Protein AF-A0A6A4T5N6-F1 (afdb_monomer)

Foldseek 3Di:
DVVVVVVVVVVVVVVVVVVVVVVVVVVVVVVVVVVVVVVVVVVVVVVVVVVVVVVVVVVVVVVVVVVVVVVVVVVVVVVVVVVVVVVVVVVVVVVVVVVVVVVVVVVVVVVVVVVVVVLVVVVVVLVVVLVVVVVVLVVVVVVVVVVVVVVVVVVVVPDDDPVVVVVVVVVVVVVVVVSVVVVVVVVVVSVVVVVVSVVVVVVVVVVVVVVVVVVVVVVVVVVVVVVVVVVVVVVVVVVVVVVVVVCVPPPPNPDDDPVVVVVVVVVVVVVVVVVVVVVVVVVVVVVVVVVVVVLVVLVVVLVVLVVVLPDDDPVVVVVVVVVVVVVVVVVVVVVVVVVVVVVVVVVVVPDDDDDDDDDDDDDPDPVVVVVVVVVVVVVVVVVVVVVVVVVVVVVVVVVVVVVVVVVVVVVVVVVVSVVSVVVSVVSVVVSVVVVVVVVVPDPPPDPPPPPPPPDDDDDDDDDDDDDDDDDDDDDDDDDDDDDDDPDPPPPPVVVVVVVVPDDDDDDDDDDDDDDDDDDDDDD

Mean predicted aligned error: 23.22 Å

Secondary structure (DSSP, 8-state):
-HHHHHHHHHHHHHHHHHHHHHHHHHHHHHHHHHHHHHHHHHHHHHHHHHHHHHHHHHHHHHHHHHHHHHHHHHHHHHHHHHHHHHHHHHHHHHHHHHHHHHHHHHHHHHHHHHHHHHHHHHHHHHHHHHHHHHHHHHHHHHHHHHHHHHHHHHHTTS---HHHHHHHHHHHHHHHHHHHHHHHHHHHHHHHHHHHHHHHHHHHHHHHHHHHHHHHHHHHHHHHHHHHHHHHHHHHHHHHHHHHHHHHH-TT--S--HHHHHHHHHHHHHHHHHHHHHHHHHHHHHHHHHHHHHHHHHHHHHHHHHHHHTSPPHHHHHHHHHHHHHHHHHHHHHHHHHHHHHHHHHHHTT-----PPPP----S-HHHHHHHHHHHHHHHHHHHHHHHHHHHHHHHHHHHHHHHHHHHHHHHHHHHHHHHHHHHHHHHHHHHHHHHHHHHS--------------PPP----------------------------SSTTSSHHHHTTTTTS---------------------

InterPro domains:
  IPR028593 Protein Spindly, chordates [MF_03041] (2-523)
  IPR051149 Spindly/BICDR Dynein Motor Adapter [PTHR32123] (4-467)

Sequence (523 aa):
MAAAEELELLRSQLKERDGQLHQAAQAGLDLLRQQMELQNRLDEQRVEMTNALEALEQDKYSLRKEVELKTRMLESLKSDYECVKNQQRQQLQGQQMNLERSHSMALSELNNKMLRLQSSLEESQLNEKQLKHKLEVQTETLNNKMEELQALNEHNQSSMTSEMMEVQLKIMELETIKVELEQTLQEYQYREQQLQLTNSSLQRHLERITEEKEEGEKEAVSWFNALEKSREVNRDLQIQLDQALQQAQDPNSKGNSLFAELEDKRAAMERQLISMKVQYQSLQKQHSFSKQQLQRMKVQIATLMQLQGSRADPAQLERLQSMLSEKNGEIQNLMTKLQRLEKVEMILKSKPANVAPAENGDGQDETYYTDLLKMKLNNTVKDAERLGDELSLQRMKSLSESQRALELERKLFTSERLLKQTQSDKIKLQLRVEELQHKCEPREAKKNLIQKMKKEKLPVDIGTSTQESRLDKGEHSPVNDSGEMEMENKQQNQREERIKKQKTVEMIHVSSNSSMENQCAQQ

Structure (mmCIF, N/CA/C/O backbone):
data_AF-A0A6A4T5N6-F1
#
_entry.id   AF-A0A6A4T5N6-F1
#
loop_
_atom_site.group_PDB
_atom_site.id
_atom_site.type_symbol
_atom_site.label_atom_id
_atom_site.label_alt_id
_atom_site.label_comp_id
_atom_site.label_asym_id
_atom_site.label_entity_id
_atom_site.label_seq_id
_atom_site.pdbx_PDB_ins_code
_atom_site.Cartn_x
_atom_site.Cartn_y
_atom_site.Cartn_z
_atom_site.occupancy
_atom_site.B_iso_or_equiv
_atom_site.auth_seq_id
_atom_site.auth_comp_id
_atom_site.auth_asym_id
_atom_site.auth_atom_id
_atom_site.pdbx_PDB_model_num
ATOM 1 N N . MET A 1 1 ? 47.737 -30.889 -99.337 1.00 54.12 1 MET A N 1
ATOM 2 C CA . MET A 1 1 ? 46.349 -31.342 -99.117 1.00 54.12 1 MET A CA 1
ATOM 3 C C . MET A 1 1 ? 46.151 -31.742 -97.655 1.00 54.12 1 MET A C 1
ATOM 5 O O . MET A 1 1 ? 45.467 -31.001 -96.974 1.00 54.12 1 MET A O 1
ATOM 9 N N . ALA A 1 2 ? 46.877 -32.734 -97.118 1.00 58.12 2 ALA A N 1
ATOM 10 C CA . ALA A 1 2 ? 46.750 -33.178 -95.713 1.00 58.12 2 ALA A CA 1
ATOM 11 C C . ALA A 1 2 ? 46.877 -32.077 -94.624 1.00 58.12 2 ALA A C 1
ATOM 13 O O . ALA A 1 2 ? 46.044 -31.997 -93.731 1.00 58.12 2 ALA A O 1
ATOM 14 N N . ALA A 1 3 ? 47.855 -31.166 -94.722 1.00 62.62 3 ALA A N 1
ATOM 15 C CA . ALA A 1 3 ? 48.052 -30.109 -93.712 1.00 62.62 3 ALA A CA 1
ATOM 16 C C . ALA A 1 3 ? 46.962 -29.010 -93.706 1.00 62.62 3 ALA A C 1
ATOM 18 O O . ALA A 1 3 ? 46.787 -28.310 -92.711 1.00 62.62 3 ALA A O 1
ATOM 19 N N . ALA A 1 4 ? 46.240 -28.828 -94.819 1.00 69.06 4 ALA A N 1
ATOM 20 C CA . ALA A 1 4 ? 45.138 -27.866 -94.903 1.00 69.06 4 ALA A CA 1
ATOM 21 C C . ALA A 1 4 ? 43.850 -28.448 -94.297 1.00 69.06 4 ALA A C 1
ATOM 23 O O . ALA A 1 4 ? 43.137 -27.742 -93.589 1.00 69.06 4 ALA A O 1
ATOM 24 N N . GLU A 1 5 ? 43.615 -29.746 -94.510 1.00 74.19 5 GLU A N 1
ATOM 25 C CA . GLU A 1 5 ? 42.508 -30.501 -93.911 1.00 74.19 5 GLU A CA 1
ATOM 26 C C . GLU A 1 5 ? 42.663 -30.613 -92.381 1.00 74.19 5 GLU A C 1
ATOM 28 O O . GLU A 1 5 ? 41.697 -30.403 -91.649 1.00 74.19 5 GLU A O 1
ATOM 33 N N . GLU A 1 6 ? 43.883 -30.828 -91.868 1.00 76.62 6 GLU A N 1
ATOM 34 C CA . GLU A 1 6 ? 44.163 -30.803 -90.419 1.00 76.62 6 GLU A CA 1
ATOM 35 C C . GLU A 1 6 ? 43.931 -29.420 -89.784 1.00 76.62 6 GLU A C 1
ATOM 37 O O . GLU A 1 6 ? 43.386 -29.323 -88.682 1.00 76.62 6 GLU A O 1
ATOM 42 N N . LEU A 1 7 ? 44.293 -28.331 -90.473 1.00 79.62 7 LEU A N 1
ATOM 43 C CA . LEU A 1 7 ? 44.025 -26.965 -90.003 1.00 79.62 7 LEU A CA 1
ATOM 44 C C . LEU A 1 7 ? 42.528 -26.645 -89.956 1.00 79.62 7 LEU A C 1
ATOM 46 O O . LEU A 1 7 ? 42.078 -25.920 -89.066 1.00 79.62 7 LEU A O 1
ATOM 50 N N . GLU A 1 8 ? 41.753 -27.158 -90.907 1.00 82.31 8 GLU A N 1
ATOM 51 C CA . GLU A 1 8 ? 40.305 -26.972 -90.942 1.00 82.31 8 GLU A CA 1
ATOM 52 C C . GLU A 1 8 ? 39.605 -27.776 -89.836 1.00 82.31 8 GLU A C 1
ATOM 54 O O . GLU A 1 8 ? 38.750 -27.223 -89.139 1.00 82.31 8 GLU A O 1
ATOM 59 N N . LEU A 1 9 ? 40.061 -29.006 -89.570 1.00 85.31 9 LEU A N 1
ATOM 60 C CA . LEU A 1 9 ? 39.611 -29.832 -88.444 1.00 85.31 9 LEU A CA 1
ATOM 61 C C . LEU A 1 9 ? 39.919 -29.181 -87.082 1.00 85.31 9 LEU A C 1
ATOM 63 O O . LEU A 1 9 ? 39.065 -29.136 -86.196 1.00 85.31 9 LEU A O 1
ATOM 67 N N . LEU A 1 10 ? 41.125 -28.630 -86.905 1.00 84.38 10 LEU A N 1
ATOM 68 C CA . LEU A 1 10 ? 41.498 -27.915 -85.679 1.00 84.38 10 LEU A CA 1
ATOM 69 C C . LEU A 1 10 ? 40.655 -26.649 -85.485 1.00 84.38 10 LEU A C 1
ATOM 71 O O . LEU A 1 10 ? 40.243 -26.344 -84.367 1.00 84.38 10 LEU A O 1
ATOM 75 N N . ARG A 1 11 ? 40.332 -25.927 -86.566 1.00 84.88 11 ARG A N 1
ATOM 76 C CA . ARG A 1 11 ? 39.430 -24.765 -86.514 1.00 84.88 11 ARG A CA 1
ATOM 77 C C . ARG A 1 11 ? 37.994 -25.157 -86.172 1.00 84.88 11 ARG A C 1
ATOM 79 O O . ARG A 1 11 ? 37.350 -24.426 -85.421 1.00 84.88 11 ARG A O 1
ATOM 86 N N . SER A 1 12 ? 37.480 -26.273 -86.694 1.00 85.69 12 SER A N 1
ATOM 87 C CA . SER A 1 12 ? 36.144 -26.757 -86.327 1.00 85.69 12 SER A CA 1
ATOM 88 C C . SER A 1 12 ? 36.092 -27.222 -84.872 1.00 85.69 12 SER A C 1
ATOM 90 O O . SER A 1 12 ? 35.159 -26.861 -84.161 1.00 85.69 12 SER A O 1
ATOM 92 N N . GLN A 1 13 ? 37.124 -27.928 -84.396 1.00 89.81 13 GLN A N 1
ATOM 93 C CA . GLN A 1 13 ? 37.231 -28.346 -82.995 1.00 89.81 13 GLN A CA 1
ATOM 94 C C . GLN A 1 13 ? 37.344 -27.153 -82.040 1.00 89.81 13 GLN A C 1
ATOM 96 O O . GLN A 1 13 ? 36.730 -27.164 -80.976 1.00 89.81 13 GLN A O 1
ATOM 101 N N . LEU A 1 14 ? 38.083 -26.103 -82.413 1.00 88.44 14 LEU A N 1
ATOM 102 C CA . LEU A 1 14 ? 38.204 -24.890 -81.604 1.00 88.44 14 LEU A CA 1
ATOM 103 C C . LEU A 1 14 ? 36.872 -24.131 -81.527 1.00 88.44 14 LEU A C 1
ATOM 105 O O . LEU A 1 14 ? 36.461 -23.747 -80.440 1.00 88.44 14 LEU A O 1
ATOM 109 N N . LYS A 1 15 ? 36.129 -24.027 -82.639 1.00 90.25 15 LYS A N 1
ATOM 110 C CA . LYS A 1 15 ? 34.765 -23.466 -82.636 1.00 90.25 15 LYS A CA 1
ATOM 111 C C . LYS A 1 15 ? 33.790 -24.276 -81.780 1.00 90.25 15 LYS A C 1
ATOM 113 O O . LYS A 1 15 ? 32.954 -23.693 -81.098 1.00 90.25 15 LYS A O 1
ATOM 118 N N . GLU A 1 16 ? 33.875 -25.603 -81.817 1.00 92.19 16 GLU A N 1
ATOM 119 C CA . GLU A 1 16 ? 33.036 -26.476 -80.991 1.00 92.19 16 GLU A CA 1
ATOM 120 C C . GLU A 1 16 ? 33.372 -26.327 -79.499 1.00 92.19 16 GLU A C 1
ATOM 122 O O . GLU A 1 16 ? 32.471 -26.186 -78.671 1.00 92.19 16 GLU A O 1
ATOM 127 N N . ARG A 1 17 ? 34.667 -26.287 -79.156 1.00 90.19 17 ARG A N 1
ATOM 128 C CA . ARG A 1 17 ? 35.157 -26.012 -77.796 1.00 90.19 17 ARG A CA 1
ATOM 129 C C . ARG A 1 17 ? 34.721 -24.634 -77.309 1.00 90.19 17 ARG A C 1
ATOM 131 O O . ARG A 1 17 ? 34.213 -24.538 -76.198 1.00 90.19 17 ARG A O 1
ATOM 138 N N . ASP A 1 18 ? 34.847 -23.598 -78.132 1.00 89.44 18 ASP A N 1
ATOM 139 C CA . ASP A 1 18 ? 34.382 -22.251 -77.803 1.00 89.44 18 ASP A CA 1
ATOM 140 C C . ASP A 1 18 ? 32.866 -22.235 -77.596 1.00 89.44 18 ASP A C 1
ATOM 142 O O . ASP A 1 18 ? 32.392 -21.658 -76.622 1.00 89.44 18 ASP A O 1
ATOM 146 N N . GLY A 1 19 ? 32.091 -22.916 -78.444 1.00 91.94 19 GLY A N 1
ATOM 147 C CA . GLY A 1 19 ? 30.646 -23.070 -78.261 1.00 91.94 19 GLY A CA 1
ATOM 148 C C . GLY A 1 19 ? 30.286 -23.752 -76.937 1.00 91.94 19 GLY A C 1
ATOM 149 O O . GLY A 1 19 ? 29.421 -23.265 -76.210 1.00 91.94 19 GLY A O 1
ATOM 150 N N . GLN A 1 20 ? 30.994 -24.828 -76.580 1.00 93.19 20 GLN A N 1
ATOM 151 C CA . GLN A 1 20 ? 30.843 -25.518 -75.292 1.00 93.19 20 GLN A CA 1
ATOM 152 C C . GLN A 1 20 ? 31.230 -24.614 -74.111 1.00 93.19 20 GLN A C 1
ATOM 154 O O . GLN A 1 20 ? 30.525 -24.594 -73.104 1.00 93.19 20 GLN A O 1
ATOM 159 N N . LEU A 1 21 ? 32.300 -23.820 -74.235 1.00 93.31 21 LEU A N 1
ATOM 160 C CA . LEU A 1 21 ? 32.713 -22.847 -73.219 1.00 93.31 21 LEU A CA 1
ATOM 161 C C . LEU A 1 21 ? 31.672 -21.739 -73.032 1.00 93.31 21 LEU A C 1
ATOM 163 O O . LEU A 1 21 ? 31.352 -21.400 -71.895 1.00 93.31 21 LEU A O 1
ATOM 167 N N . HIS A 1 22 ? 31.097 -21.212 -74.116 1.00 93.19 22 HIS A N 1
ATOM 168 C CA . HIS A 1 22 ? 30.027 -20.214 -74.040 1.00 93.19 22 HIS A CA 1
ATOM 169 C C . HIS A 1 22 ? 28.765 -20.794 -73.392 1.00 93.19 22 HIS A C 1
ATOM 171 O O . HIS A 1 22 ? 28.165 -20.143 -72.540 1.00 93.19 22 HIS A O 1
ATOM 177 N N . GLN A 1 23 ? 28.381 -22.026 -73.739 1.00 94.81 23 GLN A N 1
ATOM 178 C CA . GLN A 1 23 ? 27.243 -22.707 -73.113 1.00 94.81 23 GLN A CA 1
ATOM 179 C C . GLN A 1 23 ? 27.480 -22.969 -71.620 1.00 94.81 23 GLN A C 1
ATOM 181 O O . GLN A 1 23 ? 26.586 -22.722 -70.813 1.00 94.81 23 GLN A O 1
ATOM 186 N N . ALA A 1 24 ? 28.681 -23.404 -71.230 1.00 94.75 24 ALA A N 1
ATOM 187 C CA . ALA A 1 24 ? 29.044 -23.602 -69.828 1.00 94.75 24 ALA A CA 1
ATOM 188 C C . ALA A 1 24 ? 29.074 -22.279 -69.042 1.00 94.75 24 ALA A C 1
ATOM 190 O O . ALA A 1 24 ? 28.582 -22.224 -67.917 1.00 94.75 24 ALA A O 1
ATOM 191 N N . ALA A 1 25 ? 29.595 -21.202 -69.640 1.00 93.50 25 ALA A N 1
ATOM 192 C CA . ALA A 1 25 ? 29.580 -19.869 -69.043 1.00 93.50 25 ALA A CA 1
ATOM 193 C C . ALA A 1 25 ? 28.148 -19.341 -68.866 1.00 93.50 25 ALA A C 1
ATOM 195 O O . ALA A 1 25 ? 27.825 -18.798 -67.811 1.00 93.50 25 ALA A O 1
ATOM 196 N N . GLN A 1 26 ? 27.273 -19.550 -69.856 1.00 94.06 26 GLN A N 1
ATOM 197 C CA . GLN A 1 26 ? 25.864 -19.167 -69.780 1.00 94.06 26 GLN A CA 1
ATOM 198 C C . GLN A 1 26 ? 25.117 -19.967 -68.703 1.00 94.06 26 GLN A C 1
ATOM 200 O O . GLN A 1 26 ? 24.438 -19.373 -67.872 1.00 94.06 26 GLN A O 1
ATOM 205 N N . ALA A 1 27 ? 25.312 -21.288 -68.645 1.00 95.38 27 ALA A N 1
ATOM 206 C CA . ALA A 1 27 ? 24.750 -22.128 -67.588 1.00 95.38 27 ALA A CA 1
ATOM 207 C C . ALA A 1 27 ? 25.264 -21.725 -66.193 1.00 95.38 27 ALA A C 1
ATOM 209 O O . ALA A 1 27 ? 24.498 -21.708 -65.232 1.00 95.38 27 ALA A O 1
ATOM 210 N N . GLY A 1 28 ? 26.543 -21.346 -66.084 1.00 96.81 28 GLY A N 1
ATOM 211 C CA . GLY A 1 28 ? 27.127 -20.809 -64.855 1.00 96.81 28 GLY A CA 1
ATOM 212 C C . GLY A 1 28 ? 26.511 -19.471 -64.435 1.00 96.81 28 GLY A C 1
ATOM 213 O O . GLY A 1 28 ? 26.210 -19.279 -63.259 1.00 96.81 28 GLY A O 1
ATOM 214 N N . LEU A 1 29 ? 26.271 -18.562 -65.386 1.00 96.88 29 LEU A N 1
ATOM 215 C CA . LEU A 1 29 ? 25.582 -17.292 -65.134 1.00 96.88 29 LEU A CA 1
ATOM 216 C C . LEU A 1 29 ? 24.128 -17.503 -64.704 1.00 96.88 29 LEU A C 1
ATOM 218 O O . LEU A 1 29 ? 23.671 -16.842 -63.772 1.00 96.88 29 LEU A O 1
ATOM 222 N N . ASP A 1 30 ? 23.409 -18.418 -65.348 1.00 96.75 30 ASP A N 1
ATOM 223 C CA . ASP A 1 30 ? 22.017 -18.712 -65.008 1.00 96.75 30 ASP A CA 1
ATOM 224 C C . ASP A 1 30 ? 21.903 -19.391 -63.634 1.00 96.75 30 ASP A C 1
ATOM 226 O O . ASP A 1 30 ? 21.028 -19.027 -62.846 1.00 96.75 30 ASP A O 1
ATOM 230 N N . LEU A 1 31 ? 22.840 -20.278 -63.276 1.00 97.50 31 LEU A N 1
ATOM 231 C CA . LEU A 1 31 ? 22.933 -20.834 -61.923 1.00 97.50 31 LEU A CA 1
ATOM 232 C C . LEU A 1 31 ? 23.219 -19.743 -60.880 1.00 97.50 31 LEU A C 1
ATOM 234 O O . LEU A 1 31 ? 22.606 -19.732 -59.815 1.00 97.50 31 LEU A O 1
ATOM 238 N N . LEU A 1 32 ? 24.113 -18.799 -61.187 1.00 97.38 32 LEU A N 1
ATOM 239 C CA . LEU A 1 32 ? 24.432 -17.686 -60.290 1.00 97.38 32 LEU A CA 1
ATOM 240 C C . LEU A 1 32 ? 23.233 -16.746 -60.100 1.00 97.38 32 LEU A C 1
ATOM 242 O O . LEU A 1 32 ? 22.990 -16.281 -58.987 1.00 97.38 32 LEU A O 1
ATOM 246 N N . ARG A 1 33 ? 22.441 -16.511 -61.153 1.00 96.81 33 ARG A N 1
ATOM 247 C CA . ARG A 1 33 ? 21.168 -15.777 -61.057 1.00 96.81 33 ARG A CA 1
ATOM 248 C C . ARG A 1 33 ? 20.168 -16.500 -60.161 1.00 96.81 33 ARG A C 1
ATOM 250 O O . ARG A 1 33 ? 19.631 -15.879 -59.251 1.00 96.81 33 ARG A O 1
ATOM 257 N N . GLN A 1 34 ? 19.975 -17.806 -60.352 1.00 97.31 34 GLN A N 1
ATOM 258 C CA . GLN A 1 34 ? 19.099 -18.609 -59.490 1.00 97.31 34 GLN A CA 1
ATOM 259 C C . GLN A 1 34 ? 19.567 -18.595 -58.030 1.00 97.31 34 GLN A C 1
ATOM 261 O O . GLN A 1 34 ? 18.754 -18.459 -57.118 1.00 97.31 34 GLN A O 1
ATOM 266 N N . GLN A 1 35 ? 20.879 -18.684 -57.797 1.00 96.62 35 GLN A N 1
ATOM 267 C CA . GLN A 1 35 ? 21.453 -18.587 -56.459 1.00 96.62 35 GLN A CA 1
ATOM 268 C C . GLN A 1 35 ? 21.179 -17.215 -55.829 1.00 96.62 35 GLN A C 1
ATOM 270 O O . GLN A 1 35 ? 20.821 -17.150 -54.655 1.00 96.62 35 GLN A O 1
ATOM 275 N N . MET A 1 36 ? 21.297 -16.130 -56.598 1.00 96.88 36 MET A N 1
ATOM 276 C CA . MET A 1 36 ? 20.983 -14.778 -56.133 1.00 96.88 36 MET A CA 1
ATOM 277 C C . MET A 1 36 ? 19.489 -14.609 -55.814 1.00 96.88 36 MET A C 1
ATOM 279 O O . MET A 1 36 ? 19.152 -14.038 -54.783 1.00 96.88 36 MET A O 1
ATOM 283 N N . GLU A 1 37 ? 18.585 -15.143 -56.638 1.00 97.38 37 GLU A N 1
ATOM 284 C CA . GLU A 1 37 ? 17.139 -15.107 -56.376 1.00 97.38 37 GLU A CA 1
ATOM 285 C C . GLU A 1 37 ? 16.752 -15.890 -55.117 1.00 97.38 37 GLU A C 1
ATOM 287 O O . GLU A 1 37 ? 15.961 -15.409 -54.305 1.00 97.38 37 GLU A O 1
ATOM 292 N N . LEU A 1 38 ? 17.319 -17.086 -54.928 1.00 97.56 38 LEU A N 1
ATOM 293 C CA . LEU A 1 38 ? 17.110 -17.874 -53.713 1.00 97.56 38 LEU A CA 1
ATOM 294 C C . LEU A 1 38 ? 17.651 -17.148 -52.481 1.00 97.56 38 LEU A C 1
ATOM 296 O O . LEU A 1 38 ? 16.989 -17.144 -51.444 1.00 97.56 38 LEU A O 1
ATOM 300 N N . GLN A 1 39 ? 18.816 -16.509 -52.600 1.00 97.31 39 GLN A N 1
ATOM 301 C CA . GLN A 1 39 ? 19.395 -15.718 -51.521 1.00 97.31 39 GLN A CA 1
ATOM 302 C C . GLN A 1 39 ? 18.490 -14.536 -51.149 1.00 97.31 39 GLN A C 1
ATOM 304 O O . GLN A 1 39 ? 18.190 -14.360 -49.972 1.00 97.31 39 GLN A O 1
ATOM 309 N N . ASN A 1 40 ? 17.976 -13.799 -52.137 1.00 97.06 40 ASN A N 1
ATOM 310 C CA . ASN A 1 40 ? 17.049 -12.692 -51.901 1.00 97.06 40 ASN A CA 1
ATOM 311 C C . ASN A 1 40 ? 15.765 -13.162 -51.204 1.00 97.06 40 ASN A C 1
ATOM 313 O O . ASN A 1 40 ? 15.357 -12.554 -50.222 1.00 97.06 40 ASN A O 1
ATOM 317 N N . ARG A 1 41 ? 15.168 -14.282 -51.640 1.00 97.94 41 ARG A N 1
ATOM 318 C CA . ARG A 1 41 ? 13.975 -14.851 -50.983 1.00 97.94 41 ARG A CA 1
ATOM 319 C C . ARG A 1 41 ? 14.248 -15.279 -49.543 1.00 97.94 41 ARG A C 1
ATOM 321 O O . ARG A 1 41 ? 13.399 -15.095 -48.677 1.00 97.94 41 ARG A O 1
ATOM 328 N N . LEU A 1 42 ? 15.418 -15.863 -49.275 1.00 97.38 42 LEU A N 1
ATOM 329 C CA . LEU A 1 42 ? 15.820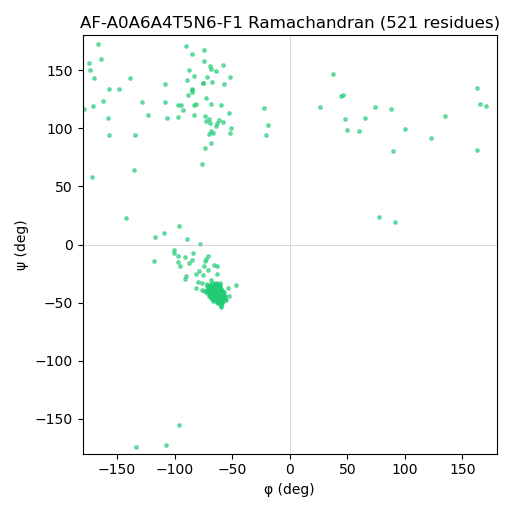 -16.218 -47.912 1.00 97.38 42 LEU A CA 1
ATOM 330 C C . LEU A 1 42 ? 15.995 -14.974 -47.041 1.00 97.38 42 LEU A C 1
ATOM 332 O O . LEU A 1 42 ? 15.603 -14.990 -45.877 1.00 97.38 42 LEU A O 1
ATOM 336 N N . ASP A 1 43 ? 16.571 -13.908 -47.588 1.00 97.31 43 ASP A N 1
ATOM 337 C CA . ASP A 1 43 ? 16.760 -12.658 -46.859 1.00 97.31 43 ASP A CA 1
ATOM 338 C C . ASP A 1 43 ? 15.423 -11.930 -46.621 1.00 97.31 43 ASP A C 1
ATOM 340 O O . ASP A 1 43 ? 15.191 -11.457 -45.510 1.00 97.31 43 ASP A O 1
ATOM 344 N N . GLU A 1 44 ? 14.491 -11.949 -47.577 1.00 97.75 44 GLU A N 1
ATOM 345 C CA . GLU A 1 44 ? 13.107 -11.483 -47.389 1.00 97.75 44 GLU A CA 1
ATOM 346 C C . GLU A 1 44 ? 12.400 -12.258 -46.268 1.00 97.75 44 GLU A C 1
ATOM 348 O O . GLU A 1 44 ? 11.899 -11.653 -45.320 1.00 97.75 44 GLU A O 1
ATOM 353 N N . GLN A 1 45 ? 12.445 -13.595 -46.302 1.00 97.69 45 GLN A N 1
ATOM 354 C CA . GLN A 1 45 ? 11.864 -14.430 -45.246 1.00 97.69 45 GLN A CA 1
ATOM 355 C C . GLN A 1 45 ? 12.502 -14.168 -43.879 1.00 97.69 45 GLN A C 1
ATOM 357 O O . GLN A 1 45 ? 11.811 -14.164 -42.861 1.00 97.69 45 GLN A O 1
ATOM 362 N N . ARG A 1 46 ? 13.816 -13.925 -43.821 1.00 97.44 46 ARG A N 1
ATOM 363 C CA . ARG A 1 46 ? 14.496 -13.552 -42.571 1.00 97.44 46 ARG A CA 1
ATOM 364 C C . ARG A 1 46 ? 13.983 -12.225 -42.029 1.00 97.44 46 ARG A C 1
ATOM 366 O O . ARG A 1 46 ? 13.754 -12.129 -40.824 1.00 97.44 46 ARG A O 1
ATOM 373 N N . VAL A 1 47 ? 13.794 -11.226 -42.889 1.00 98.19 47 VAL A N 1
ATOM 374 C CA . VAL A 1 47 ? 13.251 -9.920 -42.490 1.00 98.19 47 VAL A CA 1
ATOM 375 C C . VAL A 1 47 ? 11.814 -10.067 -41.991 1.00 98.19 47 VAL A C 1
ATOM 377 O O . VAL A 1 47 ? 11.502 -9.575 -40.911 1.00 98.19 47 VAL A O 1
ATOM 380 N N . GLU A 1 48 ? 10.959 -10.797 -42.707 1.00 98.00 48 GLU A N 1
ATOM 381 C CA . GLU A 1 48 ? 9.575 -11.055 -42.287 1.00 98.00 48 GLU A CA 1
ATOM 382 C C . GLU A 1 48 ? 9.507 -11.763 -40.929 1.00 98.00 48 GLU A C 1
ATOM 384 O O . GLU A 1 48 ? 8.787 -11.321 -40.032 1.00 98.00 48 GLU A O 1
ATOM 389 N N . MET A 1 49 ? 10.303 -12.820 -40.743 1.00 97.50 49 MET A N 1
ATOM 390 C CA . MET A 1 49 ? 10.374 -13.547 -39.474 1.00 97.50 49 MET A CA 1
ATOM 391 C C . MET A 1 49 ? 10.901 -12.669 -38.336 1.00 97.50 49 MET A C 1
ATOM 393 O O . MET A 1 49 ? 10.402 -12.762 -37.217 1.00 97.50 49 MET A O 1
ATOM 397 N N . THR A 1 50 ? 11.875 -11.796 -38.608 1.00 97.94 50 THR A N 1
ATOM 398 C CA . THR A 1 50 ? 12.411 -10.856 -37.609 1.00 97.94 50 THR A CA 1
ATOM 399 C C . THR A 1 50 ? 11.351 -9.837 -37.200 1.00 97.94 50 THR A C 1
ATOM 401 O O . THR A 1 50 ? 11.097 -9.674 -36.010 1.00 97.94 50 THR A O 1
ATOM 404 N N . ASN A 1 51 ? 10.650 -9.238 -38.165 1.00 98.12 51 ASN A N 1
ATOM 405 C CA . ASN A 1 51 ? 9.560 -8.297 -37.894 1.00 98.12 51 ASN A CA 1
ATOM 406 C C . ASN A 1 51 ? 8.427 -8.954 -37.087 1.00 98.12 51 ASN A C 1
ATOM 408 O O . ASN A 1 51 ? 7.876 -8.346 -36.170 1.00 98.12 51 ASN A O 1
ATOM 412 N N . ALA A 1 52 ? 8.083 -10.208 -37.401 1.00 98.31 52 ALA A N 1
ATOM 413 C CA . ALA A 1 52 ? 7.075 -10.961 -36.660 1.00 98.31 52 ALA A CA 1
ATOM 414 C C . ALA A 1 52 ? 7.510 -11.245 -35.212 1.00 98.31 52 ALA A C 1
ATOM 416 O O . ALA A 1 52 ? 6.699 -11.125 -34.292 1.00 98.31 52 ALA A O 1
ATOM 417 N N . LEU A 1 53 ? 8.783 -11.591 -34.990 1.00 97.44 53 LEU A N 1
ATOM 418 C CA . LEU A 1 53 ? 9.336 -11.773 -33.645 1.00 97.44 53 LEU A CA 1
ATOM 419 C C . LEU A 1 53 ? 9.314 -10.466 -32.847 1.00 97.44 53 LEU A C 1
ATOM 421 O O . LEU A 1 53 ? 8.861 -10.471 -31.705 1.00 97.44 53 LEU A O 1
ATOM 425 N N . GLU A 1 54 ? 9.731 -9.353 -33.451 1.00 97.75 54 GLU A N 1
ATOM 426 C CA . GLU A 1 54 ? 9.699 -8.035 -32.811 1.00 97.75 54 GLU A CA 1
ATOM 427 C C . GLU A 1 54 ? 8.273 -7.626 -32.418 1.00 97.75 54 GLU A C 1
ATOM 429 O O . GLU A 1 54 ? 8.052 -7.172 -31.294 1.00 97.75 54 GLU A O 1
ATOM 434 N N . ALA A 1 55 ? 7.286 -7.841 -33.295 1.00 98.38 55 ALA A N 1
ATOM 435 C CA . ALA A 1 55 ? 5.880 -7.570 -32.993 1.00 98.38 55 ALA A CA 1
ATOM 436 C C . ALA A 1 55 ? 5.378 -8.411 -31.806 1.00 98.38 55 ALA A C 1
ATOM 438 O O . ALA A 1 55 ? 4.796 -7.878 -30.860 1.00 98.38 55 ALA A O 1
ATOM 439 N N . LEU A 1 56 ? 5.675 -9.714 -31.797 1.00 98.12 56 LEU A N 1
ATOM 440 C CA . LEU A 1 56 ? 5.302 -10.598 -30.690 1.00 98.12 56 LEU A CA 1
ATOM 441 C C . LEU A 1 56 ? 5.998 -10.222 -29.375 1.00 98.12 56 LEU A C 1
ATOM 443 O O . LEU A 1 56 ? 5.403 -10.347 -28.302 1.00 98.12 56 LEU A O 1
ATOM 447 N N . GLU A 1 57 ? 7.246 -9.760 -29.423 1.00 98.19 57 GLU A N 1
ATOM 448 C CA . GLU A 1 57 ? 7.957 -9.269 -28.241 1.00 98.19 57 GLU A CA 1
ATOM 449 C C . GLU A 1 57 ? 7.333 -7.984 -27.686 1.00 98.19 57 GLU A C 1
ATOM 451 O O . GLU A 1 57 ? 7.162 -7.866 -26.466 1.00 98.19 57 GLU A O 1
ATOM 456 N N . GLN A 1 58 ? 6.936 -7.057 -28.561 1.00 98.25 58 GLN A N 1
ATOM 457 C CA . GLN A 1 58 ? 6.230 -5.833 -28.181 1.00 98.25 58 GLN A CA 1
ATOM 458 C C . GLN A 1 58 ? 4.865 -6.138 -27.552 1.00 98.25 58 GLN A C 1
ATOM 460 O O . GLN A 1 58 ? 4.552 -5.608 -26.479 1.00 98.25 58 GLN A O 1
ATOM 465 N N . ASP A 1 59 ? 4.086 -7.039 -28.151 1.00 98.19 59 ASP A N 1
ATOM 466 C CA . ASP A 1 59 ? 2.786 -7.464 -27.625 1.00 98.19 59 ASP A CA 1
ATOM 467 C C . ASP A 1 59 ? 2.936 -8.160 -26.273 1.00 98.19 59 ASP A C 1
ATOM 469 O O . ASP A 1 59 ? 2.252 -7.825 -25.303 1.00 98.19 59 ASP A O 1
ATOM 473 N N . LYS A 1 60 ? 3.899 -9.078 -26.154 1.00 98.25 60 LYS A N 1
ATOM 474 C CA . LYS A 1 60 ? 4.219 -9.760 -24.895 1.00 98.25 60 LYS A CA 1
ATOM 475 C C . LYS A 1 60 ? 4.582 -8.769 -23.793 1.00 98.25 60 LYS A C 1
ATOM 477 O O . LYS A 1 60 ? 4.153 -8.944 -22.652 1.00 98.25 60 LYS A O 1
ATOM 482 N N . TYR A 1 61 ? 5.386 -7.754 -24.097 1.00 98.50 61 TYR A N 1
ATOM 483 C CA . TYR A 1 61 ? 5.756 -6.728 -23.126 1.00 98.50 61 TYR A CA 1
ATOM 484 C C . TYR A 1 61 ? 4.556 -5.868 -22.713 1.00 98.50 61 TYR A C 1
ATOM 486 O O . TYR A 1 61 ? 4.358 -5.610 -21.523 1.00 98.50 61 TYR A O 1
ATOM 494 N N . SER A 1 62 ? 3.728 -5.476 -23.680 1.00 98.31 62 SER A N 1
ATOM 495 C CA . SER A 1 62 ? 2.524 -4.675 -23.449 1.00 98.31 62 SER A CA 1
ATOM 496 C C . SER A 1 62 ? 1.506 -5.425 -22.587 1.00 98.31 62 SER A C 1
ATOM 498 O O . SER A 1 62 ? 1.055 -4.899 -21.569 1.00 98.31 62 SER A O 1
ATOM 500 N N . LEU A 1 63 ? 1.238 -6.694 -22.909 1.00 98.38 63 LEU A N 1
ATOM 501 C CA . LEU A 1 63 ? 0.348 -7.560 -22.134 1.00 98.38 63 LEU A CA 1
ATOM 502 C C . LEU A 1 63 ? 0.873 -7.809 -20.718 1.00 98.38 63 LEU A C 1
ATOM 504 O O . LEU A 1 63 ? 0.100 -7.781 -19.764 1.00 98.38 63 LEU A O 1
ATOM 508 N N . ARG A 1 64 ? 2.186 -8.009 -20.544 1.00 98.38 64 ARG A N 1
ATOM 509 C CA . ARG A 1 64 ? 2.789 -8.148 -19.206 1.00 98.38 64 ARG A CA 1
ATOM 510 C C . ARG A 1 64 ? 2.550 -6.912 -18.349 1.00 98.38 64 ARG A C 1
ATOM 512 O O . ARG A 1 64 ? 2.104 -7.047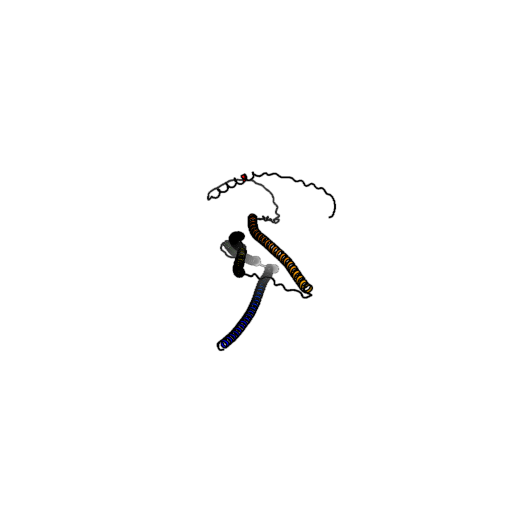 -17.214 1.00 98.38 64 ARG A O 1
ATOM 519 N N . LYS A 1 65 ? 2.776 -5.719 -18.904 1.00 98.38 65 LYS A N 1
ATOM 520 C CA . LYS A 1 65 ? 2.487 -4.459 -18.209 1.00 98.38 65 LYS A CA 1
ATOM 521 C C . LYS A 1 65 ? 1.013 -4.321 -17.849 1.00 98.38 65 LYS A C 1
ATOM 523 O O . LYS A 1 65 ? 0.698 -3.896 -16.741 1.00 98.38 65 LYS A O 1
ATOM 528 N N . GLU A 1 66 ? 0.112 -4.681 -18.758 1.00 98.50 66 GLU A N 1
ATOM 529 C CA . GLU A 1 66 ? -1.326 -4.630 -18.493 1.00 98.50 66 GLU A CA 1
ATOM 530 C C . GLU A 1 66 ? -1.730 -5.588 -17.364 1.00 98.50 66 GLU A C 1
ATOM 532 O O . GLU A 1 66 ? -2.480 -5.204 -16.466 1.00 98.50 66 GLU A O 1
ATOM 537 N N . VAL A 1 67 ? -1.195 -6.813 -17.361 1.00 98.25 67 VAL A N 1
ATOM 538 C CA . VAL A 1 67 ? -1.419 -7.790 -16.288 1.00 98.25 67 VAL A CA 1
ATOM 539 C C . VAL A 1 67 ? -0.875 -7.274 -14.959 1.00 98.25 67 VAL A C 1
ATOM 541 O O . VAL A 1 67 ? -1.583 -7.332 -13.960 1.00 98.25 67 VAL A O 1
ATOM 544 N N . GLU A 1 68 ? 0.341 -6.728 -14.923 1.00 98.44 68 GLU A N 1
ATOM 545 C CA . GLU A 1 68 ? 0.913 -6.139 -13.706 1.00 98.44 68 GLU A CA 1
ATOM 546 C C . GLU A 1 68 ? 0.045 -5.001 -13.151 1.00 98.44 68 GLU A C 1
ATOM 548 O O . GLU A 1 68 ? -0.203 -4.944 -11.946 1.00 98.44 68 GLU A O 1
ATOM 553 N N . LEU A 1 69 ? -0.457 -4.114 -14.017 1.00 98.38 69 LEU A N 1
ATOM 554 C CA . LEU A 1 69 ? -1.355 -3.031 -13.614 1.00 98.38 69 LEU A CA 1
ATOM 555 C C . LEU A 1 69 ? -2.678 -3.569 -13.063 1.00 98.38 69 LEU A C 1
ATOM 557 O O . LEU A 1 69 ? -3.101 -3.146 -11.988 1.00 98.38 69 LEU A O 1
ATOM 561 N N . LYS A 1 70 ? -3.306 -4.531 -13.751 1.00 98.31 70 LYS A N 1
ATOM 562 C CA . LYS A 1 70 ? -4.545 -5.168 -13.278 1.00 98.31 70 LYS A CA 1
ATOM 563 C C . LYS A 1 70 ? -4.340 -5.881 -11.945 1.00 98.31 70 LYS A C 1
ATOM 565 O O . LYS A 1 70 ? -5.192 -5.761 -11.072 1.00 98.31 70 LYS A O 1
ATOM 570 N N . THR A 1 71 ? -3.212 -6.561 -11.753 1.00 98.31 71 THR A N 1
ATOM 571 C CA . THR A 1 71 ? -2.866 -7.204 -10.478 1.00 98.31 71 THR A CA 1
ATOM 572 C C . THR A 1 71 ? -2.768 -6.176 -9.353 1.00 98.31 71 THR A C 1
ATOM 574 O O . THR A 1 71 ? -3.427 -6.347 -8.332 1.00 98.31 71 THR A O 1
ATOM 577 N N . ARG A 1 72 ? -2.061 -5.056 -9.562 1.00 98.44 72 ARG A N 1
ATOM 578 C CA . ARG A 1 72 ? -1.980 -3.972 -8.563 1.00 98.44 72 ARG A CA 1
ATOM 579 C C . ARG A 1 72 ? -3.348 -3.364 -8.244 1.00 98.44 72 ARG A C 1
ATOM 581 O O . ARG A 1 72 ? -3.643 -3.098 -7.084 1.00 98.44 72 ARG A O 1
ATOM 588 N N . MET A 1 73 ? -4.198 -3.166 -9.252 1.00 98.38 73 MET A N 1
ATOM 589 C CA . MET A 1 73 ? -5.566 -2.672 -9.045 1.00 98.38 73 MET A CA 1
ATOM 590 C C . MET A 1 73 ? -6.436 -3.672 -8.271 1.00 98.38 73 MET A C 1
ATOM 592 O O . MET A 1 73 ? -7.254 -3.279 -7.443 1.00 98.38 73 MET A O 1
ATOM 596 N N . LEU A 1 74 ? -6.275 -4.972 -8.523 1.00 98.25 74 LEU A N 1
ATOM 597 C CA . LEU A 1 74 ? -6.978 -6.010 -7.770 1.00 98.25 74 LEU A CA 1
ATOM 598 C C . LEU A 1 74 ? -6.504 -6.069 -6.316 1.00 98.25 74 LEU A C 1
ATOM 600 O O . LEU A 1 74 ? -7.326 -6.251 -5.422 1.00 98.25 74 LEU A O 1
ATOM 604 N N . GLU A 1 75 ? -5.206 -5.899 -6.070 1.00 98.44 75 GLU A N 1
ATOM 605 C CA . GLU A 1 75 ? -4.635 -5.820 -4.724 1.00 98.44 75 GLU A CA 1
ATOM 606 C C . GLU A 1 75 ? -5.159 -4.602 -3.956 1.00 98.44 75 GLU A C 1
ATOM 608 O O . GLU A 1 75 ? -5.576 -4.752 -2.806 1.00 98.44 75 GLU A O 1
ATOM 613 N N . SER A 1 76 ? -5.229 -3.425 -4.593 1.00 97.81 76 SER A N 1
ATOM 614 C CA . SER A 1 76 ? -5.795 -2.228 -3.960 1.00 97.81 76 SER A CA 1
ATOM 615 C C . SER A 1 76 ? -7.277 -2.410 -3.632 1.00 97.81 76 SER A C 1
ATOM 617 O O . SER A 1 76 ? -7.683 -2.180 -2.498 1.00 97.81 76 SER A O 1
ATOM 619 N N . LEU A 1 77 ? -8.074 -2.930 -4.573 1.00 98.19 77 LEU A N 1
ATOM 620 C CA . LEU A 1 77 ? -9.493 -3.217 -4.336 1.00 98.19 77 LEU A CA 1
ATOM 621 C C . LEU A 1 77 ? -9.702 -4.264 -3.234 1.00 98.19 77 LEU A C 1
ATOM 623 O O . LEU A 1 77 ? -10.635 -4.148 -2.441 1.00 98.19 77 LEU A O 1
ATOM 627 N N . LYS A 1 78 ? -8.834 -5.281 -3.150 1.00 98.19 78 LYS A N 1
ATOM 628 C CA . LYS A 1 78 ? -8.847 -6.251 -2.045 1.00 98.19 78 LYS A CA 1
ATOM 629 C C . LYS A 1 78 ? -8.577 -5.581 -0.702 1.00 98.19 78 LYS A C 1
ATOM 631 O O . LYS A 1 78 ? -9.265 -5.894 0.266 1.00 98.19 78 LYS A O 1
ATOM 636 N N . SER A 1 79 ? -7.593 -4.686 -0.646 1.00 97.81 79 SER A N 1
ATOM 637 C CA . SER A 1 79 ? -7.281 -3.923 0.564 1.00 97.81 79 SER A CA 1
ATOM 638 C C . SER A 1 79 ? -8.467 -3.059 0.995 1.00 97.81 79 SER A C 1
ATOM 640 O O . SER A 1 79 ? -8.857 -3.099 2.161 1.00 97.81 79 SER A O 1
ATOM 642 N N . ASP A 1 80 ? -9.092 -2.343 0.058 1.00 97.69 80 ASP A N 1
ATOM 643 C CA . ASP A 1 80 ? -10.270 -1.512 0.331 1.00 97.69 80 ASP A CA 1
ATOM 644 C C . ASP A 1 80 ? -11.446 -2.359 0.837 1.00 97.69 80 ASP A C 1
ATOM 646 O O . ASP A 1 80 ? -12.096 -2.013 1.826 1.00 97.69 80 ASP A O 1
ATOM 650 N N . TYR A 1 81 ? -11.683 -3.517 0.212 1.00 97.69 81 TYR A N 1
ATOM 651 C CA . TYR A 1 81 ? -12.711 -4.462 0.640 1.00 97.69 81 TYR A CA 1
ATOM 652 C C . TYR A 1 81 ? -12.472 -4.974 2.066 1.00 97.69 81 TYR A C 1
ATOM 654 O O . TYR A 1 81 ? -13.389 -4.948 2.891 1.00 97.69 81 TYR A O 1
ATOM 662 N N . GLU A 1 82 ? -11.254 -5.420 2.385 1.00 98.50 82 GLU A N 1
ATOM 663 C CA . GLU A 1 82 ? -10.934 -5.896 3.734 1.00 98.50 82 GLU A CA 1
ATOM 664 C C . GLU A 1 82 ? -11.003 -4.761 4.767 1.00 98.50 82 GLU A C 1
ATOM 666 O O . GLU A 1 82 ? -11.474 -4.988 5.883 1.00 98.50 82 GLU A O 1
ATOM 671 N N . CYS A 1 83 ? -10.632 -3.530 4.400 1.00 98.00 83 CYS A N 1
ATOM 672 C CA . CYS A 1 83 ? -10.792 -2.351 5.251 1.00 98.00 83 CYS A CA 1
ATOM 673 C C . CYS A 1 83 ? -12.268 -2.122 5.618 1.00 98.00 83 CYS A C 1
ATOM 675 O O . CYS A 1 83 ? -12.617 -2.111 6.802 1.00 98.00 83 CYS A O 1
ATOM 677 N N . VAL A 1 84 ? -13.153 -2.042 4.619 1.00 98.12 84 VAL A N 1
ATOM 678 C CA . VAL A 1 84 ? -14.597 -1.832 4.832 1.00 98.12 84 VAL A CA 1
ATOM 679 C C . VAL A 1 84 ? -15.215 -2.982 5.627 1.00 98.12 84 VAL A C 1
ATOM 681 O O . VAL A 1 84 ? -15.971 -2.758 6.572 1.00 98.12 84 VAL A O 1
ATOM 684 N N . LYS A 1 85 ? -14.865 -4.227 5.298 1.00 98.38 85 LYS A N 1
ATOM 685 C CA . LYS A 1 85 ? -15.339 -5.424 6.004 1.00 98.38 85 LYS A CA 1
ATOM 686 C C . LYS A 1 85 ? -14.916 -5.429 7.474 1.00 98.38 85 LYS A C 1
ATOM 688 O O . LYS A 1 85 ? -15.715 -5.786 8.341 1.00 98.38 85 LYS A O 1
ATOM 693 N N . ASN A 1 86 ? -13.678 -5.039 7.772 1.00 97.56 86 ASN A N 1
ATOM 694 C CA . ASN A 1 86 ? -13.191 -4.945 9.147 1.00 97.56 86 ASN A CA 1
ATOM 695 C C . ASN A 1 86 ? -13.868 -3.798 9.904 1.00 97.56 86 ASN A C 1
ATOM 697 O O . ASN A 1 86 ? -14.274 -3.996 11.048 1.00 97.56 86 ASN A O 1
ATOM 701 N N . GLN A 1 87 ? -14.075 -2.646 9.261 1.00 97.50 87 GLN A N 1
ATOM 702 C CA . GLN A 1 87 ? -14.808 -1.524 9.844 1.00 97.50 87 GLN A CA 1
ATOM 703 C C . GLN A 1 87 ? -16.254 -1.910 10.188 1.00 97.50 87 GLN A C 1
ATOM 705 O O . GLN A 1 87 ? -16.702 -1.672 11.308 1.00 97.50 87 GLN A O 1
ATOM 710 N N . GLN A 1 88 ? -16.971 -2.562 9.268 1.00 96.81 88 GLN A N 1
ATOM 711 C CA . GLN A 1 88 ? -18.332 -3.047 9.517 1.00 96.81 88 GLN A CA 1
ATOM 712 C C . GLN A 1 88 ? -18.373 -4.070 10.656 1.00 96.81 88 GLN A C 1
ATOM 714 O O . GLN A 1 88 ? -19.246 -3.998 11.519 1.00 96.81 88 GLN A O 1
ATOM 719 N N . ARG A 1 89 ? -17.404 -4.994 10.707 1.00 98.12 89 ARG A N 1
ATOM 720 C CA . ARG A 1 89 ? -17.299 -5.968 11.802 1.00 98.12 89 ARG A CA 1
ATOM 721 C C . ARG A 1 89 ? -17.117 -5.276 13.152 1.00 98.12 89 ARG A C 1
ATOM 723 O O . ARG A 1 89 ? -17.812 -5.627 14.100 1.00 98.12 89 ARG A O 1
ATOM 730 N N . GLN A 1 90 ? -16.223 -4.293 13.234 1.00 96.75 90 GLN A N 1
ATOM 731 C CA . GLN A 1 90 ? -15.984 -3.531 14.462 1.00 96.75 90 GLN A CA 1
ATOM 732 C C . GLN A 1 90 ? -17.219 -2.727 14.885 1.00 96.75 90 GLN A C 1
ATOM 734 O O . GLN A 1 90 ? -17.561 -2.714 16.064 1.00 96.75 90 GLN A O 1
ATOM 739 N N . GLN A 1 91 ? -17.926 -2.106 13.935 1.00 97.06 91 GLN A N 1
ATOM 740 C CA . GLN A 1 91 ? -19.171 -1.386 14.218 1.00 97.06 91 GLN A CA 1
ATOM 741 C C . GLN A 1 91 ? -20.256 -2.315 14.770 1.00 97.06 91 GLN A C 1
ATOM 743 O O . GLN A 1 91 ? -20.875 -1.987 15.780 1.00 97.06 91 GLN A O 1
ATOM 748 N N . LEU A 1 92 ? -20.456 -3.483 14.152 1.00 97.38 92 LEU A N 1
ATOM 749 C CA . LEU A 1 92 ? -21.424 -4.477 14.622 1.00 97.38 92 LEU A CA 1
ATOM 750 C C . LEU A 1 92 ? -21.065 -5.004 16.015 1.00 97.38 92 LEU A C 1
ATOM 752 O O . LEU A 1 92 ? -21.928 -5.054 16.887 1.00 97.38 92 LEU A O 1
ATOM 756 N N . GLN A 1 93 ? -19.791 -5.329 16.253 1.00 97.19 93 GLN A N 1
ATOM 757 C CA . GLN A 1 93 ? -19.318 -5.767 17.570 1.00 97.19 93 GLN A CA 1
ATOM 758 C C . GLN A 1 93 ? -19.515 -4.686 18.639 1.00 97.19 93 GLN A C 1
ATOM 760 O O . GLN A 1 93 ? -19.978 -4.988 19.736 1.00 97.19 93 GLN A O 1
ATOM 765 N N . GLY A 1 94 ? -19.219 -3.423 18.318 1.00 96.50 94 GLY A N 1
ATOM 766 C CA . GLY A 1 94 ? -19.440 -2.300 19.228 1.00 96.50 94 GLY A CA 1
ATOM 767 C C . GLY A 1 94 ? -20.920 -2.088 19.555 1.00 96.50 94 GLY A C 1
ATOM 768 O O . GLY A 1 94 ? -21.273 -1.894 20.717 1.00 96.50 94 GLY A O 1
ATOM 769 N N . GLN A 1 95 ? -21.805 -2.173 18.556 1.00 95.88 95 GLN A N 1
ATOM 770 C CA . GLN A 1 95 ? -23.253 -2.079 18.772 1.00 95.88 95 GLN A CA 1
ATOM 771 C C . GLN A 1 95 ? -23.778 -3.230 19.634 1.00 95.88 95 GLN A C 1
ATOM 773 O O . GLN A 1 95 ? -24.558 -2.986 20.554 1.00 95.88 95 GLN A O 1
ATOM 778 N N . GLN A 1 96 ? -23.322 -4.457 19.378 1.00 94.44 96 GLN A N 1
ATOM 779 C CA . GLN A 1 96 ? -23.712 -5.627 20.157 1.00 94.44 96 GLN A CA 1
ATOM 780 C C . GLN A 1 96 ? -23.264 -5.505 21.619 1.00 94.44 96 GLN A C 1
ATOM 782 O O . GLN A 1 96 ? -24.089 -5.650 22.517 1.00 94.44 96 GLN A O 1
ATOM 787 N N . MET A 1 97 ? -22.002 -5.146 21.865 1.00 95.25 97 MET A N 1
ATOM 788 C CA . MET A 1 97 ? -21.475 -4.965 23.222 1.00 95.25 97 MET A CA 1
ATOM 789 C C . MET A 1 97 ? -22.214 -3.855 23.983 1.00 95.25 97 MET A C 1
ATOM 791 O O . MET A 1 97 ? -22.534 -4.012 25.160 1.00 95.25 97 MET A O 1
ATOM 795 N N . ASN A 1 98 ? -22.525 -2.738 23.319 1.00 94.06 98 ASN A N 1
ATOM 796 C CA . ASN A 1 98 ? -23.291 -1.652 23.932 1.00 94.06 98 ASN A CA 1
ATOM 797 C C . ASN A 1 98 ? -24.716 -2.087 24.291 1.00 94.06 98 ASN A C 1
ATOM 799 O O . ASN A 1 98 ? -25.212 -1.728 25.361 1.00 94.06 98 ASN A O 1
ATOM 803 N N . LEU A 1 99 ? -25.365 -2.865 23.419 1.00 97.44 99 LEU A N 1
ATOM 804 C CA . LEU A 1 99 ? -26.702 -3.395 23.668 1.00 97.44 99 LEU A CA 1
ATOM 805 C C . LEU A 1 99 ? -26.693 -4.393 24.833 1.00 97.44 99 LEU A C 1
ATOM 807 O O . LEU A 1 99 ? -27.514 -4.278 25.739 1.00 97.44 99 LEU A O 1
ATOM 811 N N . GLU A 1 100 ? -25.727 -5.313 24.858 1.00 94.38 100 GLU A N 1
ATOM 812 C CA . GLU A 1 100 ? -25.534 -6.275 25.950 1.00 94.38 100 GLU A CA 1
ATOM 813 C C . GLU A 1 100 ? -25.276 -5.562 27.283 1.00 94.38 100 GLU A C 1
ATOM 815 O O . GLU A 1 100 ? -25.934 -5.862 28.281 1.00 94.38 100 GLU A O 1
ATOM 820 N N . ARG A 1 101 ? -24.404 -4.544 27.298 1.00 95.50 101 ARG A N 1
ATOM 821 C CA . ARG A 1 101 ? -24.155 -3.715 28.486 1.00 95.50 101 ARG A CA 1
ATOM 822 C C . ARG A 1 101 ? -25.423 -2.990 28.939 1.00 95.50 101 ARG A C 1
ATOM 824 O O . ARG A 1 101 ? -25.732 -2.993 30.127 1.00 95.50 101 ARG A O 1
ATOM 831 N N . SER A 1 102 ? -26.169 -2.382 28.015 1.00 94.25 102 SER A N 1
ATOM 832 C CA . SER A 1 102 ? -27.419 -1.678 28.327 1.00 94.25 102 SER A CA 1
ATOM 833 C C . SER A 1 102 ? -28.475 -2.616 28.912 1.00 94.25 102 SER A C 1
ATOM 835 O O . SER A 1 102 ? -29.079 -2.286 29.932 1.00 94.25 102 SER A O 1
ATOM 837 N N . HIS A 1 103 ? -28.653 -3.801 28.324 1.00 95.88 103 HIS A N 1
ATOM 838 C CA . HIS A 1 103 ? -29.571 -4.816 28.833 1.00 95.88 103 HIS A CA 1
ATOM 839 C C . HIS A 1 103 ? -29.140 -5.337 30.206 1.00 95.88 103 HIS A C 1
ATOM 841 O O . HIS A 1 103 ? -29.977 -5.450 31.097 1.00 95.88 103 HIS A O 1
ATOM 847 N N . SER A 1 104 ? -27.846 -5.599 30.407 1.00 94.88 104 SER A N 1
ATOM 848 C CA . SER A 1 104 ? -27.311 -6.044 31.698 1.00 94.88 104 SER A CA 1
ATOM 849 C C . SER A 1 104 ? -27.552 -5.011 32.802 1.00 94.88 104 SER A C 1
ATOM 851 O O . SER A 1 104 ? -27.994 -5.368 33.893 1.00 94.88 104 SER A O 1
ATOM 853 N N . MET A 1 105 ? -27.320 -3.724 32.519 1.00 93.06 105 MET A N 1
ATOM 854 C CA . MET A 1 105 ? -27.600 -2.643 33.471 1.00 93.06 105 MET A CA 1
ATOM 855 C C . MET A 1 105 ? -29.098 -2.563 33.797 1.00 93.06 105 MET A C 1
ATOM 857 O O . MET A 1 105 ? -29.465 -2.532 34.968 1.00 93.06 105 MET A O 1
ATOM 861 N N . ALA A 1 106 ? -29.972 -2.617 32.786 1.00 95.62 106 ALA A N 1
ATOM 862 C CA . ALA A 1 106 ? -31.420 -2.584 32.993 1.00 95.62 106 ALA A CA 1
ATOM 863 C C . ALA A 1 106 ? -31.933 -3.788 33.807 1.00 95.62 106 ALA A C 1
ATOM 865 O O . ALA A 1 106 ? -32.783 -3.625 34.685 1.00 95.62 106 ALA A O 1
ATOM 866 N N . LEU A 1 107 ? -31.401 -4.990 33.551 1.00 94.25 107 LEU A N 1
ATOM 867 C CA . LEU A 1 107 ? -31.722 -6.196 34.317 1.00 94.25 107 LEU A CA 1
ATOM 868 C C . LEU A 1 107 ? -31.268 -6.071 35.774 1.00 94.25 107 LEU A C 1
ATOM 870 O O . LEU A 1 107 ? -32.054 -6.371 36.670 1.00 94.25 107 LEU A O 1
ATOM 874 N N . SER A 1 108 ? -30.052 -5.577 36.019 1.00 92.62 108 SER A N 1
ATOM 875 C CA . SER A 1 108 ? -29.549 -5.331 37.377 1.00 92.62 108 SER A CA 1
ATOM 876 C C . SER A 1 108 ? -30.404 -4.301 38.123 1.00 92.62 108 SER A C 1
ATOM 878 O O . SER A 1 108 ? -30.815 -4.533 39.261 1.00 92.62 108 SER A O 1
ATOM 880 N N . GLU A 1 109 ? -30.768 -3.189 37.479 1.00 94.69 109 GLU A N 1
ATOM 881 C CA . GLU A 1 109 ? -31.645 -2.177 38.076 1.00 94.69 109 GLU A CA 1
ATOM 882 C C . GLU A 1 109 ? -33.029 -2.730 38.432 1.00 94.69 109 GLU A C 1
ATOM 884 O O . GLU A 1 109 ? -33.554 -2.443 39.515 1.00 94.69 109 GLU A O 1
ATOM 889 N N . LEU A 1 110 ? -33.633 -3.514 37.533 1.00 94.19 110 LEU A N 1
ATOM 890 C CA . LEU A 1 110 ? -34.935 -4.132 37.765 1.00 94.19 110 LEU A CA 1
ATOM 891 C C . LEU A 1 110 ? -34.859 -5.168 38.892 1.00 94.19 110 LEU A C 1
ATOM 893 O O . LEU A 1 110 ? -35.712 -5.159 39.780 1.00 94.19 110 LEU A O 1
ATOM 897 N N . ASN A 1 111 ? -33.810 -5.993 38.906 1.00 93.19 111 ASN A N 1
ATOM 898 C CA . ASN A 1 111 ? -33.571 -6.983 39.952 1.00 93.19 111 ASN A CA 1
ATOM 899 C C . ASN A 1 111 ? -33.402 -6.309 41.325 1.00 93.19 111 ASN A C 1
ATOM 901 O O . ASN A 1 111 ? -34.060 -6.671 42.298 1.00 93.19 111 ASN A O 1
ATOM 905 N N . ASN A 1 112 ? -32.624 -5.226 41.388 1.00 91.12 112 ASN A N 1
ATOM 906 C CA . ASN A 1 112 ? -32.439 -4.432 42.601 1.00 91.12 112 ASN A CA 1
ATOM 907 C C . ASN A 1 112 ? -33.727 -3.748 43.088 1.00 91.12 112 ASN A C 1
ATOM 909 O O . ASN A 1 112 ? -33.916 -3.549 44.291 1.00 91.12 112 ASN A O 1
ATOM 913 N N . LYS A 1 113 ? -34.626 -3.341 42.183 1.00 96.12 113 LYS A N 1
ATOM 914 C CA . LYS A 1 113 ? -35.954 -2.820 42.557 1.00 96.12 113 LYS A CA 1
ATOM 915 C C . LYS A 1 113 ? -36.851 -3.931 43.097 1.00 96.12 113 LYS A C 1
ATOM 917 O O . LYS A 1 113 ? -37.478 -3.733 44.134 1.00 96.12 113 LYS A O 1
ATOM 922 N N . MET A 1 114 ? -36.874 -5.087 42.438 1.00 94.81 114 MET A N 1
ATOM 923 C CA . MET A 1 114 ? -37.642 -6.256 42.867 1.00 94.81 114 MET A CA 1
ATOM 924 C C . MET A 1 114 ? -37.227 -6.709 44.271 1.00 94.81 114 MET A C 1
ATOM 926 O O . MET A 1 114 ? -38.086 -6.824 45.139 1.00 94.81 114 MET A O 1
ATOM 930 N N . LEU A 1 115 ? -35.923 -6.859 44.530 1.00 91.31 115 LEU A N 1
ATOM 931 C CA . LEU A 1 115 ? -35.409 -7.260 45.843 1.00 91.31 115 LEU A CA 1
ATOM 932 C C . LEU A 1 115 ? -35.780 -6.261 46.952 1.00 91.31 115 LEU A C 1
ATOM 934 O O . LEU A 1 115 ? -36.147 -6.675 48.050 1.00 91.31 115 LEU A O 1
ATOM 938 N N . ARG A 1 116 ? -35.743 -4.949 46.669 1.00 92.06 116 ARG A N 1
ATOM 939 C CA . ARG A 1 116 ? -36.162 -3.904 47.626 1.00 92.06 116 ARG A CA 1
ATOM 940 C C . ARG A 1 116 ? -37.659 -3.934 47.924 1.00 92.06 116 ARG A C 1
ATOM 942 O O . ARG A 1 116 ? -38.062 -3.783 49.076 1.00 92.06 116 ARG A O 1
ATOM 949 N N . LEU A 1 117 ? -38.485 -4.109 46.893 1.00 93.19 117 LEU A N 1
ATOM 950 C CA . LEU A 1 117 ? -39.932 -4.237 47.072 1.00 93.19 117 LEU A CA 1
ATOM 951 C C . LEU A 1 117 ? -40.272 -5.509 47.850 1.00 93.19 117 LEU A C 1
ATOM 953 O O . LEU A 1 117 ? -41.125 -5.466 48.731 1.00 93.19 117 LEU A O 1
ATOM 957 N N . GLN A 1 118 ? -39.564 -6.608 47.586 1.00 94.69 118 GLN A N 1
ATOM 958 C CA . GLN A 1 118 ? -39.742 -7.862 48.306 1.00 94.69 118 GLN A CA 1
ATOM 959 C C . GLN A 1 118 ? -39.388 -7.723 49.793 1.00 94.69 118 GLN A C 1
ATOM 961 O O . GLN A 1 118 ? -40.192 -8.112 50.635 1.00 94.69 118 GLN A O 1
ATOM 966 N N . SER A 1 119 ? -38.261 -7.087 50.139 1.00 87.50 119 SER A N 1
ATOM 967 C CA . SER A 1 119 ? -37.912 -6.856 51.549 1.00 87.50 119 SER A CA 1
ATOM 968 C C . SER A 1 119 ? -38.919 -5.952 52.271 1.00 87.50 119 SER A C 1
ATOM 970 O O . SER A 1 119 ? -39.276 -6.223 53.412 1.00 87.50 119 SER A O 1
ATOM 972 N N . SER A 1 120 ? -39.416 -4.901 51.607 1.00 92.19 120 SER A N 1
ATOM 973 C CA . SER A 1 120 ? -40.422 -3.998 52.189 1.00 92.19 120 SER A CA 1
ATOM 974 C C . SER A 1 120 ? -41.784 -4.681 52.376 1.00 92.19 120 SER A C 1
ATOM 976 O O . SER A 1 120 ? -42.483 -4.423 53.362 1.00 92.19 120 SER A O 1
ATOM 978 N N . LEU A 1 121 ? -42.151 -5.581 51.458 1.00 93.94 121 LEU A N 1
ATOM 979 C CA . LEU A 1 121 ? -43.354 -6.400 51.567 1.00 93.94 121 LEU A CA 1
ATOM 980 C C . LEU A 1 121 ? -43.252 -7.380 52.741 1.00 93.94 121 LEU A C 1
ATOM 982 O O . LEU A 1 121 ? -44.182 -7.454 53.540 1.00 93.94 121 LEU A O 1
ATOM 986 N N . GLU A 1 122 ? -42.130 -8.095 52.865 1.00 92.06 122 GLU A N 1
ATOM 987 C CA . GLU A 1 122 ? -41.857 -9.017 53.978 1.00 92.06 122 GLU A CA 1
ATOM 988 C C . GLU A 1 122 ? -41.940 -8.299 55.337 1.00 92.06 122 GLU A C 1
ATOM 990 O O . GLU A 1 122 ? -42.585 -8.793 56.264 1.00 92.06 122 GLU A O 1
ATOM 995 N N . GLU A 1 123 ? -41.359 -7.100 55.442 1.00 89.38 123 GLU A N 1
ATOM 996 C CA . GLU A 1 123 ? -41.405 -6.270 56.652 1.00 89.38 123 GLU A CA 1
ATOM 997 C C . GLU A 1 123 ? -42.836 -5.822 56.994 1.00 89.38 123 GLU A C 1
ATOM 999 O O . GLU A 1 123 ? -43.291 -5.970 58.131 1.00 89.38 123 GLU A O 1
ATOM 1004 N N . SER A 1 124 ? -43.585 -5.336 55.999 1.00 89.56 124 SER A N 1
ATOM 1005 C CA . SER A 1 124 ? -44.979 -4.909 56.181 1.00 89.56 124 SER A CA 1
ATOM 1006 C C . SER A 1 124 ? -45.877 -6.071 56.614 1.00 89.56 124 SER A C 1
ATOM 1008 O O . SER A 1 124 ? -46.700 -5.914 57.516 1.00 89.56 124 SER A O 1
ATOM 1010 N N . GLN A 1 125 ? -45.688 -7.253 56.020 1.00 93.31 125 GLN A N 1
ATOM 1011 C CA . GLN A 1 125 ? -46.430 -8.461 56.381 1.00 93.31 125 GLN A CA 1
ATOM 1012 C C . GLN A 1 125 ? -46.120 -8.931 57.805 1.00 93.31 125 GLN A C 1
ATOM 1014 O O . GLN A 1 125 ? -47.031 -9.383 58.502 1.00 93.31 125 GLN A O 1
ATOM 1019 N N . LEU A 1 126 ? -44.864 -8.840 58.261 1.00 88.44 126 LEU A N 1
ATOM 1020 C CA . LEU A 1 126 ? -44.547 -9.170 59.650 1.00 88.44 126 LEU A CA 1
ATOM 1021 C C . LEU A 1 126 ? -45.205 -8.172 60.609 1.00 88.44 126 LEU A C 1
ATOM 1023 O O . LEU A 1 126 ? -45.842 -8.596 61.572 1.00 88.44 126 LEU A O 1
ATOM 1027 N N . ASN A 1 127 ? -45.112 -6.872 60.325 1.00 89.00 127 ASN A N 1
ATOM 1028 C CA . ASN A 1 127 ? -45.733 -5.835 61.149 1.00 89.00 127 ASN A CA 1
ATOM 1029 C C . ASN A 1 127 ? -47.252 -6.029 61.254 1.00 89.00 127 ASN A C 1
ATOM 1031 O O . ASN A 1 127 ? -47.816 -5.936 62.343 1.00 89.00 127 ASN A O 1
ATOM 1035 N N . GLU A 1 128 ? -47.912 -6.371 60.146 1.00 92.88 128 GLU A N 1
ATOM 1036 C CA . GLU A 1 128 ? -49.338 -6.695 60.136 1.00 92.88 128 GLU A CA 1
ATOM 1037 C C . GLU A 1 128 ? -49.654 -7.906 61.028 1.00 92.88 128 GLU A C 1
ATOM 1039 O O . GLU A 1 128 ? -50.580 -7.844 61.838 1.00 92.88 128 GLU A O 1
ATOM 1044 N N . LYS A 1 129 ? -48.873 -8.994 60.930 1.00 92.62 129 LYS A N 1
ATOM 1045 C CA . LYS A 1 129 ? -49.046 -10.183 61.786 1.00 92.62 129 LYS A CA 1
ATOM 1046 C C . LYS A 1 129 ? -48.878 -9.846 63.269 1.00 92.62 129 LYS A C 1
ATOM 1048 O O . LYS A 1 129 ? -49.698 -10.268 64.080 1.00 92.62 129 LYS A O 1
ATOM 1053 N N . GLN A 1 130 ? -47.859 -9.059 63.617 1.00 87.06 130 GLN A N 1
ATOM 1054 C CA . GLN A 1 130 ? -47.600 -8.642 64.997 1.00 87.06 130 GLN A CA 1
ATOM 1055 C C . GLN A 1 130 ? -48.731 -7.766 65.552 1.00 87.06 130 GLN A C 1
ATOM 1057 O O . GLN A 1 130 ? -49.171 -7.970 66.681 1.00 87.06 130 GLN A O 1
ATOM 1062 N N . LEU A 1 131 ? -49.237 -6.814 64.763 1.00 92.12 131 LEU A N 1
ATOM 1063 C CA . LEU A 1 131 ? -50.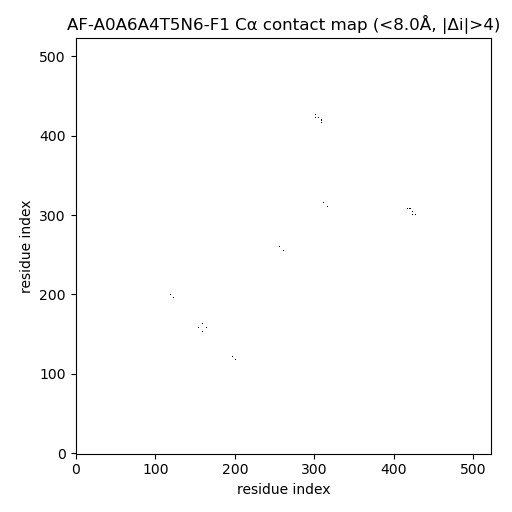347 -5.950 65.173 1.00 92.12 131 LEU A CA 1
ATOM 1064 C C . LEU A 1 131 ? -51.656 -6.727 65.336 1.00 92.12 131 LEU A C 1
ATOM 1066 O O . LEU A 1 131 ? -52.368 -6.500 66.312 1.00 92.12 131 LEU A O 1
ATOM 1070 N N . LYS A 1 132 ? -51.956 -7.667 64.429 1.00 93.38 132 LYS A N 1
ATOM 1071 C CA . LYS A 1 132 ? -53.130 -8.545 64.554 1.00 93.38 132 LYS A CA 1
ATOM 1072 C C . LYS A 1 132 ? -53.079 -9.370 65.833 1.00 93.38 132 LYS A C 1
ATOM 1074 O O . LYS A 1 132 ? -54.057 -9.388 66.571 1.00 93.38 132 LYS A O 1
ATOM 1079 N N . HIS A 1 133 ? -51.936 -9.984 66.125 1.00 90.81 133 HIS A N 1
ATOM 1080 C CA . HIS A 1 133 ? -51.792 -10.797 67.327 1.00 90.81 133 HIS A CA 1
ATOM 1081 C C . HIS A 1 133 ? -51.880 -9.957 68.614 1.00 90.81 133 HIS A C 1
ATOM 1083 O O . HIS A 1 133 ? -52.558 -10.351 69.557 1.00 90.81 133 HIS A O 1
ATOM 1089 N N . LYS A 1 134 ? -51.291 -8.750 68.644 1.00 90.81 134 LYS A N 1
ATOM 1090 C CA . LYS A 1 134 ? -51.461 -7.811 69.770 1.00 90.81 134 LYS A CA 1
ATOM 1091 C C . LYS A 1 134 ? -52.922 -7.412 69.993 1.00 90.81 134 LYS A C 1
ATOM 1093 O O . LYS A 1 134 ? -53.359 -7.355 71.138 1.00 90.81 134 LYS A O 1
ATOM 1098 N N . LEU A 1 135 ? -53.667 -7.136 68.921 1.00 92.12 135 LEU A N 1
ATOM 1099 C CA . LEU A 1 135 ? -55.098 -6.827 69.007 1.00 92.12 135 LEU A CA 1
ATOM 1100 C C . LEU A 1 135 ? -55.900 -8.012 69.548 1.00 92.12 135 LEU A C 1
ATOM 1102 O O . LEU A 1 135 ? -56.790 -7.813 70.370 1.00 92.12 135 LEU A O 1
ATOM 1106 N N . GLU A 1 136 ? -55.577 -9.231 69.123 1.00 93.25 136 GLU A N 1
ATOM 1107 C CA . GLU A 1 136 ? -56.222 -10.458 69.596 1.00 93.25 136 GLU A CA 1
ATOM 1108 C C . GLU A 1 136 ? -56.012 -10.650 71.104 1.00 93.25 136 GLU A C 1
ATOM 1110 O O . GLU A 1 136 ? -56.991 -10.754 71.838 1.00 93.25 136 GLU A O 1
ATOM 1115 N N . VAL A 1 137 ? -54.768 -10.537 71.586 1.00 86.75 137 VAL A N 1
ATOM 1116 C CA . VAL A 1 137 ? -54.446 -10.623 73.023 1.00 86.75 137 VAL A CA 1
ATOM 1117 C C . VAL A 1 137 ? -55.139 -9.524 73.833 1.00 86.75 137 VAL A C 1
ATOM 1119 O O . VAL A 1 137 ? -55.661 -9.786 74.916 1.00 86.75 137 VAL A O 1
ATOM 1122 N N . GLN A 1 138 ? -55.182 -8.283 73.333 1.00 86.44 138 GLN A N 1
ATOM 1123 C CA . GLN A 1 138 ? -55.910 -7.198 74.003 1.00 86.44 138 GLN A CA 1
ATOM 1124 C C . GLN A 1 138 ? -57.418 -7.465 74.062 1.00 86.44 138 GLN A C 1
ATOM 1126 O O . GLN A 1 138 ? -58.047 -7.188 75.082 1.00 86.44 138 GLN A O 1
ATOM 1131 N N . THR A 1 139 ? -57.990 -8.021 72.993 1.00 91.50 139 THR A N 1
ATOM 1132 C CA . THR A 1 139 ? -59.414 -8.376 72.933 1.00 91.50 139 THR A CA 1
ATOM 1133 C C . THR A 1 139 ? -59.733 -9.496 73.923 1.00 91.50 139 THR A C 1
ATOM 1135 O O . THR A 1 139 ? -60.704 -9.394 74.667 1.00 91.50 139 THR A O 1
ATOM 1138 N N . GLU A 1 140 ? -58.885 -10.523 73.992 1.00 88.00 140 GLU A N 1
ATOM 1139 C CA . GLU A 1 140 ? -59.017 -11.629 74.944 1.00 88.00 140 GLU A CA 1
ATOM 1140 C C . GLU A 1 140 ? -58.855 -11.152 76.393 1.00 88.00 140 GLU A C 1
ATOM 1142 O O . GLU A 1 140 ? -59.682 -11.467 77.241 1.00 88.00 140 GLU A O 1
ATOM 1147 N N . THR A 1 141 ? -57.870 -10.292 76.673 1.00 85.31 141 THR A N 1
ATOM 1148 C CA . THR A 1 141 ? -57.663 -9.716 78.014 1.00 85.31 141 THR A CA 1
ATOM 1149 C C . THR A 1 141 ? -58.873 -8.889 78.465 1.00 85.31 141 THR A C 1
ATOM 1151 O O . THR A 1 141 ? -59.290 -8.982 79.619 1.00 85.31 141 THR A O 1
ATOM 1154 N N . LEU A 1 142 ? -59.460 -8.085 77.569 1.00 87.88 142 LEU A N 1
ATOM 1155 C CA . LEU A 1 142 ? -60.677 -7.318 77.857 1.00 87.88 142 LEU A CA 1
ATOM 1156 C C . LEU A 1 142 ? -61.883 -8.224 78.120 1.00 87.88 142 LEU A C 1
ATOM 1158 O O . LEU A 1 142 ? -62.642 -7.947 79.049 1.00 87.88 142 LEU A O 1
ATOM 1162 N N . ASN A 1 143 ? -62.044 -9.299 77.345 1.00 88.94 143 ASN A N 1
ATOM 1163 C CA . ASN A 1 143 ? -63.093 -10.292 77.579 1.00 88.94 143 ASN A CA 1
ATOM 1164 C C . ASN A 1 143 ? -62.905 -10.982 78.937 1.00 88.94 143 ASN A C 1
ATOM 1166 O O . ASN A 1 143 ? -63.840 -10.992 79.730 1.00 88.94 143 ASN A O 1
ATOM 1170 N N . ASN A 1 144 ? -61.689 -11.433 79.261 1.00 84.38 144 ASN A N 1
ATOM 1171 C CA . ASN A 1 144 ? -61.379 -12.055 80.551 1.00 84.38 144 ASN A CA 1
ATOM 1172 C C . ASN A 1 144 ? -61.681 -11.105 81.720 1.00 84.38 144 ASN A C 1
ATOM 1174 O O . ASN A 1 144 ? -62.337 -11.494 82.680 1.00 84.38 144 ASN A O 1
ATOM 1178 N N . LYS A 1 145 ? -61.289 -9.825 81.630 1.00 84.88 145 LYS A N 1
ATOM 1179 C CA . LYS A 1 145 ? -61.616 -8.825 82.664 1.00 84.88 145 LYS A CA 1
ATOM 1180 C C . LYS A 1 145 ? -63.118 -8.550 82.772 1.00 84.88 145 LYS A C 1
ATOM 1182 O O . LYS A 1 145 ? -63.611 -8.288 83.867 1.00 84.88 145 LYS A O 1
ATOM 1187 N N . MET A 1 146 ? -63.854 -8.608 81.663 1.00 86.12 146 MET A N 1
ATOM 1188 C CA . MET A 1 146 ? -65.313 -8.499 81.671 1.00 86.12 146 MET A CA 1
ATOM 1189 C C . MET A 1 146 ? -65.964 -9.700 82.373 1.00 86.12 146 MET A C 1
ATOM 1191 O O . MET A 1 146 ? -66.873 -9.500 83.178 1.00 86.12 146 MET A O 1
ATOM 1195 N N . GLU A 1 147 ? -65.481 -10.916 82.113 1.00 85.25 147 GLU A N 1
ATOM 1196 C CA . GLU A 1 147 ? -65.925 -12.150 82.773 1.00 85.25 147 GLU A CA 1
ATOM 1197 C C . GLU A 1 147 ? -65.574 -12.159 84.271 1.00 85.25 147 GLU A C 1
ATOM 1199 O O . GLU A 1 147 ? -66.437 -12.456 85.096 1.00 85.25 147 GLU A O 1
ATOM 1204 N N . GLU A 1 148 ? -64.361 -11.741 84.655 1.00 81.81 148 GLU A N 1
ATOM 1205 C CA . GLU A 1 148 ? -63.948 -11.581 86.060 1.00 81.81 148 GLU A CA 1
ATOM 1206 C C . GLU A 1 148 ? -64.874 -10.610 86.819 1.00 81.81 148 GLU A C 1
ATOM 1208 O O . GLU A 1 148 ? -65.323 -10.908 87.929 1.00 81.81 148 GLU A O 1
ATOM 1213 N N . LEU A 1 149 ? -65.204 -9.455 86.220 1.00 81.44 149 LEU A N 1
ATOM 1214 C CA . LEU A 1 149 ? -66.127 -8.479 86.814 1.00 81.44 149 LEU A CA 1
ATOM 1215 C C . LEU A 1 149 ? -67.548 -9.043 86.973 1.00 81.44 149 LEU A C 1
ATOM 1217 O O . LEU A 1 149 ? -68.216 -8.733 87.963 1.00 81.44 149 LEU A O 1
ATOM 1221 N N . GLN A 1 150 ? -68.012 -9.868 86.030 1.00 83.62 150 GLN A N 1
ATOM 1222 C CA . GLN A 1 150 ? -69.297 -10.567 86.139 1.00 83.62 150 GLN A CA 1
ATOM 1223 C C . GLN A 1 150 ? -69.273 -11.597 87.277 1.00 83.62 150 GLN A C 1
ATOM 1225 O O . GLN A 1 150 ? -70.146 -11.557 88.145 1.00 83.62 150 GLN A O 1
ATOM 1230 N N . ALA A 1 151 ? -68.241 -12.443 87.342 1.00 79.38 151 ALA A N 1
ATOM 1231 C CA . ALA A 1 151 ? -68.094 -13.470 88.372 1.00 79.38 151 ALA A CA 1
ATOM 1232 C C . ALA A 1 151 ? -67.984 -12.877 89.789 1.00 79.38 151 ALA A C 1
ATOM 1234 O O . ALA A 1 151 ? -68.629 -13.363 90.720 1.00 79.38 151 ALA A O 1
ATOM 1235 N N . LEU A 1 152 ? -67.225 -11.788 89.969 1.00 73.94 152 LEU A N 1
ATOM 1236 C CA . LEU A 1 152 ? -67.108 -11.091 91.256 1.00 73.94 152 LEU A CA 1
ATOM 1237 C C . LEU A 1 152 ? -68.453 -10.499 91.713 1.00 73.94 152 LEU A C 1
ATOM 1239 O O . LEU A 1 152 ? -68.789 -10.537 92.899 1.00 73.94 152 LEU A O 1
ATOM 1243 N N . ASN A 1 153 ? -69.238 -9.965 90.775 1.00 76.31 153 ASN A N 1
ATOM 1244 C CA . ASN A 1 153 ? -70.566 -9.428 91.056 1.00 76.31 153 ASN A CA 1
ATOM 1245 C C . ASN A 1 153 ? -71.562 -10.527 91.474 1.00 76.31 153 ASN A C 1
ATOM 1247 O O . ASN A 1 153 ? -72.371 -10.304 92.373 1.00 76.31 153 ASN A O 1
ATOM 1251 N N . GLU A 1 154 ? -71.478 -11.718 90.876 1.00 73.62 154 GLU A N 1
ATOM 1252 C CA . GLU A 1 154 ? -72.260 -12.895 91.280 1.00 73.62 154 GLU A CA 1
ATOM 1253 C C . GLU A 1 154 ? -71.833 -13.427 92.659 1.00 73.62 154 GLU A C 1
ATOM 1255 O O . GLU A 1 154 ? -72.678 -13.753 93.494 1.00 73.62 154 GLU A O 1
ATOM 1260 N N . HIS A 1 155 ? -70.528 -13.456 92.948 1.00 65.62 155 HIS A N 1
ATOM 1261 C CA . HIS A 1 155 ? -69.993 -13.935 94.226 1.00 65.62 155 HIS A CA 1
ATOM 1262 C C . HIS A 1 155 ? -70.308 -13.014 95.408 1.00 65.62 155 HIS A C 1
ATOM 1264 O O . HIS A 1 155 ? -70.640 -13.512 96.482 1.00 65.62 155 HIS A O 1
ATOM 1270 N N . ASN A 1 156 ? -70.291 -11.691 95.218 1.00 63.50 156 ASN A N 1
ATOM 1271 C CA . ASN A 1 156 ? -70.692 -10.724 96.250 1.00 63.50 156 ASN A CA 1
ATOM 1272 C C . ASN A 1 156 ? -72.174 -10.844 96.655 1.00 63.50 156 ASN A C 1
ATOM 1274 O O . ASN A 1 156 ? -72.557 -10.373 97.726 1.00 63.50 156 ASN A O 1
ATOM 1278 N N . GLN A 1 157 ? -73.013 -11.485 95.833 1.00 58.75 157 GLN A N 1
ATOM 1279 C CA . GLN A 1 157 ? -74.405 -11.802 96.177 1.00 58.75 157 GLN A CA 1
ATOM 1280 C C . GLN A 1 157 ? -74.537 -13.104 96.994 1.00 58.75 157 GLN A C 1
ATOM 1282 O O . GLN A 1 157 ? -75.618 -13.401 97.504 1.00 58.75 157 GLN A O 1
ATOM 1287 N N . SER A 1 158 ? -73.449 -13.863 97.171 1.00 55.88 158 SER A N 1
ATOM 1288 C CA . SER A 1 158 ? -73.379 -15.089 97.973 1.00 55.88 158 SER A CA 1
ATOM 1289 C C . SER A 1 158 ? -72.582 -14.868 99.271 1.00 55.88 158 SER A C 1
ATOM 1291 O O . SER A 1 158 ? -71.566 -14.182 99.287 1.00 55.88 158 SER A O 1
ATOM 1293 N N . SER A 1 159 ? -73.055 -15.409 100.400 1.00 55.84 159 SER A N 1
ATOM 1294 C CA . SER A 1 159 ? -72.450 -15.217 101.732 1.00 55.84 159 SER A CA 1
ATOM 1295 C C . SER A 1 159 ? -71.081 -15.914 101.852 1.00 55.84 159 SER A C 1
ATOM 1297 O O . SER A 1 159 ? -71.012 -17.054 102.313 1.00 55.84 159 SER A O 1
ATOM 1299 N N . MET A 1 160 ? -70.001 -15.233 101.459 1.00 71.06 160 MET A N 1
ATOM 1300 C CA . MET A 1 160 ? -68.639 -15.784 101.446 1.00 71.06 160 MET A CA 1
ATOM 1301 C C . MET A 1 160 ? -67.924 -15.713 102.810 1.00 71.06 160 MET A C 1
ATOM 1303 O O . MET A 1 160 ? -68.097 -14.758 103.567 1.00 71.06 160 MET A O 1
ATOM 1307 N N . THR A 1 161 ? -67.096 -16.719 103.128 1.00 73.69 161 THR A N 1
ATOM 1308 C CA . THR A 1 161 ? -66.265 -16.775 104.348 1.00 73.69 161 THR A CA 1
ATOM 1309 C C . THR A 1 161 ? -64.907 -16.083 104.155 1.00 73.69 161 THR A C 1
ATOM 1311 O O . THR A 1 161 ? -64.356 -16.062 103.057 1.00 73.69 161 THR A O 1
ATOM 1314 N N . SER A 1 162 ? -64.337 -15.525 105.232 1.00 77.81 162 SER A N 1
ATOM 1315 C CA . SER A 1 162 ? -63.110 -14.704 105.182 1.00 77.81 162 SER A CA 1
ATOM 1316 C C . SER A 1 162 ? -61.887 -15.431 104.604 1.00 77.81 162 SER A C 1
ATOM 1318 O O . SER A 1 162 ? -61.145 -14.840 103.828 1.00 77.81 162 SER A O 1
ATOM 1320 N N . GLU A 1 163 ? -61.678 -16.704 104.954 1.00 80.69 163 GLU A N 1
ATOM 1321 C CA . GLU A 1 163 ? -60.548 -17.505 104.450 1.00 80.69 163 GLU A CA 1
ATOM 1322 C C . GLU A 1 163 ? -60.691 -17.811 102.952 1.00 80.69 163 GLU A C 1
ATOM 1324 O O . GLU A 1 163 ? -59.716 -17.765 102.206 1.00 80.69 163 GLU A O 1
ATOM 1329 N N . MET A 1 164 ? -61.921 -18.066 102.489 1.00 80.88 164 MET A N 1
ATOM 1330 C CA . MET A 1 164 ? -62.206 -18.286 101.070 1.00 80.88 164 MET A CA 1
ATOM 1331 C C . MET A 1 164 ? -61.943 -17.012 100.261 1.00 80.88 164 MET A C 1
ATOM 1333 O O . MET A 1 164 ? -61.342 -17.078 99.194 1.00 80.88 164 MET A O 1
ATOM 1337 N N . MET A 1 165 ? -62.301 -15.844 100.804 1.00 80.19 165 MET A N 1
ATOM 1338 C CA . MET A 1 165 ? -62.023 -14.552 100.175 1.00 80.19 165 MET A CA 1
ATOM 1339 C C . MET A 1 165 ? -60.515 -14.253 100.085 1.00 80.19 165 MET A C 1
ATOM 1341 O O . MET A 1 165 ? -60.055 -13.746 99.066 1.00 80.19 165 MET A O 1
ATOM 1345 N N . GLU A 1 166 ? -59.727 -14.611 101.105 1.00 85.31 166 GLU A N 1
ATOM 1346 C CA . GLU A 1 166 ? -58.265 -14.444 101.099 1.00 85.31 166 GLU A CA 1
ATOM 1347 C C . GLU A 1 166 ? -57.578 -15.349 100.063 1.00 85.31 166 GLU A C 1
ATOM 1349 O O . GLU A 1 166 ? -56.718 -14.891 99.307 1.00 85.31 166 GLU A O 1
ATOM 1354 N N . VAL A 1 167 ? -58.000 -16.615 99.956 1.00 86.06 167 VAL A N 1
ATOM 1355 C CA . VAL A 1 167 ? -57.515 -17.534 98.912 1.00 86.06 167 VAL A CA 1
ATOM 1356 C C . VAL A 1 167 ? -57.886 -17.021 97.520 1.00 86.06 167 VAL A C 1
ATOM 1358 O O . VAL A 1 167 ? -57.053 -17.050 96.617 1.00 86.06 167 VAL A O 1
ATOM 1361 N N . GLN A 1 168 ? -59.101 -16.501 97.346 1.00 83.56 168 GLN A N 1
ATOM 1362 C CA . GLN A 1 168 ? -59.577 -15.974 96.066 1.00 83.56 168 GLN A CA 1
ATOM 1363 C C . GLN A 1 168 ? -58.812 -14.708 95.643 1.00 83.56 168 GLN A C 1
ATOM 1365 O O . GLN A 1 168 ? -58.449 -14.580 94.476 1.00 83.56 168 GLN A O 1
ATOM 1370 N N . LEU A 1 169 ? -58.453 -13.831 96.589 1.00 84.12 169 LEU A N 1
ATOM 1371 C CA . LEU A 1 169 ? -57.538 -12.709 96.341 1.00 84.12 169 LEU A CA 1
ATOM 1372 C C . LEU A 1 169 ? -56.137 -13.187 95.937 1.00 84.12 169 LEU A C 1
ATOM 1374 O O . LEU A 1 169 ? -55.554 -12.641 95.003 1.00 84.12 169 LEU A O 1
ATOM 1378 N N . LYS A 1 170 ? -55.606 -14.230 96.590 1.00 88.44 170 LYS A N 1
ATOM 1379 C CA . LYS A 1 170 ? -54.292 -14.802 96.253 1.00 88.44 170 LYS A CA 1
ATOM 1380 C C . LYS A 1 170 ? -54.266 -15.425 94.858 1.00 88.44 170 LYS A C 1
ATOM 1382 O O . LYS A 1 170 ? -53.277 -15.276 94.144 1.00 88.44 170 LYS A O 1
ATOM 1387 N N . ILE A 1 171 ? -55.342 -16.114 94.475 1.00 86.38 171 ILE A N 1
ATOM 1388 C CA . ILE A 1 171 ? -55.518 -16.673 93.129 1.00 86.38 171 ILE A CA 1
ATOM 1389 C C . ILE A 1 171 ? -55.532 -15.538 92.102 1.00 86.38 171 ILE A C 1
ATOM 1391 O O . ILE A 1 171 ? -54.752 -15.585 91.156 1.00 86.38 171 ILE A O 1
ATOM 1395 N N . MET A 1 172 ? -56.306 -14.478 92.352 1.00 82.62 172 MET A N 1
ATOM 1396 C CA . MET A 1 172 ? -56.369 -13.313 91.469 1.00 82.62 172 MET A CA 1
ATOM 1397 C C . MET A 1 172 ? -55.005 -12.607 91.338 1.00 82.62 172 MET A C 1
ATOM 1399 O O . MET A 1 172 ? -54.592 -12.275 90.229 1.00 82.62 172 MET A O 1
ATOM 1403 N N . GLU A 1 173 ? -54.251 -12.422 92.430 1.00 89.19 173 GLU A N 1
ATOM 1404 C CA . GLU A 1 173 ? -52.879 -11.878 92.391 1.00 89.19 173 GLU A CA 1
ATOM 1405 C C . GLU A 1 173 ? -51.950 -12.732 91.512 1.00 89.19 173 GLU A C 1
ATOM 1407 O O . GLU A 1 173 ? -51.229 -12.199 90.669 1.00 89.19 173 GLU A O 1
ATOM 1412 N N . LEU A 1 174 ? -51.976 -14.059 91.679 1.00 89.94 174 LEU A N 1
ATOM 1413 C CA . LEU A 1 174 ? -51.148 -14.981 90.896 1.00 89.94 174 LEU A CA 1
ATOM 1414 C C . LEU A 1 174 ? -51.551 -15.021 89.418 1.00 89.94 174 LEU A C 1
ATOM 1416 O O . LEU A 1 174 ? -50.674 -15.083 88.559 1.00 89.94 174 LEU A O 1
ATOM 1420 N N . GLU A 1 175 ? -52.845 -14.958 89.110 1.00 86.06 175 GLU A N 1
ATOM 1421 C CA . GLU A 1 175 ? -53.350 -14.843 87.738 1.00 86.06 175 GLU A CA 1
ATOM 1422 C C . GLU A 1 175 ? -52.904 -13.531 87.093 1.00 86.06 175 GLU A C 1
ATOM 1424 O O . GLU A 1 175 ? -52.461 -13.531 85.946 1.00 86.06 175 GLU A O 1
ATOM 1429 N N . THR A 1 176 ? -52.920 -12.430 87.848 1.00 86.94 176 THR A N 1
ATOM 1430 C CA . THR A 1 176 ? -52.438 -11.131 87.363 1.00 86.94 176 THR A CA 1
ATOM 1431 C C . THR A 1 176 ? -50.945 -11.195 87.026 1.00 86.94 176 THR A C 1
ATOM 1433 O O . THR A 1 176 ? -50.547 -10.841 85.919 1.00 86.94 176 THR A O 1
ATOM 1436 N N . ILE A 1 177 ? -50.127 -11.750 87.928 1.00 90.94 177 ILE A N 1
ATOM 1437 C CA . ILE A 1 177 ? -48.684 -11.942 87.707 1.00 90.94 177 ILE A CA 1
ATOM 1438 C C . ILE A 1 177 ? -48.420 -12.889 86.525 1.00 90.94 177 ILE A C 1
ATOM 1440 O O . ILE A 1 177 ? -47.502 -12.659 85.739 1.00 90.94 177 ILE A O 1
ATOM 1444 N N . LYS A 1 178 ? -49.212 -13.959 86.372 1.00 88.94 178 LYS A N 1
ATOM 1445 C CA . LYS A 1 178 ? -49.095 -14.891 85.242 1.00 88.94 178 LYS A CA 1
ATOM 1446 C C . LYS A 1 178 ? -49.336 -14.173 83.912 1.00 88.94 178 LYS A C 1
ATOM 1448 O O . LYS A 1 178 ? -48.529 -14.333 83.001 1.00 88.94 178 LYS A O 1
ATOM 1453 N N . VAL A 1 179 ? -50.388 -13.359 83.821 1.00 87.56 179 VAL A N 1
ATOM 1454 C CA . VAL A 1 179 ? -50.699 -12.575 82.614 1.00 87.56 179 VAL A CA 1
ATOM 1455 C C . VAL A 1 179 ? -49.588 -11.563 82.310 1.00 87.56 179 VAL A C 1
ATOM 1457 O O . VAL A 1 179 ? -49.188 -11.424 81.157 1.00 87.56 179 VAL A O 1
ATOM 1460 N N . GLU A 1 180 ? -49.026 -10.896 83.323 1.00 88.44 180 GLU A N 1
ATOM 1461 C CA . GLU A 1 180 ? -47.883 -9.984 83.145 1.00 88.44 180 GLU A CA 1
ATOM 1462 C C . GLU A 1 180 ? -46.631 -10.713 82.620 1.00 88.44 180 GLU A C 1
ATOM 1464 O O . GLU A 1 180 ? -45.945 -10.236 81.709 1.00 88.44 180 GLU A O 1
ATOM 1469 N N . LEU A 1 181 ? -46.334 -11.904 83.147 1.00 92.19 181 LEU A N 1
ATOM 1470 C CA . LEU A 1 181 ? -45.224 -12.731 82.668 1.00 92.19 181 LEU A CA 1
ATOM 1471 C C . LEU A 1 181 ? -45.452 -13.239 81.237 1.00 92.19 181 LEU A C 1
ATOM 1473 O O . LEU A 1 181 ? -44.517 -13.250 80.437 1.00 92.19 181 LEU A O 1
ATOM 1477 N N . GLU A 1 182 ? -46.679 -13.617 80.883 1.00 88.19 182 GLU A N 1
ATOM 1478 C CA . GLU A 1 182 ? -47.032 -14.022 79.518 1.00 88.19 182 GLU A CA 1
ATOM 1479 C C . GLU A 1 182 ? -46.888 -12.851 78.531 1.00 88.19 182 GLU A C 1
ATOM 1481 O O . GLU A 1 182 ? -46.290 -13.020 77.466 1.00 88.19 182 GLU A O 1
ATOM 1486 N N . GLN A 1 183 ? -47.316 -11.642 78.910 1.00 85.62 183 GLN A N 1
ATOM 1487 C CA . GLN A 1 183 ? -47.134 -10.435 78.097 1.00 85.62 183 GLN A CA 1
ATOM 1488 C C . GLN A 1 183 ? -45.653 -10.110 77.874 1.00 85.62 183 GLN A C 1
ATOM 1490 O O . GLN A 1 183 ? -45.235 -9.886 76.736 1.00 85.62 183 GLN A O 1
ATOM 1495 N N . THR A 1 184 ? -44.836 -10.134 78.931 1.00 90.81 184 THR A N 1
ATOM 1496 C CA . THR A 1 184 ? -43.392 -9.863 78.808 1.00 90.81 184 THR A CA 1
ATOM 1497 C C . THR A 1 184 ? -42.678 -10.918 77.960 1.00 90.81 184 THR A C 1
ATOM 1499 O O . THR A 1 184 ? -41.860 -10.564 77.109 1.00 90.81 184 THR A O 1
ATOM 1502 N N . LEU A 1 185 ? -43.016 -12.206 78.107 1.00 92.06 185 LEU A N 1
ATOM 1503 C CA . LEU A 1 185 ? -42.502 -13.279 77.248 1.00 92.06 185 LEU A CA 1
ATOM 1504 C C . LEU A 1 185 ? -42.810 -13.000 75.768 1.00 92.06 185 LEU A C 1
ATOM 1506 O O . LEU A 1 185 ? -41.945 -13.148 74.902 1.00 92.06 185 LEU A O 1
ATOM 1510 N N . GLN A 1 186 ? -44.032 -12.563 75.476 1.00 88.81 186 GLN A N 1
ATOM 1511 C CA . GLN A 1 186 ? -44.482 -12.289 74.117 1.00 88.81 186 GLN A CA 1
ATOM 1512 C C . GLN A 1 186 ? -43.810 -11.042 73.520 1.00 88.81 186 GLN A C 1
ATOM 1514 O O . GLN A 1 186 ? -43.433 -11.040 72.347 1.00 88.81 186 GLN A O 1
ATOM 1519 N N . GLU A 1 187 ? -43.562 -10.006 74.326 1.00 88.12 187 GLU A N 1
ATOM 1520 C CA . GLU A 1 187 ? -42.741 -8.854 73.933 1.00 88.12 187 GLU A CA 1
ATOM 1521 C C . GLU A 1 187 ? -41.311 -9.260 73.559 1.00 88.12 187 GLU A C 1
ATOM 1523 O O . GLU A 1 187 ? -40.786 -8.795 72.540 1.00 88.12 187 GLU A O 1
ATOM 1528 N N . TYR A 1 188 ? -40.696 -10.162 74.332 1.00 90.88 188 TYR A N 1
ATOM 1529 C CA . TYR A 1 188 ? -39.382 -10.708 73.997 1.00 90.88 188 TYR A CA 1
ATOM 1530 C C . TYR A 1 188 ? -39.404 -11.491 72.680 1.00 90.88 188 TYR A C 1
ATOM 1532 O O . TYR A 1 188 ? -38.516 -11.284 71.853 1.00 90.88 188 TYR A O 1
ATOM 1540 N N . GLN A 1 189 ? -40.433 -12.305 72.428 1.00 91.12 189 GLN A N 1
ATOM 1541 C CA . GLN A 1 189 ? -40.576 -13.047 71.169 1.00 91.12 189 GLN A CA 1
ATOM 1542 C C . GLN A 1 189 ? -40.737 -12.124 69.952 1.00 91.12 189 GLN A C 1
ATOM 1544 O O . GLN A 1 189 ? -40.106 -12.346 68.918 1.00 91.12 189 GLN A O 1
ATOM 1549 N N . TYR A 1 190 ? -41.527 -11.049 70.052 1.00 88.00 190 TYR A N 1
ATOM 1550 C CA . TYR A 1 190 ? -41.629 -10.070 68.962 1.00 88.00 190 TYR A CA 1
ATOM 1551 C C . TYR A 1 190 ? -40.301 -9.372 68.691 1.00 88.00 190 TYR A C 1
ATOM 1553 O O . TYR A 1 190 ? -39.936 -9.143 67.534 1.00 88.00 190 TYR A O 1
ATOM 1561 N N . ARG A 1 191 ? -39.572 -9.038 69.758 1.00 92.38 191 ARG A N 1
ATOM 1562 C CA . ARG A 1 191 ? -38.264 -8.399 69.652 1.00 92.38 191 ARG A CA 1
ATOM 1563 C C . ARG A 1 191 ? -37.235 -9.336 69.026 1.00 92.38 191 ARG A C 1
ATOM 1565 O O . ARG A 1 191 ? -36.455 -8.891 68.190 1.00 92.38 191 ARG A O 1
ATOM 1572 N N . GLU A 1 192 ? -37.269 -10.619 69.370 1.00 91.88 192 GLU A N 1
ATOM 1573 C CA . GLU A 1 192 ? -36.441 -11.652 68.745 1.00 91.88 192 GLU A CA 1
ATOM 1574 C C . GLU A 1 192 ? -36.748 -11.789 67.247 1.00 91.88 192 GLU A C 1
ATOM 1576 O O . GLU A 1 192 ? -35.830 -11.730 66.434 1.00 91.88 192 GLU A O 1
ATOM 1581 N N . GLN A 1 193 ? -38.025 -11.859 66.855 1.00 89.44 193 GLN A N 1
ATOM 1582 C CA . GLN A 1 193 ? -38.423 -11.924 65.441 1.00 89.44 193 GLN A CA 1
ATOM 1583 C C . GLN A 1 193 ? -37.985 -10.684 64.646 1.00 89.44 193 GLN A C 1
ATOM 1585 O O . GLN A 1 193 ? -37.516 -10.807 63.513 1.00 89.44 193 GLN A O 1
ATOM 1590 N N . GLN A 1 194 ? -38.097 -9.486 65.235 1.00 84.12 194 GLN A N 1
ATOM 1591 C CA . GLN A 1 194 ? -37.589 -8.256 64.617 1.00 84.12 194 GLN A CA 1
ATOM 1592 C C . GLN A 1 194 ? -36.071 -8.306 64.435 1.00 84.12 194 GLN A C 1
ATOM 1594 O O . GLN A 1 194 ? -35.577 -7.986 63.355 1.00 84.12 194 GLN A O 1
ATOM 1599 N N . LEU A 1 195 ? -35.331 -8.745 65.457 1.00 92.06 195 LEU A N 1
ATOM 1600 C CA . LEU A 1 195 ? -33.882 -8.923 65.364 1.00 92.06 195 LEU A CA 1
ATOM 1601 C C . LEU A 1 195 ? -33.498 -9.979 64.321 1.00 92.06 195 LEU A C 1
ATOM 1603 O O . LEU A 1 195 ? -32.503 -9.820 63.623 1.00 92.06 195 LEU A O 1
ATOM 1607 N N . GLN A 1 196 ? -34.286 -11.040 64.169 1.00 94.44 196 GLN A N 1
ATOM 1608 C CA . GLN A 1 196 ? -34.030 -12.075 63.174 1.00 94.44 196 GLN A CA 1
ATOM 1609 C C . GLN A 1 196 ? -34.235 -11.550 61.746 1.00 94.44 196 GLN A C 1
ATOM 1611 O O . GLN A 1 196 ? -33.409 -11.821 60.870 1.00 94.44 196 GLN A O 1
ATOM 1616 N N . LEU A 1 197 ? -35.271 -10.734 61.510 1.00 85.94 197 LEU A N 1
ATOM 1617 C CA . LEU A 1 197 ? -35.450 -10.056 60.225 1.00 85.94 197 LEU A CA 1
ATOM 1618 C C . LEU A 1 197 ? -34.314 -9.077 59.929 1.00 85.94 197 LEU A C 1
ATOM 1620 O O . LEU A 1 197 ? -33.781 -9.108 58.818 1.00 85.94 197 LEU A O 1
ATOM 1624 N N . THR A 1 198 ? -33.917 -8.239 60.890 1.00 88.69 198 THR A N 1
ATOM 1625 C CA . THR A 1 198 ? -32.811 -7.293 60.674 1.00 88.69 198 THR A CA 1
ATOM 1626 C C . THR A 1 198 ? -31.491 -8.017 60.443 1.00 88.69 198 THR A C 1
ATOM 1628 O O . THR A 1 198 ? -30.720 -7.615 59.579 1.00 88.69 198 THR A O 1
ATOM 1631 N N . ASN A 1 199 ? -31.246 -9.134 61.129 1.00 92.25 199 ASN A N 1
ATOM 1632 C CA . ASN A 1 199 ? -30.065 -9.953 60.880 1.00 92.25 199 ASN A CA 1
ATOM 1633 C C . ASN A 1 199 ? -30.102 -10.561 59.466 1.00 92.25 199 ASN A C 1
ATOM 1635 O O . ASN A 1 199 ? -29.125 -10.468 58.732 1.00 92.25 199 ASN A O 1
ATOM 1639 N N . SER A 1 200 ? -31.258 -11.069 59.018 1.00 91.50 200 SER A N 1
ATOM 1640 C CA . SER A 1 200 ? -31.419 -11.583 57.649 1.00 91.50 200 SER A CA 1
ATOM 1641 C C . SER A 1 200 ? -31.245 -10.506 56.566 1.00 91.50 200 SER A C 1
ATOM 1643 O O . SER A 1 200 ? -30.750 -10.790 55.473 1.00 91.50 200 SER A O 1
ATOM 1645 N N . SER A 1 201 ? -31.652 -9.260 56.834 1.00 88.12 201 SER A N 1
ATOM 1646 C CA . SER A 1 201 ? -31.499 -8.153 55.886 1.00 88.12 201 SER A CA 1
ATOM 1647 C C . SER A 1 201 ? -30.057 -7.649 55.843 1.00 88.12 201 SER A C 1
ATOM 1649 O O . SER A 1 201 ? -29.537 -7.396 54.756 1.00 88.12 201 SER A O 1
ATOM 1651 N N . LEU A 1 202 ? -29.383 -7.583 56.996 1.00 92.56 202 LEU A N 1
ATOM 1652 C CA . LEU A 1 202 ? -27.952 -7.296 57.091 1.00 92.56 202 LEU A CA 1
ATOM 1653 C C . LEU A 1 202 ? -27.118 -8.378 56.405 1.00 92.56 202 LEU A C 1
ATOM 1655 O O . LEU A 1 202 ? -26.189 -8.044 55.677 1.00 92.56 202 LEU A O 1
ATOM 1659 N N . GLN A 1 203 ? -27.480 -9.651 56.560 1.00 93.44 203 GLN A N 1
ATOM 1660 C CA . GLN A 1 203 ? -26.801 -10.767 55.906 1.00 93.44 203 GLN A CA 1
ATOM 1661 C C . GLN A 1 203 ? -26.913 -10.678 54.377 1.00 93.44 203 GLN A C 1
ATOM 1663 O O . GLN A 1 203 ? -25.894 -10.691 53.694 1.00 93.44 203 GLN A O 1
ATOM 1668 N N . ARG A 1 204 ? -28.116 -10.422 53.841 1.00 89.69 204 ARG A N 1
ATOM 1669 C CA . ARG A 1 204 ? -28.309 -10.127 52.406 1.00 89.69 204 ARG A CA 1
ATOM 1670 C C . ARG A 1 204 ? -27.546 -8.884 51.942 1.00 89.69 204 ARG A C 1
ATOM 1672 O O . ARG A 1 204 ? -27.139 -8.780 50.787 1.00 89.69 204 ARG A O 1
ATOM 1679 N N . HIS A 1 205 ? -27.394 -7.882 52.807 1.00 88.50 205 HIS A N 1
ATOM 1680 C CA . HIS A 1 205 ? -26.618 -6.694 52.468 1.00 88.50 205 HIS A CA 1
ATOM 1681 C C . HIS A 1 205 ? -25.116 -6.987 52.413 1.00 88.50 205 HIS A C 1
ATOM 1683 O O . HIS A 1 205 ? -24.450 -6.486 51.507 1.00 88.50 205 HIS A O 1
ATOM 1689 N N . LEU A 1 206 ? -24.604 -7.806 53.333 1.00 91.38 206 LEU A N 1
ATOM 1690 C CA . LEU A 1 206 ? -23.227 -8.288 53.308 1.00 91.38 206 LEU A CA 1
ATOM 1691 C C . LEU A 1 206 ? -22.956 -9.105 52.046 1.00 91.38 206 LEU A C 1
ATOM 1693 O O . LEU A 1 206 ? -21.974 -8.817 51.377 1.00 91.38 206 LEU A O 1
ATOM 1697 N N . GLU A 1 207 ? -23.848 -10.031 51.683 1.00 91.94 207 GLU A N 1
ATOM 1698 C CA . GLU A 1 207 ? -23.739 -10.832 50.453 1.00 91.94 207 GLU A CA 1
ATOM 1699 C C . GLU A 1 207 ? -23.623 -9.944 49.203 1.00 91.94 207 GLU A C 1
ATOM 1701 O O . GLU A 1 207 ? -22.688 -10.095 48.418 1.00 91.94 207 GLU A O 1
ATOM 1706 N N . ARG A 1 208 ? -24.481 -8.924 49.071 1.00 91.12 208 ARG A N 1
ATOM 1707 C CA . ARG A 1 208 ? -24.389 -7.963 47.956 1.00 91.12 208 ARG A CA 1
ATOM 1708 C C . ARG A 1 208 ? -23.072 -7.191 47.937 1.00 91.12 208 ARG A C 1
ATOM 1710 O O . ARG A 1 208 ? -22.459 -7.062 46.887 1.00 91.12 208 ARG A O 1
ATOM 1717 N N . ILE A 1 209 ? -22.611 -6.701 49.090 1.00 92.62 209 ILE A N 1
ATOM 1718 C CA . ILE A 1 209 ? -21.328 -5.984 49.173 1.00 92.62 209 ILE A CA 1
ATOM 1719 C C . ILE A 1 209 ? -20.164 -6.923 48.821 1.00 92.62 209 ILE A C 1
ATOM 1721 O O . ILE A 1 209 ? -19.194 -6.494 48.198 1.00 92.62 209 ILE A O 1
ATOM 1725 N N . THR A 1 210 ? -20.238 -8.201 49.203 1.00 93.31 210 THR A N 1
ATOM 1726 C CA . THR A 1 210 ? -19.220 -9.185 48.822 1.00 93.31 210 THR A CA 1
ATOM 1727 C C . THR A 1 210 ? -19.234 -9.477 47.325 1.00 93.31 210 THR A C 1
ATOM 1729 O O . THR A 1 210 ? -18.161 -9.514 46.731 1.00 93.31 210 THR A O 1
ATOM 1732 N N . GLU A 1 211 ? -20.407 -9.589 46.697 1.00 91.69 211 GLU A N 1
ATOM 1733 C CA . GLU A 1 211 ? -20.534 -9.755 45.243 1.00 91.69 211 GLU A CA 1
ATOM 1734 C C . GLU A 1 211 ? -19.987 -8.533 44.488 1.00 91.69 211 GLU A C 1
ATOM 1736 O O . GLU A 1 211 ? -19.159 -8.689 43.593 1.00 91.69 211 GLU A O 1
ATOM 1741 N N . GLU A 1 212 ? -20.352 -7.313 44.899 1.00 90.00 212 GLU A N 1
ATOM 1742 C CA . GLU A 1 212 ? -19.823 -6.063 44.327 1.00 90.00 212 GLU A CA 1
ATOM 1743 C C . GLU A 1 212 ? -18.292 -5.975 44.465 1.00 90.00 212 GLU A C 1
ATOM 1745 O O . GLU A 1 212 ? -17.590 -5.556 43.540 1.00 90.00 212 GLU A O 1
ATOM 1750 N N . LYS A 1 213 ? -17.742 -6.410 45.609 1.00 93.88 213 LYS A N 1
ATOM 1751 C CA . LYS A 1 213 ? -16.290 -6.493 45.822 1.00 93.88 213 LYS A CA 1
ATOM 1752 C C . LYS A 1 213 ? -15.640 -7.488 44.855 1.00 93.88 213 LYS A C 1
ATOM 1754 O O . LYS A 1 213 ? -14.611 -7.167 44.265 1.00 93.88 213 LYS A O 1
ATOM 1759 N N . GLU A 1 214 ? -16.213 -8.680 44.696 1.00 94.12 214 GLU A N 1
ATOM 1760 C CA . GLU A 1 214 ? -15.707 -9.697 43.767 1.00 94.12 214 GLU A CA 1
ATOM 1761 C C . GLU A 1 214 ? -15.783 -9.238 42.305 1.00 94.12 214 GLU A C 1
ATOM 1763 O O . GLU A 1 214 ? -14.880 -9.524 41.518 1.00 94.12 214 GLU A O 1
ATOM 1768 N N . GLU A 1 215 ? -16.835 -8.515 41.916 1.00 91.00 215 GLU A N 1
ATOM 1769 C CA . GLU A 1 215 ? -16.942 -7.896 40.592 1.00 91.00 215 GLU A CA 1
ATOM 1770 C C . GLU A 1 215 ? -15.845 -6.849 40.374 1.00 91.00 215 GLU A C 1
ATOM 1772 O O . GLU A 1 215 ? -15.147 -6.905 39.359 1.00 91.00 215 GLU A O 1
ATOM 1777 N N . GLY A 1 216 ? -15.605 -5.971 41.352 1.00 92.25 216 GLY A N 1
ATOM 1778 C CA . GLY A 1 216 ? -14.498 -5.014 41.305 1.00 92.25 216 GLY A CA 1
ATOM 1779 C C . GLY A 1 216 ? -13.122 -5.686 41.198 1.00 92.25 216 GLY A C 1
ATOM 1780 O O . GLY A 1 216 ? -12.260 -5.230 40.445 1.00 92.25 216 GLY A O 1
ATOM 1781 N N . GLU A 1 217 ? -12.912 -6.809 41.891 1.00 92.38 217 GLU A N 1
ATOM 1782 C CA . GLU A 1 217 ? -11.692 -7.617 41.765 1.00 92.38 217 GLU A CA 1
ATOM 1783 C C . GLU A 1 217 ? -11.556 -8.237 40.363 1.00 92.38 217 GLU A C 1
ATOM 1785 O O . GLU A 1 217 ? -10.472 -8.188 39.774 1.00 92.38 217 GLU A O 1
ATOM 1790 N N . LYS A 1 218 ? -12.644 -8.759 39.778 1.00 94.12 218 LYS A N 1
ATOM 1791 C CA . LYS A 1 218 ? -12.656 -9.278 38.395 1.00 94.12 218 LYS A CA 1
ATOM 1792 C C . LYS A 1 218 ? -12.332 -8.182 37.382 1.00 94.12 218 LYS A C 1
ATOM 1794 O O . LYS A 1 218 ? -11.520 -8.406 36.480 1.00 94.12 218 LYS A O 1
ATOM 1799 N N . GLU A 1 219 ? -12.922 -6.997 37.533 1.00 93.94 219 GLU A N 1
ATOM 1800 C CA . GLU A 1 219 ? -12.613 -5.843 36.690 1.00 93.94 219 GLU A CA 1
ATOM 1801 C C . GLU A 1 219 ? -11.140 -5.449 36.821 1.00 93.94 219 GLU A C 1
ATOM 1803 O O . GLU A 1 219 ? -10.459 -5.316 35.803 1.00 93.94 219 GLU A O 1
ATOM 1808 N N . ALA A 1 220 ? -10.609 -5.343 38.043 1.00 92.50 220 ALA A N 1
ATOM 1809 C CA . ALA A 1 220 ? -9.201 -5.034 38.281 1.00 92.50 220 ALA A CA 1
ATOM 1810 C C . ALA A 1 220 ? -8.268 -6.046 37.595 1.00 92.50 220 ALA A C 1
ATOM 1812 O O . ALA A 1 220 ? -7.346 -5.644 36.883 1.00 92.50 220 ALA A O 1
ATOM 1813 N N . VAL A 1 221 ? -8.535 -7.351 37.730 1.00 95.12 221 VAL A N 1
ATOM 1814 C CA . VAL A 1 221 ? -7.779 -8.408 37.034 1.00 95.12 221 VAL A CA 1
ATOM 1815 C C . VAL A 1 221 ? -7.866 -8.242 35.514 1.00 95.12 221 VAL A C 1
ATOM 1817 O O . VAL A 1 221 ? -6.858 -8.383 34.820 1.00 95.12 221 VAL A O 1
ATOM 1820 N N . SER A 1 222 ? -9.037 -7.891 34.976 1.00 92.81 222 SER A N 1
ATOM 1821 C CA . SER A 1 222 ? -9.198 -7.637 33.539 1.00 92.81 222 SER A CA 1
ATOM 1822 C C . SER A 1 222 ? -8.349 -6.451 33.059 1.00 92.81 222 SER A C 1
ATOM 1824 O O . SER A 1 222 ? -7.671 -6.561 32.033 1.00 92.81 222 SER A O 1
ATOM 1826 N N . TRP A 1 223 ? -8.302 -5.359 33.833 1.00 93.12 223 TRP A N 1
ATOM 1827 C CA . TRP A 1 223 ? -7.481 -4.184 33.545 1.00 93.12 223 TRP A CA 1
ATOM 1828 C C . TRP A 1 223 ? -5.987 -4.505 33.620 1.00 93.12 223 TRP A C 1
ATOM 1830 O O . TRP A 1 223 ? -5.237 -4.103 32.729 1.00 93.12 223 TRP A O 1
ATOM 1840 N N . PHE A 1 224 ? -5.551 -5.276 34.621 1.00 95.19 224 PHE A N 1
ATOM 1841 C CA . PHE A 1 224 ? -4.165 -5.741 34.720 1.00 95.19 224 PHE A CA 1
ATOM 1842 C C . PHE A 1 224 ? -3.767 -6.608 33.523 1.00 95.19 224 PHE A C 1
ATOM 1844 O O . PHE A 1 224 ? -2.733 -6.350 32.909 1.00 95.19 224 PHE A O 1
ATOM 1851 N N . ASN A 1 225 ? -4.611 -7.560 33.123 1.00 96.69 225 ASN A N 1
ATOM 1852 C CA . ASN A 1 225 ? -4.359 -8.408 31.957 1.00 96.69 225 ASN A CA 1
ATOM 1853 C C . ASN A 1 225 ? -4.293 -7.596 30.652 1.00 96.69 225 ASN A C 1
ATOM 1855 O O . ASN A 1 225 ? -3.445 -7.851 29.798 1.00 96.69 225 ASN A O 1
ATOM 1859 N N . ALA A 1 226 ? -5.178 -6.609 30.475 1.00 95.00 226 ALA A N 1
ATOM 1860 C CA . ALA A 1 226 ? -5.150 -5.720 29.313 1.00 95.00 226 ALA A CA 1
ATOM 1861 C C . ALA A 1 226 ? -3.874 -4.859 29.285 1.00 95.00 226 ALA A C 1
ATOM 1863 O O . ALA A 1 226 ? -3.260 -4.685 28.229 1.00 95.00 226 ALA A O 1
ATOM 1864 N N . LEU A 1 227 ? -3.444 -4.361 30.446 1.00 94.56 227 LEU A N 1
ATOM 1865 C CA . LEU A 1 227 ? -2.200 -3.613 30.594 1.00 94.56 227 LEU A CA 1
ATOM 1866 C C . LEU A 1 227 ? -0.972 -4.484 30.296 1.00 94.56 227 LEU A C 1
ATOM 1868 O O . LEU A 1 227 ? -0.055 -4.021 29.622 1.00 94.56 227 LEU A O 1
ATOM 1872 N N . GLU A 1 228 ? -0.948 -5.731 30.765 1.00 95.94 228 GLU A N 1
ATOM 1873 C CA . GLU A 1 228 ? 0.129 -6.690 30.497 1.00 95.94 228 GLU A CA 1
ATOM 1874 C C . GLU A 1 228 ? 0.260 -6.972 28.998 1.00 95.94 228 GLU A C 1
ATOM 1876 O O . GLU A 1 228 ? 1.344 -6.797 28.445 1.00 95.94 228 GLU A O 1
ATOM 1881 N N . LYS A 1 229 ? -0.856 -7.252 28.312 1.00 96.56 229 LYS A N 1
ATOM 1882 C CA . LYS A 1 229 ? -0.882 -7.412 26.848 1.00 96.56 229 LYS A CA 1
ATOM 1883 C C . LYS A 1 229 ? -0.389 -6.164 26.119 1.00 96.56 229 LYS A C 1
ATOM 1885 O O . LYS A 1 229 ? 0.379 -6.260 25.170 1.00 96.56 229 LYS A O 1
ATOM 1890 N N . SER A 1 230 ? -0.793 -4.973 26.565 1.00 91.38 230 SER A N 1
ATOM 1891 C CA . SER A 1 230 ? -0.292 -3.713 25.999 1.00 91.38 230 SER A CA 1
ATOM 1892 C C . SER A 1 230 ? 1.217 -3.545 26.222 1.00 91.38 230 SER A C 1
ATOM 1894 O O . SER A 1 230 ? 1.937 -3.088 25.336 1.00 91.38 230 SER A O 1
ATOM 1896 N N . ARG A 1 231 ? 1.739 -3.955 27.384 1.00 96.94 231 ARG A N 1
ATOM 1897 C CA . ARG A 1 231 ? 3.184 -3.970 27.653 1.00 96.94 231 ARG A CA 1
ATOM 1898 C C . ARG A 1 231 ? 3.919 -4.986 26.783 1.00 96.94 231 ARG A C 1
ATOM 1900 O O . ARG A 1 231 ? 5.007 -4.670 26.323 1.00 96.94 231 ARG A O 1
ATOM 1907 N N . GLU A 1 232 ? 3.364 -6.174 26.554 1.00 96.75 232 GLU A N 1
ATOM 1908 C CA . GLU A 1 232 ? 3.913 -7.171 25.621 1.00 96.75 232 GLU A CA 1
ATOM 1909 C C . GLU A 1 232 ? 3.996 -6.610 24.204 1.00 96.75 232 GLU A C 1
ATOM 1911 O O . GLU A 1 232 ? 5.086 -6.558 23.646 1.00 96.75 232 GLU A O 1
ATOM 1916 N N . VAL A 1 233 ? 2.899 -6.052 23.686 1.00 95.94 233 VAL A N 1
ATOM 1917 C CA . VAL A 1 233 ? 2.880 -5.406 22.365 1.00 95.94 233 VAL A CA 1
ATOM 1918 C C . VAL A 1 233 ? 3.895 -4.264 22.287 1.00 95.94 233 VAL A C 1
ATOM 1920 O O . VAL A 1 233 ? 4.601 -4.142 21.293 1.00 95.94 233 VAL A O 1
ATOM 1923 N N . ASN A 1 234 ? 4.030 -3.444 23.333 1.00 94.94 234 ASN A N 1
ATOM 1924 C CA . ASN A 1 234 ? 5.054 -2.397 23.365 1.00 94.94 234 ASN A CA 1
ATOM 1925 C C . ASN A 1 234 ? 6.479 -2.965 23.343 1.00 94.94 234 ASN A C 1
ATOM 1927 O O . ASN A 1 234 ? 7.340 -2.391 22.681 1.00 94.94 234 ASN A O 1
ATOM 1931 N N . ARG A 1 235 ? 6.747 -4.081 24.036 1.00 96.44 235 ARG A N 1
ATOM 1932 C CA . ARG A 1 235 ? 8.054 -4.756 23.965 1.00 96.44 235 ARG A CA 1
ATOM 1933 C C . ARG A 1 235 ? 8.311 -5.301 22.563 1.00 96.44 235 ARG A C 1
ATOM 1935 O O . ARG A 1 235 ? 9.401 -5.096 22.047 1.00 96.44 235 ARG A O 1
ATOM 1942 N N . ASP A 1 236 ? 7.316 -5.917 21.932 1.00 96.44 236 ASP A N 1
ATOM 1943 C CA . ASP A 1 236 ? 7.433 -6.422 20.560 1.00 96.44 236 ASP A CA 1
ATOM 1944 C C . ASP A 1 236 ? 7.684 -5.289 19.561 1.00 96.44 236 ASP A C 1
ATOM 1946 O O . ASP A 1 236 ? 8.552 -5.403 18.697 1.00 96.44 236 ASP A O 1
ATOM 1950 N N . LEU A 1 237 ? 6.972 -4.167 19.701 1.00 95.75 237 LEU A N 1
ATOM 1951 C CA . LEU A 1 237 ? 7.194 -2.967 18.894 1.00 95.75 237 LEU A CA 1
ATOM 1952 C C . LEU A 1 237 ? 8.580 -2.364 19.139 1.00 95.75 237 LEU A C 1
ATOM 1954 O O . LEU A 1 237 ? 9.222 -1.932 18.185 1.00 95.75 237 LEU A O 1
ATOM 1958 N N . GLN A 1 238 ? 9.069 -2.369 20.381 1.00 95.62 238 GLN A N 1
ATOM 1959 C CA . GLN A 1 238 ? 10.428 -1.931 20.696 1.00 95.62 238 GLN A CA 1
ATOM 1960 C C . GLN A 1 238 ? 11.470 -2.843 20.039 1.00 95.62 238 GLN A C 1
ATOM 1962 O O . GLN A 1 238 ? 12.411 -2.345 19.434 1.00 95.62 238 GLN A O 1
ATOM 1967 N N . ILE A 1 239 ? 11.273 -4.164 20.078 1.00 95.06 239 ILE A N 1
ATOM 1968 C CA . ILE A 1 239 ? 12.147 -5.125 19.394 1.00 95.06 239 ILE A CA 1
ATOM 1969 C C . ILE A 1 239 ? 12.127 -4.883 17.879 1.00 95.06 239 ILE A C 1
ATOM 1971 O O . ILE A 1 239 ? 13.182 -4.881 17.250 1.00 95.06 239 ILE A O 1
ATOM 1975 N N . GLN A 1 240 ? 10.955 -4.648 17.281 1.00 95.06 240 GLN A N 1
ATOM 1976 C CA . GLN A 1 240 ? 10.841 -4.319 15.855 1.00 95.06 240 GLN A CA 1
ATOM 1977 C C . GLN A 1 240 ? 11.542 -3.000 15.512 1.00 95.06 240 GLN A C 1
ATOM 1979 O O . GLN A 1 240 ? 12.204 -2.910 14.479 1.00 95.06 240 GLN A O 1
ATOM 1984 N N . LEU A 1 241 ? 11.429 -1.990 16.378 1.00 90.88 241 LEU A N 1
ATOM 1985 C CA . LEU A 1 241 ? 12.125 -0.717 16.222 1.00 90.88 241 LEU A CA 1
ATOM 1986 C C . LEU A 1 241 ? 13.642 -0.909 16.297 1.00 90.88 241 LEU A C 1
ATOM 1988 O O . LEU A 1 241 ? 14.354 -0.417 15.426 1.00 90.88 241 LEU A O 1
ATOM 1992 N N . ASP A 1 242 ? 14.134 -1.663 17.278 1.00 92.12 242 ASP A N 1
ATOM 1993 C CA . ASP A 1 242 ? 15.559 -1.954 17.440 1.00 92.12 242 ASP A CA 1
ATOM 1994 C C . ASP A 1 242 ? 16.100 -2.754 16.242 1.00 92.12 242 ASP A C 1
ATOM 1996 O O . ASP A 1 242 ? 17.176 -2.448 15.728 1.00 92.12 242 ASP A O 1
ATOM 2000 N N . GLN A 1 243 ? 15.333 -3.723 15.728 1.00 90.25 243 GLN A N 1
ATOM 2001 C CA . GLN A 1 243 ? 15.662 -4.459 14.502 1.00 90.25 243 GLN A CA 1
ATOM 2002 C C . GLN A 1 243 ? 15.704 -3.542 13.275 1.00 90.25 243 GLN A C 1
ATOM 2004 O O . GLN A 1 243 ? 16.634 -3.637 12.478 1.00 90.25 243 GLN A O 1
ATOM 2009 N N . ALA A 1 244 ? 14.735 -2.637 13.119 1.00 84.50 244 ALA A N 1
ATOM 2010 C CA . ALA A 1 244 ? 14.717 -1.673 12.022 1.00 84.50 244 ALA A CA 1
ATOM 2011 C C . ALA A 1 244 ? 15.892 -0.685 12.112 1.00 84.50 244 ALA A C 1
ATOM 2013 O O . ALA A 1 244 ? 16.507 -0.363 11.097 1.00 84.50 244 ALA A O 1
ATOM 2014 N N . LEU A 1 245 ? 16.245 -0.240 13.322 1.00 85.25 245 LEU A N 1
ATOM 2015 C CA . LEU A 1 245 ? 17.409 0.613 13.564 1.00 85.25 245 LEU A CA 1
ATOM 2016 C C . LEU A 1 245 ? 18.721 -0.116 13.254 1.00 85.25 245 LEU A C 1
ATOM 2018 O O . LEU A 1 245 ? 19.592 0.469 12.613 1.00 85.25 245 LEU A O 1
ATOM 2022 N N . GLN A 1 246 ? 18.849 -1.389 13.639 1.00 81.62 246 GLN A N 1
ATOM 2023 C CA . GLN A 1 246 ? 20.001 -2.223 13.281 1.00 81.62 246 GLN A CA 1
ATOM 2024 C C . GLN A 1 246 ? 20.094 -2.438 11.766 1.00 81.62 246 GLN A C 1
ATOM 2026 O O . GLN A 1 246 ? 21.159 -2.232 11.192 1.00 81.62 246 GLN A O 1
ATOM 2031 N N . GLN A 1 247 ? 18.982 -2.758 11.096 1.00 74.38 247 GLN A N 1
ATOM 2032 C CA . GLN A 1 247 ? 18.930 -2.883 9.634 1.00 74.38 247 GLN A CA 1
ATOM 2033 C C . GLN A 1 247 ? 19.286 -1.574 8.918 1.00 74.38 247 GLN A C 1
ATOM 2035 O O . GLN A 1 247 ? 19.909 -1.607 7.860 1.00 74.38 247 GLN A O 1
ATOM 2040 N N . ALA A 1 248 ? 18.912 -0.425 9.488 1.00 66.81 248 ALA A N 1
ATOM 2041 C CA . ALA A 1 248 ? 19.263 0.889 8.958 1.00 66.81 248 ALA A CA 1
ATOM 2042 C C . ALA A 1 248 ? 20.732 1.274 9.216 1.00 66.81 248 ALA A C 1
ATOM 2044 O O . ALA A 1 248 ? 21.288 2.075 8.465 1.00 66.81 248 ALA A O 1
ATOM 2045 N N . GLN A 1 249 ? 21.358 0.735 10.267 1.00 65.31 249 GLN A N 1
ATOM 2046 C CA . GLN A 1 249 ? 22.768 0.968 10.593 1.00 65.31 249 GLN A CA 1
ATOM 2047 C C . GLN A 1 249 ? 23.731 0.005 9.898 1.00 65.31 249 GLN A C 1
ATOM 2049 O O . GLN A 1 249 ? 24.923 0.306 9.850 1.00 65.31 249 GLN A O 1
ATOM 2054 N N . ASP A 1 250 ? 23.249 -1.117 9.359 1.00 57.72 250 ASP A N 1
ATOM 2055 C CA . ASP A 1 250 ? 24.091 -2.141 8.747 1.00 57.72 250 ASP A CA 1
ATOM 2056 C C . ASP A 1 250 ? 24.698 -1.646 7.411 1.00 57.72 250 ASP A C 1
ATOM 2058 O O . ASP A 1 250 ? 23.991 -1.559 6.400 1.00 57.72 250 ASP A O 1
ATOM 2062 N N . PRO A 1 251 ? 26.014 -1.351 7.328 1.00 57.34 251 PRO A N 1
ATOM 2063 C CA . PRO A 1 251 ? 26.621 -0.730 6.141 1.00 57.34 251 PRO A CA 1
ATOM 2064 C C . PRO A 1 251 ? 26.711 -1.667 4.927 1.00 57.34 251 PRO A C 1
ATOM 2066 O O . PRO A 1 251 ? 27.067 -1.234 3.834 1.00 57.34 251 PRO A O 1
ATOM 2069 N N . ASN A 1 252 ? 26.434 -2.960 5.126 1.00 56.25 252 ASN A N 1
ATOM 2070 C CA . ASN A 1 252 ? 26.512 -4.017 4.116 1.00 56.25 252 ASN A CA 1
ATOM 2071 C C . ASN A 1 252 ? 25.152 -4.677 3.822 1.00 56.25 252 ASN A C 1
ATOM 2073 O O . ASN A 1 252 ? 25.098 -5.646 3.057 1.00 56.25 252 ASN A O 1
ATOM 2077 N N . SER A 1 253 ? 24.054 -4.164 4.393 1.00 54.53 253 SER A N 1
ATOM 2078 C CA . SER A 1 253 ? 22.699 -4.598 4.049 1.00 54.53 253 SER A CA 1
ATOM 2079 C C . SER A 1 253 ? 22.353 -4.107 2.642 1.00 54.53 253 SER A C 1
ATOM 2081 O O . SER A 1 253 ? 21.940 -2.971 2.406 1.00 54.53 253 SER A O 1
ATOM 2083 N N . LYS A 1 254 ? 22.574 -4.976 1.656 1.00 58.75 254 LYS A N 1
ATOM 2084 C CA . LYS A 1 254 ? 22.064 -4.796 0.298 1.00 58.75 254 LYS A CA 1
ATOM 2085 C C . LYS A 1 254 ? 20.537 -4.898 0.324 1.00 58.75 254 LYS A C 1
ATOM 2087 O O . LYS A 1 254 ? 20.007 -6.001 0.223 1.00 58.75 254 LYS A O 1
ATOM 2092 N N . GLY A 1 255 ? 19.832 -3.769 0.401 1.00 61.03 255 GLY A N 1
ATOM 2093 C CA . GLY A 1 255 ? 18.402 -3.742 0.087 1.00 61.03 255 GLY A CA 1
ATOM 2094 C C . GLY A 1 255 ? 17.631 -2.499 0.532 1.00 61.03 255 GLY A C 1
ATOM 2095 O O . GLY A 1 255 ? 17.485 -2.242 1.719 1.00 61.03 255 GLY A O 1
ATOM 2096 N N . ASN A 1 256 ? 17.027 -1.820 -0.449 1.00 51.72 256 ASN A N 1
ATOM 2097 C CA . ASN A 1 256 ? 15.819 -0.984 -0.341 1.00 51.72 256 ASN A CA 1
ATOM 2098 C C . ASN A 1 256 ? 15.898 0.425 0.263 1.00 51.72 256 ASN A C 1
ATOM 2100 O O . ASN A 1 256 ? 14.864 0.982 0.629 1.00 51.72 256 ASN A O 1
ATOM 2104 N N . SER A 1 257 ? 17.056 1.083 0.260 1.00 59.31 257 SER A N 1
ATOM 2105 C CA . SER A 1 257 ? 17.049 2.550 0.315 1.00 59.31 257 SER A CA 1
ATOM 2106 C C . SER A 1 257 ? 17.189 3.104 -1.097 1.00 59.31 257 SER A C 1
ATOM 2108 O O . SER A 1 257 ? 18.200 2.862 -1.758 1.00 59.31 257 SER A O 1
ATOM 2110 N N . LEU A 1 258 ? 16.195 3.880 -1.551 1.00 56.44 258 LEU A N 1
ATOM 2111 C CA . LEU A 1 258 ? 16.239 4.628 -2.817 1.00 56.44 258 LEU A CA 1
ATOM 2112 C C . LEU A 1 258 ? 17.575 5.376 -2.962 1.00 56.44 258 LEU A C 1
ATOM 2114 O O . LEU A 1 258 ? 18.126 5.475 -4.051 1.00 56.44 258 LEU A O 1
ATOM 2118 N N . PHE A 1 259 ? 18.124 5.857 -1.844 1.00 63.69 259 PHE A N 1
ATOM 2119 C CA . PHE A 1 259 ? 19.402 6.555 -1.792 1.00 63.69 259 PHE A CA 1
ATOM 2120 C C . PHE A 1 259 ? 20.612 5.646 -2.018 1.00 63.69 259 PHE A C 1
ATOM 2122 O O . PHE A 1 259 ? 21.543 6.082 -2.680 1.00 63.69 259 PHE A O 1
ATOM 2129 N N . ALA A 1 260 ? 20.598 4.398 -1.544 1.00 68.12 260 ALA A N 1
ATOM 2130 C CA . ALA A 1 260 ? 21.679 3.447 -1.803 1.00 68.12 260 ALA A CA 1
ATOM 2131 C C . ALA A 1 260 ? 21.704 3.036 -3.282 1.00 68.12 260 ALA A C 1
ATOM 2133 O O . ALA A 1 260 ? 22.756 3.067 -3.909 1.00 68.12 260 ALA A O 1
ATOM 2134 N N . GLU A 1 261 ? 20.540 2.772 -3.884 1.00 72.75 261 GLU A N 1
ATOM 2135 C CA . GLU A 1 261 ? 20.463 2.533 -5.330 1.00 72.75 261 GLU A CA 1
ATOM 2136 C C . GLU A 1 261 ? 20.857 3.763 -6.150 1.00 72.75 261 GLU A C 1
ATOM 2138 O O . GLU A 1 261 ? 21.471 3.631 -7.209 1.00 72.75 261 GLU A O 1
ATOM 2143 N N . LEU A 1 262 ? 20.483 4.963 -5.699 1.00 77.56 262 LEU A N 1
ATOM 2144 C CA . LEU A 1 262 ? 20.885 6.208 -6.348 1.00 77.56 262 LEU A CA 1
ATOM 2145 C C . LEU A 1 262 ? 22.387 6.448 -6.224 1.00 77.56 262 LEU A C 1
ATOM 2147 O O . LEU A 1 262 ? 22.986 6.914 -7.189 1.00 77.56 262 LEU A O 1
ATOM 2151 N N . GLU A 1 263 ? 22.998 6.115 -5.090 1.00 82.38 263 GLU A N 1
ATOM 2152 C CA . GLU A 1 263 ? 24.438 6.256 -4.888 1.00 82.38 263 GLU A CA 1
ATOM 2153 C C . GLU A 1 263 ? 25.213 5.197 -5.682 1.00 82.38 263 GLU A C 1
ATOM 2155 O O . GLU A 1 263 ? 26.180 5.535 -6.358 1.00 82.38 263 GLU A O 1
ATOM 2160 N N . ASP A 1 264 ? 24.729 3.953 -5.745 1.00 82.94 264 ASP A N 1
ATOM 2161 C CA . ASP A 1 264 ? 25.284 2.912 -6.615 1.00 82.94 264 ASP A CA 1
ATOM 2162 C C . ASP A 1 264 ? 25.165 3.296 -8.096 1.00 82.94 264 ASP A C 1
ATOM 2164 O O . ASP A 1 264 ? 26.124 3.155 -8.865 1.00 82.94 264 ASP A O 1
ATOM 2168 N N . LYS A 1 265 ? 24.012 3.843 -8.509 1.00 84.75 265 LYS A N 1
ATOM 2169 C CA . LYS A 1 265 ? 23.806 4.372 -9.865 1.00 84.75 265 LYS A CA 1
ATOM 2170 C C . LYS A 1 265 ? 24.698 5.581 -10.131 1.00 84.75 265 LYS A C 1
ATOM 2172 O O . LYS A 1 265 ? 25.288 5.646 -11.207 1.00 84.75 265 LYS A O 1
ATOM 2177 N N . ARG A 1 266 ? 24.862 6.506 -9.180 1.00 89.56 266 ARG A N 1
ATOM 2178 C CA . ARG A 1 266 ? 25.796 7.637 -9.300 1.00 89.56 266 ARG A CA 1
ATOM 2179 C C . ARG A 1 266 ? 27.222 7.125 -9.464 1.00 89.56 266 ARG A C 1
ATOM 2181 O O . ARG A 1 266 ? 27.873 7.494 -10.434 1.00 89.56 266 ARG A O 1
ATOM 2188 N N . ALA A 1 267 ? 27.685 6.235 -8.595 1.00 88.88 267 ALA A N 1
ATOM 2189 C CA . ALA A 1 267 ? 29.030 5.676 -8.642 1.00 88.88 267 ALA A CA 1
ATOM 2190 C C . ALA A 1 267 ? 29.278 4.863 -9.926 1.00 88.88 267 ALA A C 1
ATOM 2192 O O . ALA A 1 267 ? 30.394 4.842 -10.452 1.00 88.88 267 ALA A O 1
ATOM 2193 N N . ALA A 1 268 ? 28.262 4.182 -10.462 1.00 90.50 268 ALA A N 1
ATOM 2194 C CA . ALA A 1 268 ? 28.340 3.521 -11.763 1.00 90.50 268 ALA A CA 1
ATOM 2195 C C . ALA A 1 268 ? 28.445 4.539 -12.913 1.00 90.50 268 ALA A C 1
ATOM 2197 O O . ALA A 1 268 ? 29.316 4.399 -13.772 1.00 90.50 268 ALA A O 1
ATOM 2198 N N . MET A 1 269 ? 27.620 5.590 -12.901 1.00 90.75 269 MET A N 1
ATOM 2199 C CA . MET A 1 269 ? 27.653 6.671 -13.893 1.00 90.75 269 MET A CA 1
ATOM 2200 C C . MET A 1 269 ? 28.968 7.458 -13.845 1.00 90.75 269 MET A C 1
ATOM 2202 O O . MET A 1 269 ? 29.521 7.796 -14.888 1.00 90.75 269 MET A O 1
ATOM 2206 N N . GLU A 1 270 ? 29.521 7.707 -12.659 1.00 93.62 270 GLU A N 1
ATOM 2207 C CA . GLU A 1 270 ? 30.824 8.351 -12.483 1.00 93.62 270 GLU A CA 1
ATOM 2208 C C . GLU A 1 270 ? 31.954 7.482 -13.032 1.00 93.62 270 GLU A C 1
ATOM 2210 O O . GLU A 1 270 ? 32.807 7.977 -13.771 1.00 93.62 270 GLU A O 1
ATOM 2215 N N . ARG A 1 271 ? 31.927 6.171 -12.763 1.00 94.56 271 ARG A N 1
ATOM 2216 C CA 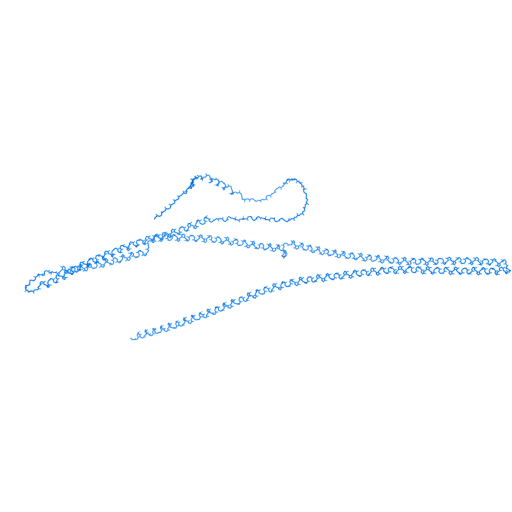. ARG A 1 271 ? 32.879 5.219 -13.354 1.00 94.56 271 ARG A CA 1
ATOM 2217 C C . ARG A 1 271 ? 32.784 5.189 -14.880 1.00 94.56 271 ARG A C 1
ATOM 2219 O O . ARG A 1 271 ? 33.817 5.226 -15.550 1.00 94.56 271 ARG A O 1
ATOM 2226 N N . GLN A 1 272 ? 31.573 5.181 -15.437 1.00 93.06 272 GLN A N 1
ATOM 2227 C CA . GLN A 1 272 ? 31.363 5.263 -16.886 1.00 93.06 272 GLN A CA 1
ATOM 2228 C C . GLN A 1 272 ? 31.877 6.589 -17.460 1.00 93.06 272 GLN A C 1
ATOM 2230 O O . GLN A 1 272 ? 32.589 6.585 -18.463 1.00 93.06 272 GLN A O 1
ATOM 2235 N N . LEU A 1 273 ? 31.599 7.715 -16.800 1.00 94.19 273 LEU A N 1
ATOM 2236 C CA . LEU A 1 273 ? 32.064 9.036 -17.218 1.00 94.19 273 LEU A CA 1
ATOM 2237 C C . LEU A 1 273 ? 33.595 9.129 -17.202 1.00 94.19 273 LEU A C 1
ATOM 2239 O O . LEU A 1 273 ? 34.187 9.692 -18.123 1.00 94.19 273 LEU A O 1
ATOM 2243 N N . ILE A 1 274 ? 34.246 8.580 -16.174 1.00 94.06 274 ILE A N 1
ATOM 2244 C CA . ILE A 1 274 ? 35.709 8.520 -16.083 1.00 94.06 274 ILE A CA 1
ATOM 2245 C C . ILE A 1 274 ? 36.267 7.654 -17.214 1.00 94.06 274 ILE A C 1
ATOM 2247 O O . ILE A 1 274 ? 37.178 8.095 -17.914 1.00 94.06 274 ILE A O 1
ATOM 2251 N N . SER A 1 275 ? 35.693 6.472 -17.447 1.00 94.25 275 SER A N 1
ATOM 2252 C CA . SER A 1 275 ? 36.107 5.592 -18.544 1.00 94.25 275 SER A CA 1
ATOM 2253 C C . SER A 1 275 ? 35.988 6.291 -19.902 1.00 94.25 275 SER A C 1
ATOM 2255 O O . SER A 1 275 ? 36.952 6.340 -20.666 1.00 94.25 275 SER A O 1
ATOM 2257 N N . MET A 1 276 ? 34.857 6.949 -20.162 1.00 92.94 276 MET A N 1
ATOM 2258 C CA . MET A 1 276 ? 34.622 7.673 -21.410 1.00 92.94 276 MET A CA 1
ATOM 2259 C C . MET A 1 276 ? 35.549 8.887 -21.563 1.00 92.94 276 MET A C 1
ATOM 2261 O O . MET A 1 276 ? 36.025 9.160 -22.663 1.00 92.94 276 MET A O 1
ATOM 2265 N N . LYS A 1 277 ? 35.891 9.587 -20.471 1.00 94.69 277 LYS A N 1
ATOM 2266 C CA . LYS A 1 277 ? 36.907 10.657 -20.484 1.00 94.69 277 LYS A CA 1
ATOM 2267 C C . LYS A 1 277 ? 38.292 10.128 -20.843 1.00 94.69 277 LYS A C 1
ATOM 2269 O O . LYS A 1 277 ? 38.983 10.758 -21.640 1.00 94.69 277 LYS A O 1
ATOM 2274 N N . VAL A 1 278 ? 38.700 8.989 -20.282 1.00 95.88 278 VAL A N 1
ATOM 2275 C CA . VAL A 1 278 ? 39.990 8.358 -20.602 1.00 95.88 278 VAL A CA 1
ATOM 2276 C C . VAL A 1 278 ? 40.014 7.908 -22.064 1.00 95.88 278 VAL A C 1
ATOM 2278 O O . VAL A 1 278 ? 40.985 8.182 -22.770 1.00 95.88 278 VAL A O 1
ATOM 2281 N N . GLN A 1 279 ? 38.930 7.298 -22.552 1.00 93.44 279 GLN A N 1
ATOM 2282 C CA . GLN A 1 279 ? 38.783 6.926 -23.961 1.00 93.44 279 GLN A CA 1
ATOM 2283 C C . GLN A 1 279 ? 38.854 8.149 -24.881 1.00 93.44 279 GLN A C 1
ATOM 2285 O O . GLN A 1 279 ? 39.616 8.138 -25.846 1.00 93.44 279 GLN A O 1
ATOM 2290 N N . TYR A 1 280 ? 38.138 9.228 -24.557 1.00 93.81 280 TYR A N 1
ATOM 2291 C CA . TYR A 1 280 ? 38.175 10.475 -25.319 1.00 93.81 280 TYR A CA 1
ATOM 2292 C C . TYR A 1 280 ? 39.583 11.080 -25.357 1.00 93.81 280 TYR A C 1
ATOM 2294 O O . TYR A 1 280 ? 40.067 11.445 -26.424 1.00 93.81 280 TYR A O 1
ATOM 2302 N N . GLN A 1 281 ? 40.282 11.137 -24.219 1.00 93.62 281 GLN A N 1
ATOM 2303 C CA . GLN A 1 281 ? 41.660 11.631 -24.164 1.00 93.62 281 GLN A CA 1
ATOM 2304 C C . GLN A 1 281 ? 42.625 10.764 -24.981 1.00 93.62 281 GLN A C 1
ATOM 2306 O O . GLN A 1 281 ? 43.506 11.296 -25.658 1.00 93.62 281 GLN A O 1
ATOM 2311 N N . SER A 1 282 ? 42.466 9.439 -24.936 1.00 92.69 282 SER A N 1
ATOM 2312 C CA . SER A 1 282 ? 43.238 8.513 -25.769 1.00 92.69 282 SER A CA 1
ATOM 2313 C C . SER A 1 282 ? 42.988 8.776 -27.256 1.00 92.69 282 SER A C 1
ATOM 2315 O O . SER A 1 282 ? 43.930 9.001 -28.019 1.00 92.69 282 SER A O 1
ATOM 2317 N N . LEU A 1 283 ? 41.717 8.866 -27.653 1.00 93.62 283 LEU A N 1
ATOM 2318 C CA . LEU A 1 283 ? 41.318 9.125 -29.033 1.00 93.62 283 LEU A CA 1
ATOM 2319 C C . LEU A 1 283 ? 41.798 10.500 -29.521 1.00 93.62 283 LEU A C 1
ATOM 2321 O O . LEU A 1 283 ? 42.271 10.630 -30.647 1.00 93.62 283 LEU A O 1
ATOM 2325 N N . GLN A 1 284 ? 41.765 11.518 -28.662 1.00 92.19 284 GLN A N 1
ATOM 2326 C CA . GLN A 1 284 ? 42.293 12.849 -28.955 1.00 92.19 284 GLN A CA 1
ATOM 2327 C C . GLN A 1 284 ? 43.812 12.823 -29.194 1.00 92.19 284 GLN A C 1
ATOM 2329 O O . GLN A 1 284 ? 44.300 13.475 -30.121 1.00 92.19 284 GLN A O 1
ATOM 2334 N N . LYS A 1 285 ? 44.569 12.052 -28.397 1.00 92.81 285 LYS A N 1
ATOM 2335 C CA . LYS A 1 285 ? 46.013 11.837 -28.609 1.00 92.81 285 LYS A CA 1
ATOM 2336 C C . LYS A 1 285 ? 46.287 11.073 -29.906 1.00 92.81 285 LYS A C 1
ATOM 2338 O O . LYS A 1 285 ? 47.207 11.426 -30.638 1.00 92.81 285 LYS A O 1
ATOM 2343 N N . GLN A 1 286 ? 45.477 10.066 -30.225 1.00 90.62 286 GLN A N 1
ATOM 2344 C CA . GLN A 1 286 ? 45.599 9.322 -31.478 1.00 90.62 286 GLN A CA 1
ATOM 2345 C C . GLN A 1 286 ? 45.298 10.211 -32.694 1.00 90.62 286 GLN A C 1
ATOM 2347 O O . GLN A 1 286 ? 46.043 10.196 -33.674 1.00 90.62 286 GLN A O 1
ATOM 2352 N N . HIS A 1 287 ? 44.250 11.032 -32.619 1.00 89.94 287 HIS A N 1
ATOM 2353 C CA . HIS A 1 287 ? 43.897 11.979 -33.671 1.00 89.94 287 HIS A CA 1
ATOM 2354 C C . HIS A 1 287 ? 44.991 13.035 -33.875 1.00 89.94 287 HIS A C 1
ATOM 2356 O O . HIS A 1 287 ? 45.372 13.310 -35.012 1.00 89.94 287 HIS A O 1
ATOM 2362 N N . SER A 1 288 ? 45.551 13.599 -32.798 1.00 86.31 288 SER A N 1
ATOM 2363 C CA . SER A 1 288 ? 46.646 14.570 -32.916 1.00 86.31 288 SER A CA 1
ATOM 2364 C C . SER A 1 288 ? 47.907 13.947 -33.525 1.00 86.31 288 SER A C 1
ATOM 2366 O O . SER A 1 288 ? 48.535 14.574 -34.379 1.00 86.31 288 SER A O 1
ATOM 2368 N N . PHE A 1 289 ? 48.230 12.698 -33.176 1.00 91.88 289 PHE A N 1
ATOM 2369 C CA . PHE A 1 289 ? 49.323 11.947 -33.793 1.00 91.88 289 PHE A CA 1
ATOM 2370 C C . PHE A 1 289 ? 49.086 11.693 -35.290 1.00 91.88 289 PHE A C 1
ATOM 2372 O O . PHE A 1 289 ? 49.949 12.004 -36.112 1.00 91.88 289 PHE A O 1
ATOM 2379 N N . SER A 1 290 ? 47.901 11.201 -35.665 1.00 90.00 290 SER A N 1
ATOM 2380 C CA . SER A 1 290 ? 47.537 10.968 -37.070 1.00 90.00 290 SER A CA 1
ATOM 2381 C C . SER A 1 290 ? 47.578 12.264 -37.889 1.00 90.00 290 SER A C 1
ATOM 2383 O O . SER A 1 290 ? 48.139 12.300 -38.986 1.00 90.00 290 SER A O 1
ATOM 2385 N N . LYS A 1 291 ? 47.097 13.373 -37.313 1.00 85.62 291 LYS A N 1
ATOM 2386 C CA . LYS A 1 291 ? 47.157 14.706 -37.925 1.00 85.62 291 LYS A CA 1
ATOM 2387 C C . LYS A 1 291 ? 48.600 15.161 -38.170 1.00 85.62 291 LYS A C 1
ATOM 2389 O O . LYS A 1 291 ? 48.905 15.674 -39.245 1.00 85.62 291 LYS A O 1
ATOM 2394 N N . GLN A 1 292 ? 49.510 14.928 -37.220 1.00 88.81 292 GLN A N 1
ATOM 2395 C CA . GLN A 1 292 ? 50.938 15.214 -37.406 1.00 88.81 292 GLN A CA 1
ATOM 2396 C C . GLN A 1 292 ? 51.573 14.340 -38.497 1.00 88.81 292 GLN A C 1
ATOM 2398 O O . GLN A 1 292 ? 52.367 14.844 -39.295 1.00 88.81 292 GLN A O 1
ATOM 2403 N N . GLN A 1 293 ? 51.231 13.051 -38.562 1.00 88.94 293 GLN A N 1
ATOM 2404 C CA . GLN A 1 293 ? 51.723 12.150 -39.607 1.00 88.94 293 GLN A CA 1
ATOM 2405 C C . GLN A 1 293 ? 51.266 12.606 -40.998 1.00 88.94 293 GLN A C 1
ATOM 2407 O O . GLN A 1 293 ? 52.084 12.690 -41.916 1.00 88.94 293 GLN A O 1
ATOM 2412 N N . LEU A 1 294 ? 49.992 12.983 -41.136 1.00 86.38 294 LEU A N 1
ATOM 2413 C CA . LEU A 1 294 ? 49.449 13.526 -42.379 1.00 86.38 294 LEU A CA 1
ATOM 2414 C C . LEU A 1 294 ? 50.172 14.813 -42.794 1.00 86.38 294 LEU A C 1
ATOM 2416 O O . LEU A 1 294 ? 50.531 14.962 -43.960 1.00 86.38 294 LEU A O 1
ATOM 2420 N N . GLN A 1 295 ? 50.453 15.714 -41.847 1.00 84.62 295 GLN A N 1
ATOM 2421 C CA . GLN A 1 295 ? 51.192 16.945 -42.133 1.00 84.62 295 GLN A CA 1
ATOM 2422 C C . GLN A 1 295 ? 52.606 16.657 -42.656 1.00 84.62 295 GLN A C 1
ATOM 2424 O O . GLN A 1 295 ? 53.040 17.271 -43.630 1.00 84.62 295 GLN A O 1
ATOM 2429 N N . ARG A 1 296 ? 53.314 15.682 -42.066 1.00 87.75 296 ARG A N 1
ATOM 2430 C CA . ARG A 1 296 ? 54.631 15.246 -42.563 1.00 87.75 296 ARG A CA 1
ATOM 2431 C C . ARG A 1 296 ? 54.542 14.720 -43.995 1.00 87.75 296 ARG A C 1
ATOM 2433 O O . ARG A 1 296 ? 55.360 15.107 -44.826 1.00 87.75 296 ARG A O 1
ATOM 2440 N N . MET A 1 297 ? 53.537 13.897 -44.301 1.00 85.06 297 MET A N 1
ATOM 2441 C CA . MET A 1 297 ? 53.317 13.396 -45.662 1.00 85.06 297 MET A CA 1
ATOM 2442 C C . MET A 1 297 ? 52.995 14.526 -46.648 1.00 85.06 297 MET A C 1
ATOM 2444 O O . MET A 1 297 ? 53.576 14.561 -47.729 1.00 85.06 297 MET A O 1
ATOM 2448 N N . LYS A 1 298 ? 52.140 15.493 -46.281 1.00 80.88 298 LYS A N 1
ATOM 2449 C CA . LYS A 1 298 ? 51.842 16.656 -47.135 1.00 80.88 298 LYS A CA 1
ATOM 2450 C C . LYS A 1 298 ? 53.102 17.461 -47.464 1.00 80.88 298 LYS A C 1
ATOM 2452 O O . LYS A 1 298 ? 53.300 17.834 -48.617 1.00 80.88 298 LYS A O 1
ATOM 2457 N N . VAL A 1 299 ? 53.977 17.688 -46.480 1.00 81.75 299 VAL A N 1
ATOM 2458 C CA . VAL A 1 299 ? 55.262 18.379 -46.689 1.00 81.75 299 VAL A CA 1
ATOM 2459 C C . VAL A 1 299 ? 56.183 17.576 -47.615 1.00 81.75 299 VAL A C 1
ATOM 2461 O O . VAL A 1 299 ? 56.798 18.154 -48.513 1.00 81.75 299 VAL A O 1
ATOM 2464 N N . GLN A 1 300 ? 56.250 16.249 -47.458 1.00 84.94 300 GLN A N 1
ATOM 2465 C CA . GLN A 1 300 ? 57.022 15.380 -48.355 1.00 84.94 300 GLN A CA 1
ATOM 2466 C C . GLN A 1 300 ? 56.490 15.435 -49.794 1.00 84.94 300 GLN A C 1
ATOM 2468 O O . GLN A 1 300 ? 57.277 15.609 -50.722 1.00 84.94 300 GLN A O 1
ATOM 2473 N N . ILE A 1 301 ? 55.168 15.375 -49.988 1.00 79.75 301 ILE A N 1
ATOM 2474 C CA . ILE A 1 301 ? 54.530 15.481 -51.310 1.00 79.75 301 ILE A CA 1
ATOM 2475 C C . ILE A 1 301 ? 54.800 16.854 -51.937 1.00 79.75 301 ILE A C 1
ATOM 2477 O O . ILE A 1 301 ? 55.202 16.924 -53.095 1.00 79.75 301 ILE A O 1
ATOM 2481 N N . ALA A 1 302 ? 54.657 17.942 -51.174 1.00 76.50 302 ALA A N 1
ATOM 2482 C CA . ALA A 1 302 ? 54.963 19.292 -51.651 1.00 76.50 302 ALA A CA 1
ATOM 2483 C C . ALA A 1 302 ? 56.433 19.427 -52.088 1.00 76.50 302 ALA A C 1
ATOM 2485 O O . ALA A 1 302 ? 56.724 20.037 -53.118 1.00 76.50 302 ALA A O 1
ATOM 2486 N N . THR A 1 303 ? 57.353 18.806 -51.344 1.00 79.00 303 THR A N 1
ATOM 2487 C CA . THR A 1 303 ? 58.783 18.768 -51.682 1.00 79.00 303 THR A CA 1
ATOM 2488 C C . THR A 1 303 ? 59.035 17.963 -52.959 1.00 79.00 303 THR A C 1
ATOM 2490 O O . THR A 1 303 ? 59.746 18.430 -53.845 1.00 79.00 303 THR A O 1
ATOM 2493 N N . LEU A 1 304 ? 58.413 16.787 -53.106 1.00 77.88 304 LEU A N 1
ATOM 2494 C CA . LEU A 1 304 ? 58.519 15.968 -54.318 1.00 77.88 304 LEU A CA 1
ATOM 2495 C C . LEU A 1 304 ? 57.952 16.686 -55.549 1.00 77.88 304 LEU A C 1
ATOM 2497 O O . LEU A 1 304 ? 58.598 16.691 -56.594 1.00 77.88 304 LEU A O 1
ATOM 2501 N N . MET A 1 305 ? 56.804 17.356 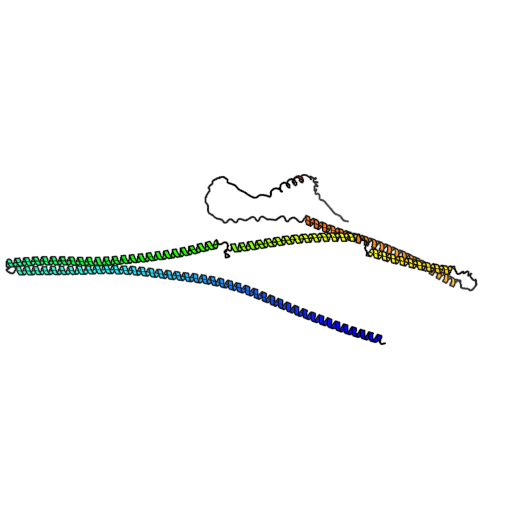-55.427 1.00 71.38 305 MET A N 1
ATOM 2502 C CA . MET A 1 305 ? 56.233 18.165 -56.509 1.00 71.38 305 MET A CA 1
ATOM 2503 C C . MET A 1 305 ? 57.154 19.326 -56.906 1.00 71.38 305 MET A C 1
ATOM 2505 O O . MET A 1 305 ? 57.304 19.610 -58.092 1.00 71.38 305 MET A O 1
ATOM 2509 N N . GLN A 1 306 ? 57.816 19.975 -55.941 1.00 70.88 306 GLN A N 1
ATOM 2510 C CA . GLN A 1 306 ? 58.792 21.030 -56.227 1.00 70.88 306 GLN A CA 1
ATOM 2511 C C . GLN A 1 306 ? 60.040 20.486 -56.941 1.00 70.88 306 GLN A C 1
ATOM 2513 O O . GLN A 1 306 ? 60.532 21.123 -57.871 1.00 70.88 306 GLN A O 1
ATOM 2518 N N . LEU A 1 307 ? 60.527 19.304 -56.548 1.00 69.94 307 LEU A N 1
ATOM 2519 C CA . LEU A 1 307 ? 61.637 18.616 -57.219 1.00 69.94 307 LEU A CA 1
ATOM 2520 C C . LEU A 1 307 ? 61.262 18.121 -58.627 1.00 69.94 307 LEU A C 1
ATOM 2522 O O . LEU A 1 307 ? 62.119 18.060 -59.506 1.00 69.94 307 LEU A O 1
ATOM 2526 N N . GLN A 1 308 ? 59.995 17.776 -58.864 1.00 65.69 308 GLN A N 1
ATOM 2527 C CA . GLN A 1 308 ? 59.488 17.435 -60.196 1.00 65.69 308 GLN A CA 1
ATOM 2528 C C . GLN A 1 308 ? 59.282 18.672 -61.079 1.00 65.69 308 GLN A C 1
ATOM 2530 O O . GLN A 1 308 ? 59.512 18.599 -62.281 1.00 65.69 308 GLN A O 1
ATOM 2535 N N . GLY A 1 309 ? 58.906 19.818 -60.503 1.00 61.19 309 GLY A N 1
ATOM 2536 C CA . GLY A 1 309 ? 58.749 21.081 -61.234 1.00 61.19 309 GLY A CA 1
ATOM 2537 C C . GLY A 1 309 ? 60.051 21.649 -61.813 1.00 61.19 309 GLY A C 1
ATOM 2538 O O . GLY A 1 309 ? 60.000 22.483 -62.715 1.00 61.19 309 GLY A O 1
ATOM 2539 N N . SER A 1 310 ? 61.211 21.199 -61.325 1.00 59.88 310 SER A N 1
ATOM 2540 C CA . SER A 1 310 ? 62.543 21.602 -61.794 1.00 59.88 310 SER A CA 1
ATOM 2541 C C . SER A 1 310 ? 63.220 20.594 -62.732 1.00 59.88 310 SER A C 1
ATOM 2543 O O . SER A 1 310 ? 64.279 20.905 -63.278 1.00 59.88 310 SER A O 1
ATOM 2545 N N . ARG A 1 311 ? 62.626 19.417 -62.977 1.00 59.53 311 ARG A N 1
ATOM 2546 C CA . ARG A 1 311 ? 63.095 18.494 -64.023 1.00 59.53 311 ARG A CA 1
ATOM 2547 C C . ARG A 1 311 ? 62.493 18.892 -65.371 1.00 59.53 311 ARG A C 1
ATOM 2549 O O . ARG A 1 311 ? 61.297 19.157 -65.461 1.00 59.53 311 ARG A O 1
ATOM 2556 N N . ALA A 1 312 ? 63.327 18.933 -66.412 1.00 59.88 312 ALA A N 1
ATOM 2557 C CA . ALA A 1 312 ? 62.850 19.055 -67.787 1.00 59.88 312 ALA A CA 1
ATOM 2558 C C . ALA A 1 312 ? 61.889 17.895 -68.092 1.00 59.88 312 ALA A C 1
ATOM 2560 O O . ALA A 1 312 ? 62.134 16.766 -67.663 1.00 59.88 312 ALA A O 1
ATOM 2561 N N . ASP A 1 313 ? 60.788 18.197 -68.781 1.00 62.97 313 ASP A N 1
ATOM 2562 C CA . ASP A 1 313 ? 59.741 17.227 -69.086 1.00 62.97 313 ASP A CA 1
ATOM 2563 C C . ASP A 1 313 ? 60.329 16.063 -69.908 1.00 62.97 313 ASP A C 1
ATOM 2565 O O . ASP A 1 313 ? 60.872 16.310 -70.992 1.00 62.97 313 ASP A O 1
ATOM 2569 N N . PRO A 1 314 ? 60.269 14.809 -69.418 1.00 67.56 314 PRO A N 1
ATOM 2570 C CA . PRO A 1 314 ? 60.802 13.655 -70.136 1.00 67.56 314 PRO A CA 1
ATOM 2571 C C . PRO A 1 314 ? 60.243 13.556 -71.557 1.00 67.56 314 PRO A C 1
ATOM 2573 O O . PRO A 1 314 ? 60.994 13.281 -72.487 1.00 67.56 314 PRO A O 1
ATOM 2576 N N . ALA A 1 315 ? 58.962 13.893 -71.739 1.00 66.44 315 ALA A N 1
ATOM 2577 C CA . ALA A 1 315 ? 58.305 13.882 -73.041 1.00 66.44 315 ALA A CA 1
ATOM 2578 C C . ALA A 1 315 ? 58.856 14.959 -73.997 1.00 66.44 315 ALA A C 1
ATOM 2580 O O . ALA A 1 315 ? 58.944 14.738 -75.205 1.00 66.44 315 ALA A O 1
ATOM 2581 N N . GLN A 1 316 ? 59.273 16.118 -73.475 1.00 68.25 316 GLN A N 1
ATOM 2582 C CA . GLN A 1 316 ? 59.905 17.175 -74.269 1.00 68.25 316 GLN A CA 1
ATOM 2583 C C . GLN A 1 316 ? 61.321 16.780 -74.706 1.00 68.25 316 GLN A C 1
ATOM 2585 O O . GLN A 1 316 ? 61.696 17.021 -75.854 1.00 68.25 316 GLN A O 1
ATOM 2590 N N . LEU A 1 317 ? 62.100 16.160 -73.814 1.00 73.19 317 LEU A N 1
ATOM 2591 C CA . LEU A 1 317 ? 63.428 15.634 -74.147 1.00 73.19 317 LEU A CA 1
ATOM 2592 C C . LEU A 1 317 ? 63.340 14.536 -75.210 1.00 73.19 317 LEU A C 1
ATOM 2594 O O . LEU A 1 317 ? 64.098 14.564 -76.174 1.00 73.19 317 LEU A O 1
ATOM 2598 N N . GLU A 1 318 ? 62.376 13.628 -75.077 1.00 76.88 318 GLU A N 1
ATOM 2599 C CA . GLU A 1 318 ? 62.152 12.526 -76.014 1.00 76.88 318 GLU A CA 1
ATOM 2600 C C . GLU A 1 318 ? 61.699 13.037 -77.393 1.00 76.88 318 GLU A C 1
ATOM 2602 O O . GLU A 1 318 ? 62.214 12.604 -78.426 1.00 76.88 318 GLU A O 1
ATOM 2607 N N . ARG A 1 319 ? 60.828 14.058 -77.433 1.00 78.12 319 ARG A N 1
ATOM 2608 C CA . ARG A 1 319 ? 60.415 14.715 -78.685 1.00 78.12 319 ARG A CA 1
ATOM 2609 C C . ARG A 1 319 ? 61.569 15.465 -79.359 1.00 78.12 319 ARG A C 1
ATOM 2611 O O . ARG A 1 319 ? 61.737 15.352 -80.571 1.00 78.12 319 ARG A O 1
ATOM 2618 N N . LEU A 1 320 ? 62.389 16.198 -78.600 1.00 79.69 320 LEU A N 1
ATOM 2619 C CA . LEU A 1 320 ? 63.587 16.866 -79.132 1.00 79.69 320 LEU A CA 1
ATOM 2620 C C . LEU A 1 320 ? 64.616 15.857 -79.654 1.00 79.69 320 LEU A C 1
ATOM 2622 O O . LEU A 1 320 ? 65.215 16.082 -80.704 1.00 79.69 320 LEU A O 1
ATOM 2626 N N . GLN A 1 321 ? 64.789 14.734 -78.958 1.00 81.75 321 GLN A N 1
ATOM 2627 C CA . GLN A 1 321 ? 65.668 13.649 -79.379 1.00 81.75 321 GLN A CA 1
ATOM 2628 C C . GLN A 1 321 ? 65.166 12.982 -80.669 1.00 81.75 321 GLN A C 1
ATOM 2630 O O . GLN A 1 321 ? 65.971 12.708 -81.559 1.00 81.75 321 GLN A O 1
ATOM 2635 N N . SER A 1 322 ? 63.848 12.804 -80.810 1.00 81.38 322 SER A N 1
ATOM 2636 C CA . SER A 1 322 ? 63.220 12.310 -82.041 1.00 81.38 322 SER A CA 1
ATOM 2637 C C . SER A 1 322 ? 63.359 13.288 -83.212 1.00 81.38 322 SER A C 1
ATOM 2639 O O . SER A 1 322 ? 63.659 12.868 -84.324 1.00 81.38 322 SER A O 1
ATOM 2641 N N . MET A 1 323 ? 63.191 14.597 -82.994 1.00 82.31 323 MET A N 1
ATOM 2642 C CA . MET A 1 323 ? 63.406 15.583 -84.064 1.00 82.31 323 MET A CA 1
ATOM 2643 C C . MET A 1 323 ? 64.876 15.659 -84.492 1.00 82.31 323 MET A C 1
ATOM 2645 O O . MET A 1 323 ? 65.172 15.821 -85.674 1.00 82.31 323 MET A O 1
ATOM 2649 N N . LEU A 1 324 ? 65.815 15.525 -83.551 1.00 84.81 324 LEU A N 1
ATOM 2650 C CA . LEU A 1 324 ? 67.244 15.462 -83.861 1.00 84.81 324 LEU A CA 1
ATOM 2651 C C . LEU A 1 324 ? 67.597 14.217 -84.677 1.00 84.81 324 LEU A C 1
ATOM 2653 O O . LEU A 1 324 ? 68.372 14.320 -85.627 1.00 84.81 324 LEU A O 1
ATOM 2657 N N . SER A 1 325 ? 67.047 13.050 -84.332 1.00 84.50 325 SER A N 1
ATOM 2658 C CA . SER A 1 325 ? 67.291 11.822 -85.093 1.00 84.50 325 SER A CA 1
ATOM 2659 C C . SER A 1 325 ? 66.701 11.904 -86.503 1.00 84.50 325 SER A C 1
ATOM 2661 O O . SER A 1 325 ? 67.386 11.541 -87.460 1.00 84.50 325 SER A O 1
ATOM 2663 N N . GLU A 1 326 ? 65.499 12.465 -86.652 1.00 88.38 326 GLU A N 1
ATOM 2664 C CA . GLU A 1 326 ? 64.861 12.701 -87.950 1.00 88.38 326 GLU A CA 1
ATOM 2665 C C . GLU A 1 326 ? 65.685 13.663 -88.819 1.00 88.38 326 GLU A C 1
ATOM 2667 O O . GLU A 1 326 ? 66.047 13.322 -89.947 1.00 88.38 326 GLU A O 1
ATOM 2672 N N . LYS A 1 327 ? 66.086 14.823 -88.277 1.00 86.75 327 LYS A N 1
ATOM 2673 C CA . LYS A 1 327 ? 66.921 15.798 -89.000 1.00 86.75 327 LYS A CA 1
ATOM 2674 C C . LYS A 1 327 ? 68.295 15.239 -89.364 1.00 86.75 327 LYS A C 1
ATOM 2676 O O . LYS A 1 327 ? 68.786 15.494 -90.461 1.00 86.75 327 LYS A O 1
ATOM 2681 N N . ASN A 1 328 ? 68.904 14.430 -88.500 1.00 84.81 328 ASN A N 1
ATOM 2682 C CA . ASN A 1 328 ? 70.153 13.740 -88.825 1.00 84.81 328 ASN A CA 1
ATOM 2683 C C . ASN A 1 328 ? 69.968 12.698 -89.941 1.00 84.81 328 ASN A C 1
ATOM 2685 O O . ASN A 1 328 ? 70.834 12.576 -90.810 1.00 84.81 328 ASN A O 1
ATOM 2689 N N . GLY A 1 329 ? 68.835 11.989 -89.965 1.00 88.25 329 GLY A N 1
ATOM 2690 C CA . GLY A 1 329 ? 68.463 11.092 -91.061 1.00 88.25 329 GLY A CA 1
ATOM 2691 C C . GLY A 1 329 ? 68.262 11.836 -92.384 1.00 88.25 329 GLY A C 1
ATOM 2692 O O . GLY A 1 329 ? 68.760 11.404 -93.425 1.00 88.25 329 GLY A O 1
ATOM 2693 N N . GLU A 1 330 ? 67.609 13.001 -92.355 1.00 89.62 330 GLU A N 1
ATOM 2694 C CA . GLU A 1 330 ? 67.494 13.888 -93.519 1.00 89.62 330 GLU A CA 1
ATOM 2695 C C . GLU A 1 330 ? 68.869 14.346 -94.028 1.00 89.62 330 GLU A C 1
ATOM 2697 O O . GLU A 1 330 ? 69.119 14.290 -95.233 1.00 89.62 330 GLU A O 1
ATOM 2702 N N . ILE A 1 331 ? 69.787 14.736 -93.134 1.00 87.31 331 ILE A N 1
ATOM 2703 C CA . ILE A 1 331 ? 71.161 15.123 -93.497 1.00 87.31 331 ILE A CA 1
ATOM 2704 C C . ILE A 1 331 ? 71.893 13.955 -94.165 1.00 87.31 331 ILE A C 1
ATOM 2706 O O . ILE A 1 331 ? 72.503 14.143 -95.216 1.00 87.31 331 ILE A O 1
ATOM 2710 N N . GLN A 1 332 ? 71.803 12.738 -93.621 1.00 85.56 332 GLN A N 1
ATOM 2711 C CA . GLN A 1 332 ? 72.408 11.556 -94.245 1.00 85.56 332 GLN A CA 1
ATOM 2712 C C . GLN A 1 332 ? 71.830 11.269 -95.634 1.00 85.56 332 GLN A C 1
ATOM 2714 O O . GLN A 1 332 ? 72.586 10.981 -96.566 1.00 85.56 332 GLN A O 1
ATOM 2719 N N . ASN A 1 333 ? 70.511 11.396 -95.794 1.00 87.00 333 ASN A N 1
ATOM 2720 C CA . ASN A 1 333 ? 69.828 11.226 -97.076 1.00 87.00 333 ASN A CA 1
ATOM 2721 C C . ASN A 1 333 ? 70.255 12.283 -98.104 1.00 87.00 333 ASN A C 1
ATOM 2723 O O . ASN A 1 333 ? 70.464 11.969 -99.279 1.00 87.00 333 ASN A O 1
ATOM 2727 N N . LEU A 1 334 ? 70.402 13.539 -97.678 1.00 87.75 334 LEU A N 1
ATOM 2728 C CA . LEU A 1 334 ? 70.907 14.615 -98.528 1.00 87.75 334 LEU A CA 1
ATOM 2729 C C . LEU A 1 334 ? 72.376 14.394 -98.893 1.00 87.75 334 LEU A C 1
ATOM 2731 O O . LEU A 1 334 ? 72.721 14.555 -100.059 1.00 87.75 334 LEU A O 1
ATOM 2735 N N . MET A 1 335 ? 73.213 13.933 -97.961 1.00 78.81 335 MET A N 1
ATOM 2736 C CA . MET A 1 335 ? 74.600 13.558 -98.254 1.00 78.81 335 MET A CA 1
ATOM 2737 C C . MET A 1 335 ? 74.684 12.414 -99.271 1.00 78.81 335 MET A C 1
ATOM 2739 O O . MET A 1 335 ? 75.480 12.483 -100.202 1.00 78.81 335 MET A O 1
ATOM 2743 N N . THR A 1 336 ? 73.835 11.384 -99.167 1.00 83.06 336 THR A N 1
ATOM 2744 C CA . THR A 1 336 ? 73.810 10.297 -100.165 1.00 83.06 336 THR A CA 1
ATOM 2745 C C . THR A 1 336 ? 73.319 10.778 -101.526 1.00 83.06 336 THR A C 1
ATOM 2747 O O . THR A 1 336 ? 73.826 10.327 -102.555 1.00 83.06 336 THR A O 1
ATOM 2750 N N . LYS A 1 337 ? 72.342 11.692 -101.566 1.00 86.38 337 LYS A N 1
ATOM 2751 C CA . LYS A 1 337 ? 71.896 12.320 -102.817 1.00 86.38 337 LYS A CA 1
ATOM 2752 C C . LYS A 1 337 ? 72.988 13.191 -103.432 1.00 86.38 337 LYS A C 1
ATOM 2754 O O . LYS A 1 337 ? 73.209 13.063 -104.631 1.00 86.38 337 LYS A O 1
ATOM 2759 N N . LEU A 1 338 ? 73.697 13.994 -102.637 1.00 80.81 338 LEU A N 1
ATOM 2760 C CA . LEU A 1 338 ? 74.853 14.774 -103.088 1.00 80.81 338 LEU A CA 1
ATOM 2761 C C . LEU A 1 338 ? 75.932 13.865 -103.675 1.00 80.81 338 LEU A C 1
ATOM 2763 O O . LEU A 1 338 ? 76.312 14.066 -104.817 1.00 80.81 338 LEU A O 1
ATOM 2767 N N . GLN A 1 339 ? 76.310 12.784 -102.991 1.00 81.25 339 GLN A N 1
ATOM 2768 C CA . GLN A 1 339 ? 77.277 11.814 -103.523 1.00 81.25 339 GLN A CA 1
ATOM 2769 C C . GLN A 1 339 ? 76.816 11.149 -104.829 1.00 81.25 339 GLN A C 1
ATOM 2771 O O . GLN A 1 339 ? 77.626 10.850 -105.705 1.00 81.25 339 GLN A O 1
ATOM 2776 N N . ARG A 1 340 ? 75.515 10.866 -104.985 1.00 81.81 340 ARG A N 1
ATOM 2777 C CA . ARG A 1 340 ? 74.968 10.335 -106.247 1.00 81.81 340 ARG A CA 1
ATOM 2778 C C . ARG A 1 340 ? 75.003 11.380 -107.356 1.00 81.81 340 ARG A C 1
ATOM 2780 O O . ARG A 1 340 ? 75.342 11.030 -108.480 1.00 81.81 340 ARG A O 1
ATOM 2787 N N . LEU A 1 341 ? 74.666 12.629 -107.049 1.00 79.00 341 LEU A N 1
ATOM 2788 C CA . LEU A 1 341 ? 74.721 13.732 -108.003 1.00 79.00 341 LEU A CA 1
ATOM 2789 C C . LEU A 1 341 ? 76.163 14.043 -108.407 1.00 79.00 341 LEU A C 1
ATOM 2791 O O . LEU A 1 341 ? 76.413 14.163 -109.595 1.00 79.00 341 LEU A O 1
ATOM 2795 N N . GLU A 1 342 ? 77.118 14.036 -107.479 1.00 76.62 342 GLU A N 1
ATOM 2796 C CA . GLU A 1 342 ? 78.554 14.145 -107.768 1.00 76.62 342 GLU A CA 1
ATOM 2797 C C . GLU A 1 342 ? 79.042 12.997 -108.666 1.00 76.62 342 GLU A C 1
ATOM 2799 O O . GLU A 1 342 ? 79.803 13.225 -109.605 1.00 76.62 342 GLU A O 1
ATOM 2804 N N . LYS A 1 343 ? 78.563 11.759 -108.453 1.00 75.75 343 LYS A N 1
ATOM 2805 C CA . LYS A 1 343 ? 78.843 10.629 -109.361 1.00 75.75 343 LYS A CA 1
ATOM 2806 C C . LYS A 1 343 ? 78.263 10.854 -110.758 1.00 75.75 343 LYS A C 1
ATOM 2808 O O . LYS A 1 343 ? 78.943 10.586 -111.743 1.00 75.75 343 LYS A O 1
ATOM 2813 N N . VAL A 1 344 ? 77.026 11.338 -110.858 1.00 71.38 344 VAL A N 1
ATOM 2814 C CA . VAL A 1 344 ? 76.383 11.645 -112.147 1.00 71.38 344 VAL A CA 1
ATOM 2815 C C . VAL A 1 344 ? 77.072 12.827 -112.839 1.00 71.38 344 VAL A C 1
ATOM 2817 O O . VAL A 1 344 ? 77.266 12.789 -114.050 1.00 71.38 344 VAL A O 1
ATOM 2820 N N . GLU A 1 345 ? 77.522 13.834 -112.091 1.00 69.75 345 GLU A N 1
ATOM 2821 C CA . GLU A 1 345 ? 78.289 14.969 -112.607 1.00 69.75 345 GLU A CA 1
ATOM 2822 C C . GLU A 1 345 ? 79.674 14.531 -113.110 1.00 69.75 345 GLU A C 1
ATOM 2824 O O . GLU A 1 345 ? 80.086 14.949 -114.189 1.00 69.75 345 GLU A O 1
ATOM 2829 N N . MET A 1 346 ? 80.360 13.622 -112.409 1.00 62.94 346 MET A N 1
ATOM 2830 C CA . MET A 1 346 ? 81.595 12.981 -112.890 1.00 62.94 346 MET A CA 1
ATOM 2831 C C . MET A 1 346 ? 81.373 12.174 -114.184 1.00 62.94 346 MET A C 1
ATOM 2833 O O . MET A 1 346 ? 82.229 12.168 -115.071 1.00 62.94 346 MET A O 1
ATOM 2837 N N . ILE A 1 347 ? 80.211 11.528 -114.338 1.00 62.47 347 ILE A N 1
ATOM 2838 C CA . ILE A 1 347 ? 79.826 10.812 -115.570 1.00 62.47 347 ILE A CA 1
ATOM 2839 C C . ILE A 1 347 ? 79.486 11.790 -116.715 1.00 62.47 347 ILE A C 1
ATOM 2841 O O . ILE A 1 347 ? 79.786 11.512 -117.873 1.00 62.47 347 ILE A O 1
ATOM 2845 N N . LEU A 1 348 ? 78.901 12.954 -116.418 1.00 61.03 348 LEU A N 1
ATOM 2846 C CA . LEU A 1 348 ? 78.567 13.978 -117.420 1.00 61.03 348 LEU A CA 1
ATOM 2847 C C . LEU A 1 348 ? 79.776 14.832 -117.837 1.00 61.03 348 LEU A C 1
ATOM 2849 O O . LEU A 1 348 ? 79.879 15.199 -119.003 1.00 61.03 348 LEU A O 1
ATOM 2853 N N . LYS A 1 349 ? 80.736 15.087 -116.937 1.00 55.97 349 LYS A N 1
ATOM 2854 C CA . LYS A 1 349 ? 82.011 15.762 -117.256 1.00 55.97 349 LYS A CA 1
ATOM 2855 C C . LYS A 1 349 ? 82.987 14.887 -118.056 1.00 55.97 349 LYS A C 1
ATOM 2857 O O . LYS A 1 349 ? 83.950 15.415 -118.601 1.00 55.97 349 LYS A O 1
ATOM 2862 N N . SER A 1 350 ? 82.747 13.578 -118.165 1.00 47.81 350 SER A N 1
ATOM 2863 C CA . SER A 1 350 ? 83.603 12.631 -118.902 1.00 47.81 350 SER A CA 1
ATOM 2864 C C . SER A 1 350 ? 83.139 12.328 -120.340 1.00 47.81 350 SER A C 1
ATOM 2866 O O . SER A 1 350 ? 83.643 11.393 -120.961 1.00 47.81 350 SER A O 1
ATOM 2868 N N . LYS A 1 351 ? 82.236 13.136 -120.924 1.00 36.72 351 LYS A N 1
ATOM 2869 C CA . LYS A 1 351 ? 81.772 12.984 -122.317 1.00 36.72 351 LYS A CA 1
ATOM 2870 C C . LYS A 1 351 ? 81.885 14.310 -123.100 1.00 36.72 351 LYS A C 1
ATOM 2872 O O . LYS A 1 351 ? 81.289 15.292 -122.667 1.00 36.72 351 LYS A O 1
ATOM 2877 N N . PRO A 1 352 ? 82.615 14.377 -124.235 1.00 43.50 352 PRO A N 1
ATOM 2878 C CA . PRO A 1 352 ? 82.722 15.595 -125.038 1.00 43.50 352 PRO A CA 1
ATOM 2879 C C . PRO A 1 352 ? 81.598 15.671 -126.086 1.00 43.50 352 PRO A C 1
ATOM 2881 O O . PRO A 1 352 ? 81.255 14.660 -126.697 1.00 43.50 352 PRO A O 1
ATOM 2884 N N . ALA A 1 353 ? 81.055 16.866 -126.328 1.00 34.12 353 ALA A N 1
ATOM 2885 C CA . ALA A 1 353 ? 80.235 17.191 -127.505 1.00 34.12 353 ALA A CA 1
ATOM 2886 C C . ALA A 1 353 ? 80.281 18.718 -127.728 1.00 34.12 353 ALA A C 1
ATOM 2888 O O . ALA A 1 353 ? 79.667 19.470 -126.982 1.00 34.12 353 ALA A O 1
ATOM 2889 N N . ASN A 1 354 ? 81.173 19.240 -128.574 1.00 32.00 354 ASN A N 1
ATOM 2890 C CA . ASN A 1 354 ? 80.918 19.555 -129.988 1.00 32.00 354 ASN A CA 1
ATOM 2891 C C . ASN A 1 354 ? 79.762 18.810 -130.667 1.00 32.00 354 ASN A C 1
ATOM 2893 O O . ASN A 1 354 ? 79.892 17.614 -130.895 1.00 32.00 354 ASN A O 1
ATOM 2897 N N . VAL A 1 355 ? 78.742 19.558 -131.115 1.00 40.69 355 VAL A N 1
ATOM 2898 C CA . VAL A 1 355 ? 78.132 19.441 -132.458 1.00 40.69 355 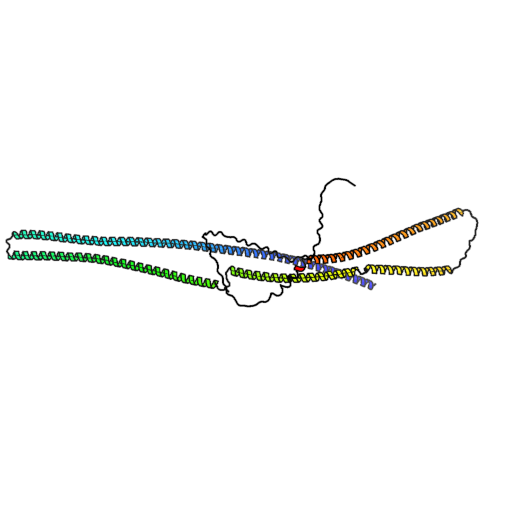VAL A CA 1
ATOM 2899 C C . VAL A 1 355 ? 77.625 20.827 -132.899 1.00 40.69 355 VAL A C 1
ATOM 2901 O O . VAL A 1 355 ? 77.016 21.552 -132.116 1.00 40.69 355 VAL A O 1
ATOM 2904 N N . ALA A 1 356 ? 77.940 21.177 -134.147 1.00 32.78 356 ALA A N 1
ATOM 2905 C CA . ALA A 1 356 ? 77.623 22.407 -134.872 1.00 32.78 356 ALA A CA 1
ATOM 2906 C C . ALA A 1 356 ? 76.146 22.505 -135.332 1.00 32.78 356 ALA A C 1
ATOM 2908 O O . ALA A 1 356 ? 75.452 21.487 -135.351 1.00 32.78 356 ALA A O 1
ATOM 2909 N N . PRO A 1 357 ? 75.669 23.684 -135.780 1.00 43.53 357 PRO A N 1
ATOM 2910 C CA . PRO A 1 357 ? 74.408 23.816 -136.505 1.00 43.53 357 PRO A CA 1
ATOM 2911 C C . PRO A 1 357 ? 74.606 23.549 -138.005 1.00 43.53 357 PRO A C 1
ATOM 2913 O O . PRO A 1 357 ? 75.518 24.096 -138.624 1.00 43.53 357 PRO A O 1
ATOM 2916 N N . ALA A 1 358 ? 73.730 22.728 -138.581 1.00 39.53 358 ALA A N 1
ATOM 2917 C CA . ALA A 1 358 ? 73.574 22.580 -140.021 1.00 39.53 358 ALA A CA 1
ATOM 2918 C C . ALA A 1 358 ? 72.628 23.668 -140.555 1.00 39.53 358 ALA A C 1
ATOM 2920 O O . ALA A 1 358 ? 71.545 23.874 -140.006 1.00 39.53 358 ALA A O 1
ATOM 2921 N N . GLU A 1 359 ? 73.052 24.340 -141.625 1.00 42.28 359 GLU A N 1
ATOM 2922 C CA . GLU A 1 359 ? 72.178 25.045 -142.565 1.00 42.28 359 GLU A CA 1
ATOM 2923 C C . GLU A 1 359 ? 71.157 24.072 -143.174 1.00 42.28 359 GLU A C 1
ATOM 2925 O O . GLU A 1 359 ? 71.441 22.880 -143.290 1.00 42.28 359 GLU A O 1
ATOM 2930 N N . ASN A 1 360 ? 70.006 24.579 -143.621 1.00 38.53 360 ASN A N 1
ATOM 2931 C CA . ASN A 1 360 ? 69.548 24.393 -145.003 1.00 38.53 360 ASN A CA 1
ATOM 2932 C C . ASN A 1 360 ? 68.338 25.287 -145.289 1.00 38.53 360 ASN A C 1
ATOM 2934 O O . ASN A 1 360 ? 67.515 25.540 -144.416 1.00 38.53 360 ASN A O 1
ATOM 2938 N N . GLY A 1 361 ? 68.303 25.804 -146.514 1.00 39.53 361 GLY A N 1
ATOM 2939 C CA . GLY A 1 361 ? 67.420 26.878 -146.935 1.00 39.53 361 GLY A CA 1
ATOM 2940 C C . GLY A 1 361 ? 66.016 26.479 -147.390 1.00 39.53 361 GLY A C 1
ATOM 2941 O O . GLY A 1 361 ? 65.740 25.341 -147.755 1.00 39.53 361 GLY A O 1
ATOM 2942 N N . ASP A 1 362 ? 65.212 27.540 -147.420 1.00 41.59 362 ASP A N 1
ATOM 2943 C CA . ASP A 1 362 ? 64.204 27.933 -148.407 1.00 41.59 362 ASP A CA 1
ATOM 2944 C C . ASP A 1 362 ? 63.026 26.981 -148.683 1.00 41.59 362 ASP A C 1
ATOM 2946 O O . ASP A 1 362 ? 63.071 26.075 -149.514 1.00 41.59 362 ASP A O 1
ATOM 2950 N N . GLY A 1 363 ? 61.908 27.280 -148.018 1.00 47.53 363 GLY A N 1
ATOM 2951 C CA . GLY A 1 363 ? 60.578 26.758 -148.308 1.00 47.53 363 GLY A CA 1
ATOM 2952 C C . GLY A 1 363 ? 59.545 27.508 -147.468 1.00 47.53 363 GLY A C 1
ATOM 2953 O O . GLY A 1 363 ? 59.630 27.530 -146.246 1.00 47.53 363 GLY A O 1
ATOM 2954 N N . GLN A 1 364 ? 58.610 28.184 -148.129 1.00 49.00 364 GLN A N 1
ATOM 2955 C CA . GLN A 1 364 ? 57.641 29.113 -147.541 1.00 49.00 364 GLN A CA 1
ATOM 2956 C C . GLN A 1 364 ? 56.858 28.527 -146.342 1.00 49.00 364 GLN A C 1
ATOM 2958 O O . GLN A 1 364 ? 56.465 27.365 -146.357 1.00 49.00 364 GLN A O 1
ATOM 2963 N N . ASP A 1 365 ? 56.584 29.402 -145.361 1.00 50.62 365 ASP A N 1
ATOM 2964 C CA . ASP A 1 365 ? 55.787 29.212 -144.128 1.00 50.62 365 ASP A CA 1
ATOM 2965 C C . ASP A 1 365 ? 56.523 28.763 -142.840 1.00 50.62 365 ASP A C 1
ATOM 2967 O O . ASP A 1 365 ? 55.907 28.363 -141.849 1.00 50.62 365 ASP A O 1
ATOM 2971 N N . GLU A 1 366 ? 57.850 28.934 -142.773 1.00 58.28 366 GLU A N 1
ATOM 2972 C CA . GLU A 1 366 ? 58.595 28.791 -141.508 1.00 58.28 366 GLU A CA 1
ATOM 2973 C C . GLU A 1 366 ? 58.196 29.829 -140.448 1.00 58.28 366 GLU A C 1
ATOM 2975 O O . GLU A 1 366 ? 58.330 29.567 -139.255 1.00 58.28 366 GLU A O 1
ATOM 2980 N N . THR A 1 367 ? 57.679 31.003 -140.817 1.00 62.38 367 THR A N 1
ATOM 2981 C CA . THR A 1 367 ? 57.396 32.069 -139.843 1.00 62.38 367 THR A CA 1
ATOM 2982 C C . THR A 1 367 ? 56.230 31.706 -138.922 1.00 62.38 367 THR A C 1
ATOM 2984 O O . THR A 1 367 ? 56.351 31.870 -137.713 1.00 62.38 367 THR A O 1
ATOM 2987 N N . TYR A 1 368 ? 55.146 31.111 -139.438 1.00 68.00 368 TYR A N 1
ATOM 2988 C CA . TYR A 1 368 ? 53.976 30.768 -138.620 1.00 68.00 368 TYR A CA 1
ATOM 2989 C C . TYR A 1 368 ? 54.261 29.630 -137.630 1.00 68.00 368 TYR A C 1
ATOM 2991 O O . TYR A 1 368 ? 53.912 29.714 -136.450 1.00 68.00 368 TYR A O 1
ATOM 2999 N N . TYR A 1 369 ? 54.944 28.573 -138.079 1.00 75.31 369 TYR A N 1
ATOM 3000 C CA . TYR A 1 369 ? 55.309 27.448 -137.214 1.00 75.31 369 TYR A CA 1
ATOM 3001 C C . TYR A 1 369 ? 56.366 27.850 -136.175 1.00 75.31 369 TYR A C 1
ATOM 3003 O O . TYR A 1 369 ? 56.257 27.489 -134.999 1.00 75.31 369 TYR A O 1
ATOM 3011 N N . THR A 1 370 ? 57.345 28.667 -136.574 1.00 80.31 370 THR A N 1
ATOM 3012 C CA . THR A 1 370 ? 58.372 29.177 -135.659 1.00 80.31 370 THR A CA 1
ATOM 3013 C C . THR A 1 370 ? 57.787 30.172 -134.654 1.00 80.31 370 THR A C 1
ATOM 3015 O O . THR A 1 370 ? 58.138 30.114 -133.475 1.00 80.31 370 THR A O 1
ATOM 3018 N N . ASP A 1 371 ? 56.849 31.034 -135.055 1.00 80.31 371 ASP A N 1
ATOM 3019 C CA . ASP A 1 371 ? 56.166 31.968 -134.152 1.00 80.31 371 ASP A CA 1
ATOM 3020 C C . ASP A 1 371 ? 55.205 31.252 -133.197 1.00 80.31 371 ASP A C 1
ATOM 3022 O O . ASP A 1 371 ? 55.149 31.596 -132.015 1.00 80.31 371 ASP A O 1
ATOM 3026 N N . LEU A 1 372 ? 54.522 30.191 -133.641 1.00 85.12 372 LEU A N 1
ATOM 3027 C CA . LEU A 1 372 ? 53.709 29.343 -132.766 1.00 85.12 372 LEU A CA 1
ATOM 3028 C C . LEU A 1 372 ? 54.570 28.617 -131.723 1.00 85.12 372 LEU A C 1
ATOM 3030 O O . LEU A 1 372 ? 54.188 28.546 -130.552 1.00 85.12 372 LEU A O 1
ATOM 3034 N N . LEU A 1 373 ? 55.734 28.095 -132.119 1.00 83.50 373 LEU A N 1
ATOM 3035 C CA . LEU A 1 373 ? 56.690 27.481 -131.194 1.00 83.50 373 LEU A CA 1
ATOM 3036 C C . LEU A 1 373 ? 57.279 28.507 -130.222 1.00 83.50 373 LEU A C 1
ATOM 3038 O O . LEU A 1 373 ? 57.342 28.228 -129.026 1.00 83.50 373 LEU A O 1
ATOM 3042 N N . LYS A 1 374 ? 57.636 29.710 -130.688 1.00 85.62 374 LYS A N 1
ATOM 3043 C CA . LYS A 1 374 ? 58.075 30.816 -129.821 1.00 85.62 374 LYS A CA 1
ATOM 3044 C C . LYS A 1 374 ? 56.977 31.251 -128.854 1.00 85.62 374 LYS A C 1
ATOM 3046 O O . LYS A 1 374 ? 57.270 31.484 -127.686 1.00 85.62 374 LYS A O 1
ATOM 3051 N N . MET A 1 375 ? 55.719 31.324 -129.293 1.00 88.75 375 MET A N 1
ATOM 3052 C CA . MET A 1 375 ? 54.584 31.653 -128.428 1.00 88.75 375 MET A CA 1
ATOM 3053 C C . MET A 1 375 ? 54.345 30.557 -127.387 1.00 88.75 375 MET A C 1
ATOM 3055 O O . MET A 1 375 ? 54.161 30.873 -126.214 1.00 88.75 375 MET A O 1
ATOM 3059 N N . LYS A 1 376 ? 54.403 29.275 -127.778 1.00 88.19 376 LYS A N 1
ATOM 3060 C CA . LYS A 1 376 ? 54.332 28.149 -126.834 1.00 88.19 376 LYS A CA 1
ATOM 3061 C C . LYS A 1 376 ? 55.479 28.194 -125.828 1.00 88.19 376 LYS A C 1
ATOM 3063 O O . LYS A 1 376 ? 55.213 28.068 -124.641 1.00 88.19 376 LYS A O 1
ATOM 3068 N N . LEU A 1 377 ? 56.711 28.448 -126.274 1.00 87.88 377 LEU A N 1
ATOM 3069 C CA . LEU A 1 377 ? 57.874 28.583 -125.396 1.00 87.88 377 LEU A CA 1
ATOM 3070 C C . LEU A 1 377 ? 57.696 29.752 -124.417 1.00 87.88 377 LEU A C 1
ATOM 3072 O O . LEU A 1 377 ? 57.865 29.582 -123.214 1.00 87.88 377 LEU A O 1
ATOM 3076 N N . ASN A 1 378 ? 57.279 30.919 -124.906 1.00 89.62 378 ASN A N 1
ATOM 3077 C CA . ASN A 1 378 ? 57.042 32.100 -124.078 1.00 89.62 378 ASN A CA 1
ATOM 3078 C C . ASN A 1 378 ? 55.902 31.872 -123.068 1.00 89.62 378 ASN A C 1
ATOM 3080 O O . ASN A 1 378 ? 56.020 32.254 -121.909 1.00 89.62 378 ASN A O 1
ATOM 3084 N N . ASN A 1 379 ? 54.830 31.179 -123.463 1.00 90.56 379 ASN A N 1
ATOM 3085 C CA . ASN A 1 379 ? 53.768 30.777 -122.538 1.00 90.56 379 ASN A CA 1
ATOM 3086 C C . ASN A 1 379 ? 54.287 29.797 -121.480 1.00 90.56 379 ASN A C 1
ATOM 3088 O O . ASN A 1 379 ? 54.033 30.007 -120.301 1.00 90.56 379 ASN A O 1
ATOM 3092 N N . THR A 1 380 ? 55.085 28.793 -121.862 1.00 90.06 380 THR A N 1
ATOM 3093 C CA . THR A 1 380 ? 55.680 27.862 -120.888 1.00 90.06 380 THR A CA 1
ATOM 3094 C C . THR A 1 380 ? 56.657 28.544 -119.932 1.00 90.06 380 THR A C 1
ATOM 3096 O O . THR A 1 380 ? 56.702 28.178 -118.763 1.00 90.06 380 THR A O 1
ATOM 3099 N N . VAL A 1 381 ? 57.404 29.556 -120.388 1.00 91.25 381 VAL A N 1
ATOM 3100 C CA . VAL A 1 381 ? 58.286 30.361 -119.528 1.00 91.25 381 VAL A CA 1
ATOM 3101 C C . VAL A 1 381 ? 57.459 31.187 -118.545 1.00 91.25 381 VAL A C 1
ATOM 3103 O O . VAL A 1 381 ? 57.720 31.129 -117.349 1.00 91.25 381 VAL A O 1
ATOM 3106 N N . LYS A 1 382 ? 56.406 31.869 -119.011 1.00 93.06 382 LYS A N 1
ATOM 3107 C CA . LYS A 1 382 ? 55.495 32.629 -118.138 1.00 93.06 382 LYS A CA 1
ATOM 3108 C C . LYS A 1 382 ? 54.780 31.744 -117.119 1.00 93.06 382 LYS A C 1
ATOM 3110 O O . LYS A 1 382 ? 54.596 32.152 -115.978 1.00 93.06 382 LYS A O 1
ATOM 3115 N N . ASP A 1 383 ? 54.370 30.541 -117.508 1.00 91.00 383 ASP A N 1
ATOM 3116 C CA . ASP A 1 383 ? 53.748 29.593 -116.585 1.00 91.00 383 ASP A CA 1
ATOM 3117 C C . ASP A 1 383 ? 54.768 29.035 -115.580 1.00 91.00 383 ASP A C 1
ATOM 3119 O O . ASP A 1 383 ? 54.436 28.870 -114.408 1.00 91.00 383 ASP A O 1
ATOM 3123 N N . ALA A 1 384 ? 56.025 28.824 -115.987 1.00 89.44 384 ALA A N 1
ATOM 3124 C CA . ALA A 1 384 ? 57.106 28.464 -115.070 1.00 89.44 384 ALA A CA 1
ATOM 3125 C C . ALA A 1 384 ? 57.422 29.590 -114.068 1.00 89.44 384 ALA A C 1
ATOM 3127 O O . ALA A 1 384 ? 57.633 29.306 -112.890 1.00 89.44 384 ALA A O 1
ATOM 3128 N N . GLU A 1 385 ? 57.405 30.853 -114.503 1.00 92.31 385 GLU A N 1
ATOM 3129 C CA . GLU A 1 385 ? 57.549 32.025 -113.627 1.00 92.31 385 GLU A CA 1
ATOM 3130 C C . GLU A 1 385 ? 56.387 32.117 -112.627 1.00 92.31 385 GLU A C 1
ATOM 3132 O O . GLU A 1 385 ? 56.625 32.201 -111.425 1.00 92.31 385 GLU A O 1
ATOM 3137 N N . ARG A 1 386 ? 55.134 31.981 -113.090 1.00 92.56 386 ARG A N 1
ATOM 3138 C CA . ARG A 1 386 ? 53.940 31.965 -112.220 1.00 92.56 386 ARG A CA 1
ATOM 3139 C C . ARG A 1 386 ? 53.984 30.846 -111.181 1.00 92.56 386 ARG A C 1
ATOM 3141 O O . ARG A 1 386 ? 53.713 31.092 -110.008 1.00 92.56 386 ARG A O 1
ATOM 3148 N N . LEU A 1 387 ? 54.336 29.626 -111.593 1.00 92.31 387 LEU A N 1
ATOM 3149 C CA . LEU A 1 387 ? 54.503 28.494 -110.676 1.00 92.31 387 LEU A CA 1
ATOM 3150 C C . LEU A 1 387 ? 55.670 28.723 -109.702 1.00 92.31 387 LEU A C 1
ATOM 3152 O O . LEU A 1 387 ? 55.600 28.301 -108.548 1.00 92.31 387 LEU A O 1
ATOM 3156 N N . GLY A 1 388 ? 56.731 29.407 -110.140 1.00 92.75 388 GLY A N 1
ATOM 3157 C CA . GLY A 1 388 ? 57.839 29.837 -109.289 1.00 92.75 388 GLY A CA 1
ATOM 3158 C C . GLY A 1 388 ? 57.394 30.812 -108.197 1.00 92.75 388 GLY A C 1
ATOM 3159 O O . GLY A 1 388 ? 57.703 30.597 -107.020 1.00 92.75 388 GLY A O 1
ATOM 3160 N N . ASP A 1 389 ? 56.614 31.828 -108.566 1.00 93.69 389 ASP A N 1
ATOM 3161 C CA . ASP A 1 389 ? 56.039 32.801 -107.635 1.00 93.69 389 ASP A CA 1
ATOM 3162 C C . ASP A 1 389 ? 55.087 32.124 -106.639 1.00 93.69 389 ASP A C 1
ATOM 3164 O O . ASP A 1 389 ? 55.195 32.347 -105.429 1.00 93.69 389 ASP A O 1
ATOM 3168 N N . GLU A 1 390 ? 54.212 31.230 -107.107 1.00 93.94 390 GLU A N 1
ATOM 3169 C CA . GLU A 1 390 ? 53.277 30.482 -106.259 1.00 93.94 390 GLU A CA 1
ATOM 3170 C C . GLU A 1 390 ? 54.005 29.552 -105.272 1.00 93.94 390 GLU A C 1
ATOM 3172 O O . GLU A 1 390 ? 53.688 29.537 -104.077 1.00 93.94 390 GLU A O 1
ATOM 3177 N N . LEU A 1 391 ? 55.056 28.854 -105.721 1.00 92.06 391 LEU A N 1
ATOM 3178 C CA . LEU A 1 391 ? 55.908 28.037 -104.854 1.00 92.06 391 LEU A CA 1
ATOM 3179 C C . LEU A 1 391 ? 56.641 28.891 -103.809 1.00 92.06 391 LEU A C 1
ATOM 3181 O O . LEU A 1 391 ? 56.773 28.480 -102.652 1.00 92.06 391 LEU A O 1
ATOM 3185 N N . SER A 1 392 ? 57.123 30.077 -104.191 1.00 91.69 392 SER A N 1
ATOM 3186 C CA . SER A 1 392 ? 57.785 31.003 -103.266 1.00 91.69 392 SER A CA 1
ATOM 3187 C C . SER A 1 392 ? 56.819 31.509 -102.186 1.00 91.69 392 SER A C 1
ATOM 3189 O O . SER A 1 392 ? 57.156 31.500 -100.997 1.00 91.69 392 SER A O 1
ATOM 3191 N N . LEU A 1 393 ? 55.582 31.837 -102.573 1.00 94.00 393 LEU A N 1
ATOM 3192 C CA . LEU A 1 393 ? 54.519 32.245 -101.663 1.00 94.00 393 LEU A CA 1
ATOM 3193 C C . LEU A 1 393 ? 54.140 31.102 -100.715 1.00 94.00 393 LEU A C 1
ATOM 3195 O O . LEU A 1 393 ? 53.984 31.322 -99.513 1.00 94.00 393 LEU A O 1
ATOM 3199 N N . GLN A 1 394 ? 54.031 29.873 -101.225 1.00 93.56 394 GLN A N 1
ATOM 3200 C CA . GLN A 1 394 ? 53.727 28.699 -100.408 1.00 93.56 394 GLN A CA 1
ATOM 3201 C C . GLN A 1 394 ? 54.848 28.398 -99.400 1.00 93.56 394 GLN A C 1
ATOM 3203 O O . GLN A 1 394 ? 54.562 28.101 -98.238 1.00 93.56 394 GLN A O 1
ATOM 3208 N N . ARG A 1 395 ? 56.120 28.552 -99.795 1.00 94.31 395 ARG A N 1
ATOM 3209 C CA . ARG A 1 395 ? 57.271 28.453 -98.880 1.00 94.31 395 ARG A CA 1
ATOM 3210 C C . ARG A 1 395 ? 57.215 29.512 -97.781 1.00 94.31 395 ARG A C 1
ATOM 3212 O O . ARG A 1 395 ? 57.416 29.176 -96.616 1.00 94.31 395 ARG A O 1
ATOM 3219 N N . MET A 1 396 ? 56.904 30.763 -98.124 1.00 90.44 396 MET A N 1
ATOM 3220 C CA . MET A 1 396 ? 56.778 31.845 -97.141 1.00 90.44 396 MET A CA 1
ATOM 3221 C C . MET A 1 396 ? 55.633 31.581 -96.150 1.00 90.44 396 MET A C 1
ATOM 3223 O O . MET A 1 396 ? 55.825 31.726 -94.943 1.00 90.44 396 MET A O 1
ATOM 3227 N N . LYS A 1 397 ? 54.469 31.123 -96.637 1.00 93.81 397 LYS A N 1
ATOM 3228 C CA . LYS A 1 397 ? 53.325 30.740 -95.793 1.00 93.81 397 LYS A CA 1
ATOM 3229 C C . LYS A 1 397 ? 53.687 29.613 -94.828 1.00 93.81 397 LYS A C 1
ATOM 3231 O O . LYS A 1 397 ? 53.543 29.797 -93.623 1.00 93.81 397 LYS A O 1
ATOM 3236 N N . SER A 1 398 ? 54.241 28.509 -95.331 1.00 86.94 398 SER A N 1
ATOM 3237 C CA . SER A 1 398 ? 54.646 27.366 -94.501 1.00 86.94 398 SER A CA 1
ATOM 3238 C C . SER A 1 398 ? 55.689 27.749 -93.444 1.00 86.94 398 SER A C 1
ATOM 3240 O O . SER A 1 398 ? 55.594 27.325 -92.292 1.00 86.94 398 SER A O 1
ATOM 3242 N N . LEU A 1 399 ? 56.648 28.613 -93.794 1.00 92.44 399 LEU A N 1
ATOM 3243 C CA . LEU A 1 399 ? 57.640 29.117 -92.845 1.00 92.44 399 LEU A CA 1
ATOM 3244 C C . LEU A 1 399 ? 56.988 29.987 -91.759 1.00 92.44 399 LEU A C 1
ATOM 3246 O O . LEU A 1 399 ? 57.289 29.810 -90.580 1.00 92.44 399 LEU A O 1
ATOM 3250 N N . SER A 1 400 ? 56.053 30.867 -92.129 1.00 90.56 400 SER A N 1
ATOM 3251 C CA . SER A 1 400 ? 55.314 31.693 -91.165 1.00 90.56 400 SER A CA 1
ATOM 3252 C C . SER A 1 400 ? 54.419 30.865 -90.231 1.00 90.56 400 SER A C 1
ATOM 3254 O O . SER A 1 400 ? 54.313 31.166 -89.043 1.00 90.56 400 SER A O 1
ATOM 3256 N N . GLU A 1 401 ? 53.812 29.788 -90.736 1.00 91.44 401 GLU A N 1
ATOM 3257 C CA . GLU A 1 401 ? 53.007 28.851 -89.948 1.00 91.44 401 GLU A CA 1
ATOM 3258 C C . GLU A 1 401 ? 53.873 28.040 -88.980 1.00 91.44 401 GLU A C 1
ATOM 3260 O O . GLU A 1 401 ? 53.513 27.907 -87.813 1.00 91.44 401 GLU A O 1
ATOM 3265 N N . SER A 1 402 ? 55.044 27.575 -89.425 1.00 89.38 402 SER A N 1
ATOM 3266 C CA . SER A 1 402 ? 56.033 26.897 -88.579 1.00 89.38 402 SER A CA 1
ATOM 3267 C C . SER A 1 402 ? 56.557 27.810 -87.462 1.00 89.38 402 SER A C 1
ATOM 3269 O O . SER A 1 402 ? 56.591 27.415 -86.296 1.00 89.38 402 SER A O 1
ATOM 3271 N N . GLN A 1 403 ? 56.872 29.073 -87.778 1.00 90.81 403 GLN A N 1
ATOM 3272 C CA . GLN A 1 403 ? 57.249 30.073 -86.773 1.00 90.81 403 GLN A CA 1
ATOM 3273 C C . GLN A 1 403 ? 56.116 30.328 -85.771 1.00 90.81 403 GLN A C 1
ATOM 3275 O O . GLN A 1 403 ? 56.354 30.313 -84.563 1.00 90.81 403 GLN A O 1
ATOM 3280 N N . ARG A 1 404 ? 54.875 30.487 -86.250 1.00 94.00 404 ARG A N 1
ATOM 3281 C CA . ARG A 1 404 ? 53.695 30.655 -85.389 1.00 94.00 404 ARG A CA 1
ATOM 3282 C C . ARG A 1 404 ? 53.474 29.441 -84.480 1.00 94.00 404 ARG A C 1
ATOM 3284 O O . ARG A 1 404 ? 53.176 29.623 -83.302 1.00 94.00 404 ARG A O 1
ATOM 3291 N N . ALA A 1 405 ? 53.632 28.222 -84.995 1.00 85.69 405 ALA A N 1
ATOM 3292 C CA . ALA A 1 405 ? 53.508 26.995 -84.210 1.00 85.69 405 ALA A CA 1
ATOM 3293 C C . ALA A 1 405 ? 54.566 26.938 -83.098 1.00 85.69 405 ALA A C 1
ATOM 3295 O O . ALA A 1 405 ? 54.230 26.721 -81.935 1.00 85.69 405 ALA A O 1
ATOM 3296 N N . LEU A 1 406 ? 55.822 27.246 -83.423 1.00 87.25 406 LEU A N 1
ATOM 3297 C CA . LEU A 1 406 ? 56.922 27.268 -82.460 1.00 87.25 406 LEU A CA 1
ATOM 3298 C C . LEU A 1 406 ? 56.743 28.352 -81.380 1.00 87.25 406 LEU A C 1
ATOM 3300 O O . LEU A 1 406 ? 57.072 28.139 -80.211 1.00 87.25 406 LEU A O 1
ATOM 3304 N N . GLU A 1 407 ? 56.189 29.514 -81.728 1.00 91.81 407 GLU A N 1
ATOM 3305 C CA . GLU A 1 407 ? 55.814 30.535 -80.743 1.00 91.81 407 GLU A CA 1
ATOM 3306 C C . GLU A 1 407 ? 54.696 30.069 -79.803 1.00 91.81 407 GLU A C 1
ATOM 3308 O O . GLU A 1 407 ? 54.757 30.340 -78.600 1.00 91.81 407 GLU A O 1
ATOM 3313 N N . LEU A 1 408 ? 53.687 29.365 -80.325 1.00 89.62 408 LEU A N 1
ATOM 3314 C CA . LEU A 1 408 ? 52.616 28.790 -79.512 1.00 89.62 408 LEU A CA 1
ATOM 3315 C C . LEU A 1 408 ? 53.143 27.703 -78.575 1.00 89.62 408 LEU A C 1
ATOM 3317 O O . LEU A 1 408 ? 52.774 27.706 -77.405 1.00 89.62 408 LEU A O 1
ATOM 3321 N N . GLU A 1 409 ? 54.054 26.843 -79.029 1.00 84.50 409 GLU A N 1
ATOM 3322 C CA . GLU A 1 409 ? 54.698 25.839 -78.172 1.00 84.50 409 GLU A CA 1
ATOM 3323 C C . GLU A 1 409 ? 55.498 26.483 -77.036 1.00 84.50 409 GLU A C 1
ATOM 3325 O O . GLU A 1 409 ? 55.397 26.066 -75.881 1.00 84.50 409 GLU A O 1
ATOM 3330 N N . ARG A 1 410 ? 56.248 27.553 -77.327 1.00 87.50 410 ARG A N 1
ATOM 3331 C CA . ARG A 1 410 ? 56.966 28.315 -76.293 1.00 87.50 410 ARG A CA 1
ATOM 3332 C C . ARG A 1 410 ? 56.007 28.923 -75.271 1.00 87.50 410 ARG A C 1
ATOM 3334 O O . ARG A 1 410 ? 56.285 28.855 -74.076 1.00 87.50 410 ARG A O 1
ATOM 3341 N N . LYS A 1 411 ? 54.888 29.500 -75.724 1.00 92.19 411 LYS A N 1
ATOM 3342 C CA . LYS A 1 411 ? 53.845 30.056 -74.843 1.00 92.19 411 LYS A CA 1
ATOM 3343 C C . LYS A 1 411 ? 53.147 28.970 -74.022 1.00 92.19 411 LYS A C 1
ATOM 3345 O O . LYS A 1 411 ? 52.880 29.179 -72.842 1.00 92.19 411 LYS A O 1
ATOM 3350 N N . LEU A 1 412 ? 52.886 27.808 -74.617 1.00 84.88 412 LEU A N 1
ATOM 3351 C CA . LEU A 1 412 ? 52.305 26.665 -73.922 1.00 84.88 412 LEU A CA 1
ATOM 3352 C C . LEU A 1 412 ? 53.244 26.199 -72.805 1.00 84.88 412 LEU A C 1
ATOM 3354 O O . LEU A 1 412 ? 52.832 26.140 -71.651 1.00 84.88 412 LEU A O 1
ATOM 3358 N N . PHE A 1 413 ? 54.526 26.004 -73.108 1.00 84.38 413 PHE A N 1
ATOM 3359 C CA . PHE A 1 413 ? 55.522 25.586 -72.123 1.00 84.38 413 PHE A CA 1
ATOM 3360 C C . PHE A 1 413 ? 55.663 26.574 -70.955 1.00 84.38 413 PHE A C 1
ATOM 3362 O O . PHE A 1 413 ? 55.711 26.171 -69.789 1.00 84.38 413 PHE A O 1
ATOM 3369 N N . THR A 1 414 ? 55.711 27.883 -71.232 1.00 85.12 414 THR A N 1
ATOM 3370 C CA . THR A 1 414 ? 55.770 28.887 -70.158 1.00 85.12 414 THR A CA 1
ATOM 3371 C C . THR A 1 414 ? 54.499 28.883 -69.314 1.00 85.12 414 THR A C 1
ATOM 3373 O O . THR A 1 414 ? 54.596 28.983 -68.090 1.00 85.12 414 THR A O 1
ATOM 3376 N N . SER A 1 415 ? 53.328 28.701 -69.935 1.00 82.94 415 SER A N 1
ATOM 3377 C CA . SER A 1 415 ? 52.051 28.595 -69.224 1.00 82.94 415 SER A CA 1
ATOM 3378 C C . SER A 1 415 ? 51.965 27.342 -68.342 1.00 82.94 415 SER A C 1
ATOM 3380 O O . SER A 1 415 ? 51.572 27.444 -67.182 1.00 82.94 415 SER A O 1
ATOM 3382 N N . GLU A 1 416 ? 52.422 26.183 -68.822 1.00 82.31 416 GLU A N 1
ATOM 3383 C CA . GLU A 1 416 ? 52.453 24.932 -68.057 1.00 82.31 416 GLU A CA 1
ATOM 3384 C C . GLU A 1 416 ? 53.429 25.005 -66.881 1.00 82.31 416 GLU A C 1
ATOM 3386 O O . GLU A 1 416 ? 53.123 24.555 -65.773 1.00 82.31 416 GLU A O 1
ATOM 3391 N N . ARG A 1 417 ? 54.601 25.618 -67.087 1.00 81.88 417 ARG A N 1
ATOM 3392 C CA . ARG A 1 417 ? 55.561 25.864 -66.008 1.00 81.88 417 ARG A CA 1
ATOM 3393 C C . ARG A 1 417 ? 54.973 26.789 -64.943 1.00 81.88 417 ARG A C 1
ATOM 3395 O O . ARG A 1 417 ? 55.120 26.508 -63.753 1.00 81.88 417 ARG A O 1
ATOM 3402 N N . LEU A 1 418 ? 54.309 27.871 -65.354 1.00 86.19 418 LEU A N 1
ATOM 3403 C CA . LEU A 1 418 ? 53.656 28.793 -64.427 1.00 86.19 418 LEU A CA 1
ATOM 3404 C C . LEU A 1 418 ? 52.534 28.088 -63.656 1.00 86.19 418 LEU A C 1
ATOM 3406 O O . LEU A 1 418 ? 52.465 28.225 -62.441 1.00 86.19 418 LEU A O 1
ATOM 3410 N N . LEU A 1 419 ? 51.730 27.257 -64.324 1.00 84.25 419 LEU A N 1
ATOM 3411 C CA . LEU A 1 419 ? 50.683 26.456 -63.690 1.00 84.25 419 LEU A CA 1
ATOM 3412 C C . LEU A 1 419 ? 51.253 25.524 -62.610 1.00 84.25 419 LEU A C 1
ATOM 3414 O O . LEU A 1 419 ? 50.741 25.507 -61.490 1.00 84.25 419 LEU A O 1
ATOM 3418 N N . LYS A 1 420 ? 52.333 24.788 -62.909 1.00 82.69 420 LYS A N 1
ATOM 3419 C CA . LYS A 1 420 ? 53.019 23.920 -61.932 1.00 82.69 420 LYS A CA 1
ATOM 3420 C C . LYS A 1 420 ? 53.547 24.720 -60.736 1.00 82.69 420 LYS A C 1
ATOM 3422 O O . LYS A 1 420 ? 53.398 24.290 -59.591 1.00 82.69 420 LYS A O 1
ATOM 3427 N N . GLN A 1 421 ? 54.105 25.906 -60.983 1.00 82.75 421 GLN A N 1
ATOM 3428 C CA . GLN A 1 421 ? 54.557 26.814 -59.928 1.00 82.75 421 GLN A CA 1
ATOM 3429 C C . GLN A 1 421 ? 53.385 27.289 -59.053 1.00 82.75 421 GLN A C 1
ATOM 3431 O O . GLN A 1 421 ? 53.429 27.139 -57.834 1.00 82.75 421 GLN A O 1
ATOM 3436 N N . THR A 1 422 ? 52.295 27.765 -59.661 1.00 81.88 422 THR A N 1
ATOM 3437 C CA . THR A 1 422 ? 51.088 28.204 -58.944 1.00 81.88 422 THR A CA 1
ATOM 3438 C C . THR A 1 422 ? 50.448 27.068 -58.143 1.00 81.88 422 THR A C 1
ATOM 3440 O O . THR A 1 422 ? 49.956 27.298 -57.041 1.00 81.88 422 THR A O 1
ATOM 3443 N N . GLN A 1 423 ? 50.479 25.827 -58.637 1.00 84.69 423 GLN A N 1
ATOM 3444 C CA . GLN A 1 423 ? 50.015 24.656 -57.885 1.00 84.69 423 GLN A CA 1
ATOM 3445 C C . GLN A 1 423 ? 50.892 24.368 -56.660 1.00 84.69 423 GLN A C 1
ATOM 3447 O O . GLN A 1 423 ? 50.360 24.101 -55.581 1.00 84.69 423 GLN A O 1
ATOM 3452 N N . SER A 1 424 ? 52.218 24.471 -56.794 1.00 80.56 424 SER A N 1
ATOM 3453 C CA . SER A 1 424 ? 53.142 24.363 -55.658 1.00 80.56 424 SER A CA 1
ATOM 3454 C C . SER A 1 424 ? 52.856 25.440 -54.604 1.00 80.56 424 SER A C 1
ATOM 3456 O O . SER A 1 424 ? 52.737 25.138 -53.415 1.00 80.56 424 SER A O 1
ATOM 3458 N N . ASP A 1 425 ? 52.662 26.686 -55.037 1.00 84.62 425 ASP A N 1
ATOM 3459 C CA . ASP A 1 425 ? 52.401 27.813 -54.139 1.00 84.62 425 ASP A CA 1
ATOM 3460 C C . ASP A 1 425 ? 51.015 27.723 -53.483 1.00 84.62 425 ASP A C 1
ATOM 3462 O O . ASP A 1 425 ? 50.882 28.006 -52.291 1.00 84.62 425 ASP A O 1
ATOM 3466 N N . LYS A 1 426 ? 49.999 27.218 -54.197 1.00 87.81 426 LYS A N 1
ATOM 3467 C CA . LYS A 1 426 ? 48.682 26.889 -53.628 1.00 87.81 426 LYS A CA 1
ATOM 3468 C C . LYS A 1 426 ? 48.807 25.901 -52.469 1.00 87.81 426 LYS A C 1
ATOM 3470 O O . LYS A 1 426 ? 48.213 26.133 -51.419 1.00 87.81 426 LYS A O 1
ATOM 3475 N N . ILE A 1 427 ? 49.583 24.827 -52.631 1.00 84.38 427 ILE A N 1
ATOM 3476 C CA . ILE A 1 427 ? 49.790 23.828 -51.570 1.00 84.38 427 ILE A CA 1
ATOM 3477 C C . ILE A 1 427 ? 50.531 24.455 -50.380 1.00 84.38 427 ILE A C 1
ATOM 3479 O O . ILE A 1 427 ? 50.136 24.248 -49.235 1.00 84.38 427 ILE A O 1
ATOM 3483 N N . LYS A 1 428 ? 51.556 25.285 -50.618 1.00 85.44 428 LYS A N 1
ATOM 3484 C CA . LYS A 1 428 ? 52.272 26.002 -49.544 1.00 85.44 428 LYS A CA 1
ATOM 3485 C C . LYS A 1 428 ? 51.360 26.949 -48.764 1.00 85.44 428 LYS A C 1
ATOM 3487 O O . LYS A 1 428 ? 51.413 26.977 -47.536 1.00 85.44 428 LYS A O 1
ATOM 3492 N N . LEU A 1 429 ? 50.509 27.705 -49.457 1.00 86.62 429 LEU A N 1
ATOM 3493 C CA . LEU A 1 429 ? 49.534 28.590 -48.821 1.00 86.62 429 LEU A CA 1
ATOM 3494 C C . LEU A 1 429 ? 48.479 27.800 -48.042 1.00 86.62 429 LEU A C 1
ATOM 3496 O O . LEU A 1 429 ? 48.149 28.197 -46.930 1.00 86.62 429 LEU A O 1
ATOM 3500 N N . GLN A 1 430 ? 48.009 26.660 -48.560 1.00 87.25 430 GLN A N 1
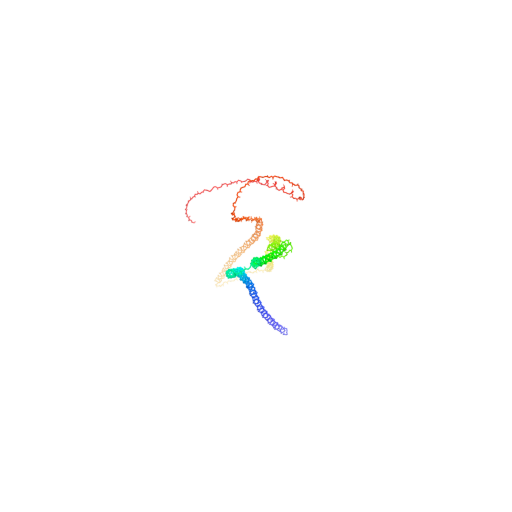ATOM 3501 C CA . GLN A 1 430 ? 47.113 25.761 -47.822 1.00 87.25 430 GLN A CA 1
ATOM 3502 C C . GLN A 1 430 ? 47.758 25.261 -46.526 1.00 87.25 430 GLN A C 1
ATOM 3504 O O . GLN A 1 430 ? 47.143 25.365 -45.469 1.00 87.25 430 GLN A O 1
ATOM 3509 N N . LEU A 1 431 ? 49.021 24.825 -46.572 1.00 82.06 431 LEU A N 1
ATOM 3510 C CA . LEU A 1 431 ? 49.761 24.434 -45.368 1.00 82.06 431 LEU A CA 1
ATOM 3511 C C . LEU A 1 431 ? 49.895 25.599 -44.381 1.00 82.06 431 LEU A C 1
ATOM 3513 O O . LEU A 1 431 ? 49.749 25.405 -43.177 1.00 82.06 431 LEU A O 1
ATOM 3517 N N . ARG A 1 432 ? 50.115 26.825 -44.871 1.00 85.19 432 ARG A N 1
ATOM 3518 C CA . ARG A 1 432 ? 50.222 28.004 -44.008 1.00 85.19 432 ARG A CA 1
ATOM 3519 C C . ARG A 1 432 ? 48.890 28.407 -43.378 1.00 85.19 432 ARG A C 1
ATOM 3521 O O . ARG A 1 432 ? 48.875 28.831 -42.225 1.00 85.19 432 ARG A O 1
ATOM 3528 N N . VAL A 1 433 ? 47.786 28.271 -44.109 1.00 81.50 433 VAL A N 1
ATOM 3529 C CA . VAL A 1 433 ? 46.433 28.473 -43.578 1.00 81.50 433 VAL A CA 1
ATOM 3530 C C . VAL A 1 433 ? 46.125 27.422 -42.517 1.00 81.50 433 VAL A C 1
ATOM 3532 O O . VAL A 1 433 ? 45.671 27.796 -41.443 1.00 81.50 433 VAL A O 1
ATOM 3535 N N . GLU A 1 434 ? 46.447 26.149 -42.757 1.00 81.12 434 GLU A N 1
ATOM 3536 C CA . GLU A 1 434 ? 46.295 25.077 -41.763 1.00 81.12 434 GLU A CA 1
ATOM 3537 C C . GLU A 1 434 ? 47.131 25.366 -40.498 1.00 81.12 434 GLU A C 1
ATOM 3539 O O . GLU A 1 434 ? 46.622 25.283 -39.382 1.00 81.12 434 GLU A O 1
ATOM 3544 N N . GLU A 1 435 ? 48.389 25.802 -40.640 1.00 80.31 435 GLU A N 1
ATOM 3545 C CA . GLU A 1 435 ? 49.240 26.222 -39.513 1.00 80.31 435 GLU A CA 1
ATOM 3546 C C . GLU A 1 435 ? 48.679 27.421 -38.734 1.00 80.31 435 GLU A C 1
ATOM 3548 O O . GLU A 1 435 ? 48.821 27.486 -37.511 1.00 80.31 435 GLU A O 1
ATOM 3553 N N . LEU A 1 436 ? 48.090 28.402 -39.422 1.00 77.06 436 LEU A N 1
ATOM 3554 C CA . LEU A 1 436 ? 47.489 29.573 -38.786 1.00 77.06 436 LEU A CA 1
ATOM 3555 C C . LEU A 1 436 ? 46.159 29.223 -38.115 1.00 77.06 436 LEU A C 1
ATOM 3557 O O . LEU A 1 436 ? 45.943 29.647 -36.987 1.00 77.06 436 LEU A O 1
ATOM 3561 N N . GLN A 1 437 ? 45.323 28.385 -38.732 1.00 74.00 437 GLN A N 1
ATOM 3562 C CA . GLN A 1 437 ? 44.113 27.834 -38.113 1.00 74.00 437 GLN A CA 1
ATOM 3563 C C . GLN A 1 437 ? 44.452 27.084 -36.822 1.00 74.00 437 GLN A C 1
ATOM 3565 O O . GLN A 1 437 ? 43.801 27.291 -35.807 1.00 74.00 437 GLN A O 1
ATOM 3570 N N . HIS A 1 438 ? 45.543 26.321 -36.811 1.00 64.81 438 HIS A N 1
ATOM 3571 C CA . HIS A 1 438 ? 46.051 25.664 -35.609 1.00 64.81 438 HIS A CA 1
ATOM 3572 C C . HIS A 1 438 ? 46.534 26.611 -34.508 1.00 64.81 438 HIS A C 1
ATOM 3574 O O . HIS A 1 438 ? 46.409 26.296 -33.328 1.00 64.81 438 HIS A O 1
ATOM 3580 N N . LYS A 1 439 ? 47.113 27.758 -34.875 1.00 68.19 439 LYS A N 1
ATOM 3581 C CA . LYS A 1 439 ? 47.526 28.795 -33.914 1.00 68.19 439 LYS A CA 1
ATOM 3582 C C . LYS A 1 439 ? 46.348 29.648 -33.439 1.00 68.19 439 LYS A C 1
ATOM 3584 O O . LYS A 1 439 ? 46.444 30.259 -32.379 1.00 68.19 439 LYS A O 1
ATOM 3589 N N . CYS A 1 440 ? 45.274 29.701 -34.224 1.00 48.03 440 CYS A N 1
ATOM 3590 C CA . CYS A 1 440 ? 44.066 30.470 -33.949 1.00 48.03 440 CYS A CA 1
ATOM 3591 C C . CYS A 1 440 ? 42.941 29.651 -33.303 1.00 48.03 440 CYS A C 1
ATOM 3593 O O . CYS A 1 440 ? 42.030 30.273 -32.766 1.00 48.03 440 CYS A O 1
ATOM 3595 N N . GLU A 1 441 ? 42.986 28.313 -33.308 1.00 45.94 441 GLU A N 1
ATOM 3596 C CA . GLU A 1 441 ? 42.078 27.480 -32.511 1.00 45.94 441 GLU A CA 1
ATOM 3597 C C . GLU A 1 441 ? 42.291 27.801 -31.021 1.00 45.94 441 GLU A C 1
ATOM 3599 O O . GLU A 1 441 ? 43.330 27.457 -30.443 1.00 45.94 441 GLU A O 1
ATOM 3604 N N . PRO A 1 442 ? 41.343 28.500 -30.371 1.00 45.47 442 PRO A N 1
ATOM 3605 C CA . PRO A 1 442 ? 41.481 28.848 -28.978 1.00 45.47 442 PRO A CA 1
ATOM 3606 C C . PRO A 1 442 ? 41.282 27.577 -28.164 1.00 45.47 442 PRO A C 1
ATOM 3608 O O . PRO A 1 442 ? 40.245 26.924 -28.254 1.00 45.47 442 PRO A O 1
ATOM 3611 N N . ARG A 1 443 ? 42.263 27.293 -27.302 1.00 43.84 443 ARG A N 1
ATOM 3612 C CA . ARG A 1 443 ? 42.063 26.798 -25.935 1.00 43.84 443 ARG A CA 1
ATOM 3613 C C . ARG A 1 443 ? 40.626 27.099 -25.507 1.00 43.84 443 ARG A C 1
ATOM 3615 O O . ARG A 1 443 ? 40.324 28.259 -25.234 1.00 43.84 443 ARG A O 1
ATOM 3622 N N . GLU A 1 444 ? 39.762 26.083 -25.514 1.00 43.59 444 GLU A N 1
ATOM 3623 C CA . GLU A 1 444 ? 38.370 26.174 -25.083 1.00 43.59 444 GLU A CA 1
ATOM 3624 C C . GLU A 1 444 ? 38.347 26.805 -23.690 1.00 43.59 444 GLU A C 1
ATOM 3626 O O . GLU A 1 444 ? 38.601 26.172 -22.660 1.00 43.59 444 GLU A O 1
ATOM 3631 N N . ALA A 1 445 ? 38.127 28.116 -23.667 1.00 39.56 445 ALA A N 1
ATOM 3632 C CA . ALA A 1 445 ? 37.924 28.872 -22.460 1.00 39.56 445 ALA A CA 1
ATOM 3633 C C . ALA A 1 445 ? 36.583 28.398 -21.915 1.00 39.56 445 ALA A C 1
ATOM 3635 O O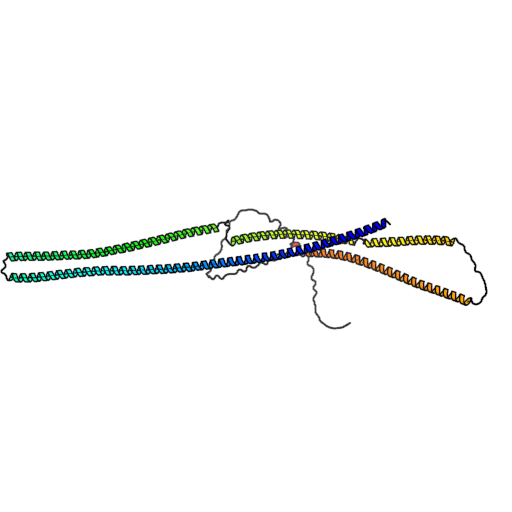 . ALA A 1 445 ? 35.524 28.797 -22.395 1.00 39.56 445 ALA A O 1
ATOM 3636 N N . LYS A 1 446 ? 36.678 27.473 -20.958 1.00 43.22 446 LYS A N 1
ATOM 3637 C CA . LYS A 1 446 ? 35.651 27.027 -20.020 1.00 43.22 446 LYS A CA 1
ATOM 3638 C C . LYS A 1 446 ? 34.544 28.076 -19.873 1.00 43.22 446 LYS A C 1
ATOM 3640 O O . LYS A 1 446 ? 34.635 28.967 -19.031 1.00 43.22 446 LYS A O 1
ATOM 3645 N N . LYS A 1 447 ? 33.464 27.943 -20.646 1.00 43.69 447 LYS A N 1
ATOM 3646 C CA . LYS A 1 447 ? 32.185 28.583 -20.329 1.00 43.69 447 LYS A CA 1
ATOM 3647 C C . LYS A 1 447 ? 31.537 27.779 -19.205 1.00 43.69 447 LYS A C 1
ATOM 3649 O O . LYS A 1 447 ? 30.532 27.108 -19.401 1.00 43.69 447 LYS A O 1
ATOM 3654 N N . ASN A 1 448 ? 32.129 27.850 -18.016 1.00 34.91 448 ASN A N 1
ATOM 3655 C CA . ASN A 1 448 ? 31.411 27.562 -16.784 1.00 34.91 448 ASN A CA 1
ATOM 3656 C C . ASN A 1 448 ? 30.494 28.759 -16.538 1.00 34.91 448 ASN A C 1
ATOM 3658 O O . ASN A 1 448 ? 30.847 29.702 -15.831 1.00 34.91 448 ASN A O 1
ATOM 3662 N N . LEU A 1 449 ? 29.329 28.748 -17.186 1.00 37.28 449 LEU A N 1
ATOM 3663 C CA . LEU A 1 449 ? 28.215 29.572 -16.755 1.00 37.28 449 LEU A CA 1
ATOM 3664 C C . LEU A 1 449 ? 27.827 29.046 -15.373 1.00 37.28 449 LEU A C 1
ATOM 3666 O O . LEU A 1 449 ? 27.227 27.983 -15.246 1.00 37.28 449 LEU A O 1
ATOM 3670 N N . ILE A 1 450 ? 28.247 29.778 -14.346 1.00 44.47 450 ILE A N 1
ATOM 3671 C CA . ILE A 1 450 ? 27.781 29.641 -12.973 1.00 44.47 450 ILE A CA 1
ATOM 3672 C C . ILE A 1 450 ? 26.251 29.688 -13.034 1.00 44.47 450 ILE A C 1
ATOM 3674 O O . ILE A 1 450 ? 25.654 30.758 -13.181 1.00 44.47 450 ILE A O 1
ATOM 3678 N N . GLN A 1 451 ? 25.610 28.520 -12.982 1.00 44.50 451 GLN A N 1
ATOM 3679 C CA . GLN A 1 451 ? 24.187 28.424 -12.713 1.00 44.50 451 GLN A CA 1
ATOM 3680 C C . GLN A 1 451 ? 23.985 28.983 -11.309 1.00 44.50 451 GLN A C 1
ATOM 3682 O O . GLN A 1 451 ? 24.345 28.372 -10.305 1.00 44.50 451 GLN A O 1
ATOM 3687 N N . LYS A 1 452 ? 23.456 30.204 -11.254 1.00 42.75 452 LYS A N 1
ATOM 3688 C CA . LYS A 1 452 ? 22.929 30.806 -10.037 1.00 42.75 452 LYS A CA 1
ATOM 3689 C C . LYS A 1 452 ? 21.921 29.824 -9.442 1.00 42.75 452 LYS A C 1
ATOM 3691 O O . LYS A 1 452 ? 20.866 29.601 -10.030 1.00 42.75 452 LYS A O 1
ATOM 3696 N N . MET A 1 453 ? 22.242 29.263 -8.281 1.00 36.59 453 MET A N 1
ATOM 3697 C CA . MET A 1 453 ? 21.267 28.580 -7.440 1.00 36.59 453 MET A CA 1
ATOM 3698 C C . MET A 1 453 ? 20.150 29.578 -7.111 1.00 36.59 453 MET A C 1
ATOM 3700 O O . MET A 1 453 ? 20.338 30.493 -6.307 1.00 36.59 453 MET A O 1
ATOM 3704 N N . LYS A 1 454 ? 18.986 29.423 -7.746 1.00 41.44 454 LYS A N 1
ATOM 3705 C CA . LYS A 1 454 ? 17.738 29.982 -7.227 1.00 41.44 454 LYS A CA 1
ATOM 3706 C C . LYS A 1 454 ? 17.397 29.180 -5.975 1.00 41.44 454 LYS A C 1
ATOM 3708 O O . LYS A 1 454 ? 16.981 28.033 -6.065 1.00 41.44 454 LYS A O 1
ATOM 3713 N N . LYS A 1 455 ? 17.624 29.777 -4.807 1.00 44.38 455 LYS A N 1
ATOM 3714 C CA . LYS A 1 455 ? 17.017 29.313 -3.560 1.00 44.38 455 LYS A CA 1
ATOM 3715 C C . LYS A 1 455 ? 15.540 29.706 -3.611 1.00 44.38 455 LYS A C 1
ATOM 3717 O O . LYS A 1 455 ? 15.234 30.891 -3.490 1.00 44.38 455 LYS A O 1
ATOM 3722 N N . GLU A 1 456 ? 14.648 28.745 -3.819 1.00 41.78 456 GLU A N 1
ATOM 3723 C CA . GLU A 1 456 ? 13.243 28.917 -3.448 1.00 41.78 456 GLU A CA 1
ATOM 3724 C C . GLU A 1 456 ? 13.164 28.945 -1.920 1.00 41.78 456 GLU A C 1
ATOM 3726 O O . GLU A 1 456 ? 13.632 28.032 -1.240 1.00 41.78 456 GLU A O 1
ATOM 3731 N N . LYS A 1 457 ? 12.642 30.045 -1.375 1.00 40.81 457 LYS A N 1
ATOM 3732 C CA . LYS A 1 457 ? 12.273 30.144 0.035 1.00 40.81 457 LYS A CA 1
ATOM 3733 C C . LYS A 1 457 ? 10.791 29.807 0.136 1.00 40.81 457 LYS A C 1
ATOM 3735 O O . LYS A 1 457 ? 9.972 30.504 -0.457 1.00 40.81 457 LYS A O 1
ATOM 3740 N N . LEU A 1 458 ? 10.466 28.762 0.888 1.00 45.56 458 LEU A N 1
ATOM 3741 C CA . LEU A 1 458 ? 9.109 28.536 1.378 1.00 45.56 458 LEU A CA 1
ATOM 3742 C C . LEU A 1 458 ? 8.768 29.632 2.407 1.00 45.56 458 LEU A C 1
ATOM 3744 O O . LEU A 1 458 ? 9.645 29.981 3.206 1.00 45.56 458 LEU A O 1
ATOM 3748 N N . PRO A 1 459 ? 7.541 30.183 2.425 1.00 40.12 459 PRO A N 1
ATOM 3749 C CA . PRO A 1 459 ? 7.110 31.068 3.496 1.00 40.12 459 PRO A CA 1
ATOM 3750 C C . PRO A 1 459 ? 6.847 30.224 4.746 1.00 40.12 459 PRO A C 1
ATOM 3752 O O . PRO A 1 459 ? 5.903 29.439 4.778 1.00 40.12 459 PRO A O 1
ATOM 3755 N N . VAL A 1 460 ? 7.688 30.376 5.767 1.00 37.84 460 VAL A N 1
ATOM 3756 C CA . VAL A 1 460 ? 7.346 29.976 7.134 1.00 37.84 460 VAL A CA 1
ATOM 3757 C C . VAL A 1 460 ? 7.102 31.260 7.903 1.00 37.84 460 VAL A C 1
ATOM 3759 O O . VAL A 1 460 ? 8.019 32.046 8.138 1.00 37.84 460 VAL A O 1
ATOM 3762 N N . ASP A 1 461 ? 5.834 31.476 8.217 1.00 37.09 461 ASP A N 1
ATOM 3763 C CA . ASP A 1 461 ? 5.361 32.489 9.140 1.00 37.09 461 ASP A CA 1
ATOM 3764 C C . ASP A 1 461 ? 5.496 31.904 10.552 1.00 37.09 461 ASP A C 1
ATOM 3766 O O . ASP A 1 461 ? 4.834 30.919 10.853 1.00 37.09 461 ASP A O 1
ATOM 3770 N N . ILE A 1 462 ? 6.408 32.442 11.364 1.00 37.94 462 ILE A N 1
ATOM 3771 C CA . ILE A 1 462 ? 6.379 32.465 12.837 1.00 37.94 462 ILE A CA 1
ATOM 3772 C C . ILE A 1 462 ? 7.291 33.633 13.228 1.00 37.94 462 ILE A C 1
ATOM 3774 O O . ILE A 1 462 ? 8.512 33.590 13.061 1.00 37.94 462 ILE A O 1
ATOM 3778 N N . GLY A 1 463 ? 6.683 34.709 13.718 1.00 34.12 463 GLY A N 1
ATOM 3779 C CA . GLY A 1 463 ? 7.408 35.775 14.389 1.00 34.12 463 GLY A CA 1
ATOM 3780 C C . GLY A 1 463 ? 7.892 35.326 15.765 1.00 34.12 463 GLY A C 1
ATOM 3781 O O . GLY A 1 463 ? 7.170 34.620 16.454 1.00 34.12 463 GLY A O 1
ATOM 3782 N N . THR A 1 464 ? 9.082 35.787 16.159 1.00 31.31 464 THR A N 1
ATOM 3783 C CA . THR A 1 464 ? 9.355 36.411 17.469 1.00 31.31 464 THR A CA 1
ATOM 3784 C C . THR A 1 464 ? 10.818 36.860 17.569 1.00 31.31 464 THR A C 1
ATOM 3786 O O . THR A 1 464 ? 11.730 36.045 17.544 1.00 31.31 464 THR A O 1
ATOM 3789 N N . SER A 1 465 ? 10.986 38.181 17.702 1.00 29.23 465 SER A N 1
ATOM 3790 C CA . SER A 1 465 ? 11.882 38.904 18.623 1.00 29.23 465 SER A CA 1
ATOM 3791 C C . SER A 1 465 ? 13.360 38.495 18.779 1.00 29.23 465 SER A C 1
ATOM 3793 O O . SER A 1 465 ? 13.696 37.552 19.481 1.00 29.23 465 SER A O 1
ATOM 3795 N N . THR A 1 466 ? 14.233 39.347 18.229 1.00 30.84 466 THR A N 1
ATOM 3796 C CA . THR A 1 466 ? 15.299 40.115 18.917 1.00 30.84 466 THR A CA 1
ATOM 3797 C C . THR A 1 466 ? 15.894 39.556 20.224 1.00 30.84 466 THR A C 1
ATOM 3799 O O . THR A 1 466 ? 15.203 39.570 21.236 1.00 30.84 466 THR A O 1
ATOM 3802 N N . GLN A 1 467 ? 17.204 39.249 20.250 1.00 30.44 467 GLN A N 1
ATOM 3803 C CA . GLN A 1 467 ? 18.225 40.052 20.963 1.00 30.44 467 GLN A CA 1
ATOM 3804 C C . GLN A 1 467 ? 19.673 39.568 20.733 1.00 30.44 467 GLN A C 1
ATOM 3806 O O . GLN A 1 467 ? 19.937 38.427 20.370 1.00 30.44 467 GLN A O 1
ATOM 3811 N N . GLU A 1 468 ? 20.587 40.517 20.918 1.00 29.36 468 GLU A N 1
ATOM 3812 C CA . GLU A 1 468 ? 22.039 40.523 20.729 1.00 29.36 468 GLU A CA 1
ATOM 3813 C C . GLU A 1 468 ? 22.815 39.657 21.740 1.00 29.36 468 GLU A C 1
ATOM 3815 O O . GLU A 1 468 ? 22.423 39.593 22.898 1.00 29.36 468 GLU A O 1
ATOM 3820 N N . SER A 1 469 ? 24.005 39.161 21.365 1.00 29.95 469 SER A N 1
ATOM 3821 C CA . SER A 1 469 ? 25.236 39.381 22.154 1.00 29.95 469 SER A CA 1
ATOM 3822 C C . SER A 1 469 ? 26.509 38.863 21.465 1.00 29.95 469 SER A C 1
ATOM 3824 O O . SER A 1 469 ? 26.499 37.917 20.684 1.00 29.95 469 SER A O 1
ATOM 3826 N N . ARG A 1 470 ? 27.598 39.563 21.783 1.00 29.66 470 ARG A N 1
ATOM 3827 C CA . ARG A 1 470 ? 28.972 39.557 21.265 1.00 29.66 470 ARG A CA 1
ATOM 3828 C C . ARG A 1 470 ? 29.845 38.353 21.682 1.00 29.66 470 ARG A C 1
ATOM 3830 O O . ARG A 1 470 ? 29.634 37.805 22.750 1.00 29.66 470 ARG A O 1
ATOM 3837 N N . LEU A 1 471 ? 30.886 38.126 20.859 1.00 30.98 471 LEU A N 1
ATOM 3838 C CA . LEU A 1 471 ? 32.310 37.811 21.151 1.00 30.98 471 LEU A CA 1
ATOM 3839 C C . LEU A 1 471 ? 32.660 36.774 22.243 1.00 30.98 471 LEU A C 1
ATOM 3841 O O . LEU A 1 471 ? 32.376 37.030 23.402 1.00 30.98 471 LEU A O 1
ATOM 3845 N N . ASP A 1 472 ? 33.490 35.769 21.907 1.00 27.23 472 ASP A N 1
ATOM 3846 C CA . ASP A 1 472 ? 34.870 35.680 22.438 1.00 27.23 472 ASP A CA 1
ATOM 3847 C C . ASP A 1 472 ? 35.786 34.704 21.654 1.00 27.23 472 ASP A C 1
ATOM 3849 O O . ASP A 1 472 ? 35.324 33.860 20.886 1.00 27.23 472 ASP A O 1
ATOM 3853 N N . LYS A 1 473 ? 37.097 34.907 21.823 1.00 30.45 473 LYS A N 1
ATOM 3854 C CA . LYS A 1 473 ? 38.280 34.306 21.183 1.00 30.45 473 LYS A CA 1
ATOM 3855 C C . LYS A 1 473 ? 38.816 33.055 21.910 1.00 30.45 473 LYS A C 1
ATOM 3857 O O . LYS A 1 473 ? 38.514 32.839 23.074 1.00 30.45 473 LYS A O 1
ATOM 3862 N N . GLY A 1 474 ? 39.771 32.371 21.261 1.00 26.17 474 GLY A N 1
ATOM 3863 C CA . GLY A 1 474 ? 40.885 31.647 21.912 1.00 26.17 474 GLY A CA 1
ATOM 3864 C C . GLY A 1 474 ? 40.947 30.162 21.546 1.00 26.17 474 GLY A C 1
ATOM 3865 O O . GLY A 1 474 ? 40.154 29.377 22.039 1.00 26.17 474 GLY A O 1
ATOM 3866 N N . GLU A 1 475 ? 41.689 29.779 20.504 1.00 26.89 475 GLU A N 1
ATOM 3867 C CA . GLU A 1 475 ? 43.079 29.267 20.560 1.00 26.89 475 GLU A CA 1
ATOM 3868 C C . GLU A 1 475 ? 43.253 27.916 21.279 1.00 26.89 475 GLU A C 1
ATOM 3870 O O . GLU A 1 475 ? 43.212 27.846 22.498 1.00 26.89 475 GLU A O 1
ATOM 3875 N N . HIS A 1 476 ? 43.550 26.865 20.501 1.00 30.25 476 HIS A N 1
ATOM 3876 C CA . HIS A 1 476 ? 44.681 25.958 20.737 1.00 30.25 476 HIS A CA 1
ATOM 3877 C C . HIS A 1 476 ? 44.992 25.153 19.457 1.00 30.25 476 HIS A C 1
ATOM 3879 O O . HIS A 1 476 ? 44.137 24.479 18.889 1.00 30.25 476 HIS A O 1
ATOM 3885 N N . SER A 1 477 ? 46.238 25.261 19.001 1.00 25.69 477 SER A N 1
ATOM 3886 C CA . SER A 1 477 ? 46.942 24.381 18.054 1.00 25.69 477 SER A CA 1
ATOM 3887 C C . SER A 1 477 ? 47.986 23.560 18.852 1.00 25.69 477 SER A C 1
ATOM 3889 O O . SER A 1 477 ? 48.034 23.743 20.075 1.00 25.69 477 SER A O 1
ATOM 3891 N N . PRO A 1 478 ? 48.905 22.756 18.264 1.00 48.03 478 PRO A N 1
ATOM 3892 C CA . PRO A 1 478 ? 49.025 22.178 16.910 1.00 48.03 478 PRO A CA 1
ATOM 3893 C C . PRO A 1 478 ? 49.393 20.661 16.948 1.00 48.03 478 PRO A C 1
ATOM 3895 O O . PRO A 1 478 ? 49.473 20.071 18.019 1.00 48.03 478 PRO A O 1
ATOM 3898 N N . VAL A 1 479 ? 49.647 20.033 15.786 1.00 27.80 479 VAL A N 1
ATOM 3899 C CA . VAL A 1 479 ? 50.893 19.288 15.440 1.00 27.80 479 VAL A CA 1
ATOM 3900 C C . VAL A 1 479 ? 50.709 18.521 14.113 1.00 27.80 479 VAL A C 1
ATOM 3902 O O . VAL A 1 479 ? 49.832 17.673 14.019 1.00 27.80 479 VAL A O 1
ATOM 3905 N N . ASN A 1 480 ? 51.568 18.894 13.146 1.00 28.38 480 ASN A N 1
ATOM 3906 C CA . ASN A 1 480 ? 52.273 18.182 12.051 1.00 28.38 480 ASN A CA 1
ATOM 3907 C C . ASN A 1 480 ? 51.565 17.050 11.264 1.00 28.38 480 ASN A C 1
ATOM 3909 O O . ASN A 1 480 ? 50.799 16.274 11.805 1.00 28.38 480 ASN A O 1
ATOM 3913 N N . ASP A 1 481 ? 51.813 16.828 9.972 1.00 27.77 481 ASP A N 1
ATOM 3914 C CA . ASP A 1 481 ? 53.037 16.987 9.177 1.00 27.77 481 ASP A CA 1
ATOM 3915 C C . ASP A 1 481 ? 52.693 16.902 7.670 1.00 27.77 481 ASP A C 1
ATOM 3917 O O . ASP A 1 481 ? 51.597 16.473 7.307 1.00 27.77 481 ASP A O 1
ATOM 3921 N N . SER A 1 482 ? 53.692 17.183 6.831 1.00 29.92 482 SER A N 1
ATOM 3922 C CA . SER A 1 482 ? 53.870 16.936 5.387 1.00 29.92 482 SER A CA 1
ATOM 3923 C C . SER A 1 482 ? 53.608 18.110 4.433 1.00 29.92 482 SER A C 1
ATOM 3925 O O . SER A 1 482 ? 52.486 18.458 4.070 1.00 29.92 482 SER A O 1
ATOM 3927 N N . GLY A 1 483 ? 54.726 18.729 4.040 1.00 29.20 483 GLY A N 1
ATOM 3928 C CA . GLY A 1 483 ? 54.828 19.794 3.054 1.00 29.20 483 GLY A CA 1
ATOM 3929 C C . GLY A 1 483 ? 55.188 19.315 1.643 1.00 29.20 483 GLY A C 1
ATOM 3930 O O . GLY A 1 483 ? 54.986 18.161 1.285 1.00 29.20 483 GLY A O 1
ATOM 3931 N N . GLU A 1 484 ? 55.773 20.264 0.902 1.00 33.62 484 GLU A N 1
ATOM 3932 C CA . GLU A 1 484 ? 56.350 20.179 -0.451 1.00 33.62 484 GLU A CA 1
ATOM 3933 C C . GLU A 1 484 ? 55.402 20.450 -1.633 1.00 33.62 484 GLU A C 1
ATOM 3935 O O . GLU A 1 484 ? 54.981 19.537 -2.332 1.00 33.62 484 GLU A O 1
ATOM 3940 N N . MET A 1 485 ? 55.145 21.738 -1.924 1.00 36.69 485 MET A N 1
ATOM 3941 C CA . MET A 1 485 ? 55.078 22.262 -3.308 1.00 36.69 485 MET A CA 1
ATOM 3942 C C . MET A 1 485 ? 54.961 23.804 -3.366 1.0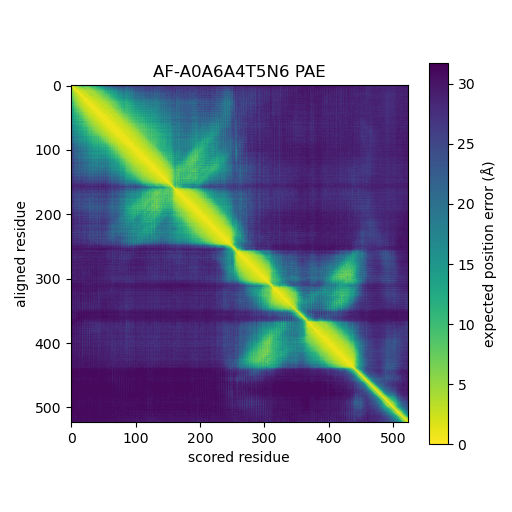0 36.69 485 MET A C 1
ATOM 3944 O O . MET A 1 485 ? 54.035 24.360 -3.945 1.00 36.69 485 MET A O 1
ATOM 3948 N N . GLU A 1 486 ? 55.917 24.544 -2.797 1.00 37.84 486 GLU A N 1
ATOM 3949 C CA . GLU A 1 486 ? 56.000 26.004 -3.004 1.00 37.84 486 GLU A CA 1
ATOM 3950 C C . GLU A 1 486 ? 57.439 26.465 -3.276 1.00 37.84 486 GLU A C 1
ATOM 3952 O O . GLU A 1 486 ? 58.031 27.222 -2.513 1.00 37.84 486 GLU A O 1
ATOM 3957 N N . MET A 1 487 ? 58.027 26.021 -4.392 1.00 40.56 487 MET A N 1
ATOM 3958 C CA . MET A 1 487 ? 59.285 26.608 -4.884 1.00 40.56 487 MET A CA 1
ATOM 3959 C C . MET A 1 487 ? 59.412 26.750 -6.410 1.00 40.56 487 MET A C 1
ATOM 3961 O O . MET A 1 487 ? 60.514 26.938 -6.910 1.00 40.56 487 MET A O 1
ATOM 3965 N N . GLU A 1 488 ? 58.305 26.789 -7.162 1.00 39.84 488 GLU A N 1
ATOM 3966 C CA . GLU A 1 488 ? 58.353 27.132 -8.603 1.00 39.84 488 GLU A CA 1
ATOM 3967 C C . GLU A 1 488 ? 57.583 28.406 -8.991 1.00 39.84 488 GLU A C 1
ATOM 3969 O O . GLU A 1 488 ? 57.844 28.995 -10.037 1.00 39.84 488 GLU A O 1
ATOM 3974 N N . ASN A 1 489 ? 56.714 28.941 -8.127 1.00 43.78 489 ASN A N 1
ATOM 3975 C CA . ASN A 1 489 ? 55.810 30.032 -8.523 1.00 43.78 489 ASN A CA 1
ATOM 3976 C C . ASN A 1 489 ? 56.370 31.461 -8.339 1.00 43.78 489 ASN A C 1
ATOM 3978 O O . ASN A 1 489 ? 55.668 32.445 -8.568 1.00 43.78 489 ASN A O 1
ATOM 3982 N N . LYS A 1 490 ? 57.641 31.612 -7.935 1.00 41.84 490 LYS A N 1
ATOM 3983 C CA . LYS A 1 490 ? 58.274 32.930 -7.699 1.00 41.84 490 LYS A CA 1
ATOM 3984 C C . LYS A 1 490 ? 59.186 33.431 -8.827 1.00 41.84 490 LYS A C 1
ATOM 3986 O O . LYS A 1 490 ? 59.570 34.596 -8.793 1.00 41.84 490 LYS A O 1
ATOM 3991 N N . GLN A 1 491 ? 59.478 32.630 -9.858 1.00 46.56 491 GLN A N 1
ATOM 3992 C CA . GLN A 1 491 ? 60.295 33.079 -11.004 1.00 46.56 491 GLN A CA 1
ATOM 3993 C C . GLN A 1 491 ? 59.490 33.541 -12.232 1.00 46.56 491 GLN A C 1
ATOM 3995 O O . GLN A 1 491 ? 60.058 34.164 -13.130 1.00 46.56 491 GLN A O 1
ATOM 4000 N N . GLN A 1 492 ? 58.172 33.325 -12.274 1.00 44.81 492 GLN A N 1
ATOM 4001 C CA . GLN A 1 492 ? 57.358 33.672 -13.449 1.00 44.81 492 GLN A CA 1
ATOM 4002 C C . GLN A 1 492 ? 56.771 35.095 -13.399 1.00 44.81 492 GLN A C 1
ATOM 4004 O O . GLN A 1 492 ? 56.699 35.763 -14.431 1.00 44.81 492 GLN A O 1
ATOM 4009 N N . ASN A 1 493 ? 56.496 35.631 -12.203 1.00 44.91 493 ASN A N 1
ATOM 4010 C CA . ASN A 1 493 ? 55.910 36.971 -12.044 1.00 44.91 493 ASN A CA 1
ATOM 4011 C C . ASN A 1 493 ? 56.869 38.144 -12.326 1.00 44.91 493 ASN A C 1
ATOM 4013 O O . ASN A 1 493 ? 56.409 39.262 -12.527 1.00 44.91 493 ASN A O 1
ATOM 4017 N N . GLN A 1 494 ? 58.187 37.925 -12.408 1.00 46.19 494 GLN A N 1
ATOM 4018 C CA . GLN A 1 494 ? 59.141 38.998 -12.749 1.00 46.19 494 GLN A CA 1
ATOM 4019 C C . GLN A 1 494 ? 59.421 39.124 -14.258 1.00 46.19 494 GLN A C 1
ATOM 4021 O O . GLN A 1 494 ? 60.023 40.107 -14.696 1.00 46.19 494 GLN A O 1
ATOM 4026 N N . ARG A 1 495 ? 58.977 38.160 -15.082 1.00 48.03 495 ARG A N 1
ATOM 4027 C CA . ARG A 1 495 ? 59.172 38.193 -16.545 1.00 48.03 495 ARG A CA 1
ATOM 4028 C C . ARG A 1 495 ? 58.029 38.887 -17.290 1.00 48.03 495 ARG A C 1
ATOM 4030 O O . ARG A 1 495 ? 58.276 39.470 -18.343 1.00 48.03 495 ARG A O 1
ATOM 4037 N N . GLU A 1 496 ? 56.818 38.894 -16.736 1.00 44.81 496 GLU A N 1
ATOM 4038 C CA . GLU A 1 496 ? 55.645 39.501 -17.385 1.00 44.81 496 GLU A CA 1
ATOM 4039 C C . GLU A 1 496 ? 55.554 41.029 -17.208 1.00 44.81 496 GLU A C 1
ATOM 4041 O O . GLU A 1 496 ? 55.041 41.715 -18.094 1.00 44.81 496 GLU A O 1
ATOM 4046 N N . GLU A 1 497 ? 56.137 41.607 -16.150 1.00 42.81 497 GLU A N 1
ATOM 4047 C CA . GLU A 1 497 ? 56.158 43.071 -15.968 1.00 42.81 497 GLU A CA 1
ATOM 4048 C C . GLU A 1 497 ? 57.145 43.809 -16.893 1.00 42.81 497 GLU A C 1
ATOM 4050 O O . GLU A 1 497 ? 56.988 45.008 -17.132 1.00 42.81 497 GLU A O 1
ATOM 4055 N N . ARG A 1 498 ? 58.137 43.121 -17.481 1.00 48.12 498 ARG A N 1
ATOM 4056 C CA . ARG A 1 498 ? 59.139 43.759 -18.361 1.00 48.12 498 ARG A CA 1
ATOM 4057 C C . ARG A 1 498 ? 58.709 43.919 -19.823 1.00 48.12 498 ARG A C 1
ATOM 4059 O O . ARG A 1 498 ? 59.340 44.691 -20.536 1.00 48.12 498 ARG A O 1
ATOM 4066 N N . ILE A 1 499 ? 57.634 43.271 -20.276 1.00 45.72 499 ILE A N 1
ATOM 4067 C CA . ILE A 1 499 ? 57.193 43.349 -21.687 1.00 45.72 499 ILE A CA 1
ATOM 4068 C C . ILE A 1 499 ? 56.105 44.421 -21.902 1.00 45.72 499 ILE A C 1
ATOM 4070 O O . ILE A 1 499 ? 55.947 44.933 -23.007 1.00 45.72 499 ILE A O 1
ATOM 4074 N N . LYS A 1 500 ? 55.417 44.875 -20.845 1.00 46.31 500 LYS A N 1
ATOM 4075 C CA . LYS A 1 500 ? 54.372 45.917 -20.943 1.00 46.31 500 LYS A CA 1
ATOM 4076 C C . LYS A 1 500 ? 54.886 47.364 -21.065 1.00 46.31 500 LYS A C 1
ATOM 4078 O O . LYS A 1 500 ? 54.069 48.272 -21.163 1.00 46.31 500 LYS A O 1
ATOM 4083 N N . LYS A 1 501 ? 56.205 47.607 -21.091 1.00 46.66 501 LYS A N 1
ATOM 4084 C CA . LYS A 1 501 ? 56.793 48.967 -21.161 1.00 46.66 501 LYS A CA 1
ATOM 4085 C C . LYS A 1 501 ? 57.465 49.345 -22.491 1.00 46.66 501 LYS A C 1
ATOM 4087 O O . LYS A 1 501 ? 58.077 50.403 -22.566 1.00 46.66 501 LYS A O 1
ATOM 4092 N N . GLN A 1 502 ? 57.326 48.560 -23.560 1.00 49.03 502 GLN A N 1
ATOM 4093 C CA . GLN A 1 502 ? 57.839 48.943 -24.885 1.00 49.03 502 GLN A CA 1
ATOM 4094 C C . GLN A 1 502 ? 56.812 48.684 -25.988 1.00 49.03 502 GLN A C 1
ATOM 4096 O O . GLN A 1 502 ? 56.740 47.578 -26.517 1.00 49.03 502 GLN A O 1
ATOM 4101 N N . LYS A 1 503 ? 56.037 49.724 -26.323 1.00 40.66 503 LYS A N 1
ATOM 4102 C CA . LYS A 1 503 ? 55.613 50.138 -27.680 1.00 40.66 503 LYS A CA 1
ATOM 4103 C C . LYS A 1 503 ? 54.412 51.084 -27.583 1.00 40.66 503 LYS A C 1
ATOM 4105 O O . LYS A 1 503 ? 53.265 50.694 -27.759 1.00 40.66 503 LYS A O 1
ATOM 4110 N N . THR A 1 504 ? 54.705 52.348 -27.312 1.00 41.00 504 THR A N 1
ATOM 4111 C CA . THR A 1 504 ? 53.897 53.486 -27.761 1.00 41.00 504 THR A CA 1
ATOM 4112 C C . THR A 1 504 ? 54.278 53.788 -29.210 1.00 41.00 504 THR A C 1
ATOM 4114 O O . THR A 1 504 ? 55.450 54.057 -29.468 1.00 41.00 504 THR A O 1
ATOM 4117 N N . VAL A 1 505 ? 53.324 53.728 -30.143 1.00 38.94 505 VAL A N 1
ATOM 4118 C CA . VAL A 1 505 ? 53.435 54.317 -31.492 1.00 38.94 505 VAL A CA 1
ATOM 4119 C C . VAL A 1 505 ? 52.097 54.977 -31.842 1.00 38.94 505 VAL A C 1
ATOM 4121 O O . VAL A 1 505 ? 51.038 54.516 -31.421 1.00 38.94 505 VAL A O 1
ATOM 4124 N N . GLU A 1 506 ? 52.219 56.101 -32.538 1.00 37.53 506 GLU A N 1
ATOM 4125 C CA . GLU A 1 506 ? 51.304 57.228 -32.708 1.00 37.53 506 GLU A CA 1
ATOM 4126 C C . GLU A 1 506 ? 49.972 56.927 -33.411 1.00 37.53 506 GLU A C 1
ATOM 4128 O O . GLU A 1 506 ? 49.862 56.080 -34.295 1.00 37.53 506 GLU A O 1
ATOM 4133 N N . MET A 1 507 ? 48.952 57.693 -33.015 1.00 34.81 507 MET A N 1
ATOM 4134 C CA . MET A 1 507 ? 47.590 57.653 -33.535 1.00 34.81 507 MET A CA 1
ATOM 4135 C C . MET A 1 507 ? 47.434 58.750 -34.602 1.00 34.81 507 MET A C 1
ATOM 4137 O O . MET A 1 507 ? 47.425 59.934 -34.272 1.00 34.81 507 MET A O 1
ATOM 4141 N N . ILE A 1 508 ? 47.317 58.372 -35.879 1.00 38.34 508 ILE A N 1
ATOM 4142 C CA . ILE A 1 508 ? 46.980 59.307 -36.964 1.00 38.34 508 ILE A CA 1
ATOM 4143 C C . ILE A 1 508 ? 45.457 59.472 -36.998 1.00 38.34 508 ILE A C 1
ATOM 4145 O O . ILE A 1 508 ? 44.719 58.504 -37.173 1.00 38.34 508 ILE A O 1
ATOM 4149 N N . HIS A 1 509 ? 44.998 60.709 -36.817 1.00 35.47 509 HIS A N 1
ATOM 4150 C CA . HIS A 1 509 ? 43.601 61.118 -36.935 1.00 35.47 509 HIS A CA 1
ATOM 4151 C C . HIS A 1 509 ? 43.303 61.496 -38.394 1.00 35.47 509 HIS A C 1
ATOM 4153 O O . HIS A 1 509 ? 44.005 62.333 -38.958 1.00 35.47 509 HIS A O 1
ATOM 4159 N N . VAL A 1 510 ? 42.251 60.931 -38.991 1.00 35.53 510 VAL A N 1
ATOM 4160 C CA . VAL A 1 510 ? 41.678 61.436 -40.250 1.00 35.53 510 VAL A CA 1
ATOM 4161 C C . VAL A 1 510 ? 40.207 61.745 -39.996 1.00 35.53 510 VAL A C 1
ATOM 4163 O O . VAL A 1 510 ? 39.407 60.851 -39.721 1.00 35.53 510 VAL A O 1
ATOM 4166 N N . SER A 1 511 ? 39.875 63.033 -40.026 1.00 34.97 511 SER A N 1
ATOM 4167 C CA . SER A 1 511 ? 38.522 63.561 -39.892 1.00 34.97 511 SER A CA 1
ATOM 4168 C C . SER A 1 511 ? 37.725 63.351 -41.181 1.00 34.97 511 SER A C 1
ATOM 4170 O O . SER A 1 511 ? 38.228 63.530 -42.288 1.00 34.97 511 SER A O 1
ATOM 4172 N N . SER A 1 512 ? 36.455 62.975 -41.030 1.00 36.66 512 SER A N 1
ATOM 4173 C CA . SER A 1 512 ? 35.483 62.910 -42.122 1.00 36.66 512 SER A CA 1
ATOM 4174 C C . SER A 1 512 ? 34.737 64.240 -42.198 1.00 36.66 512 SER A C 1
ATOM 4176 O O . SER A 1 512 ? 34.017 64.573 -41.261 1.00 36.66 512 SER A O 1
ATOM 4178 N N . ASN A 1 513 ? 34.888 64.980 -43.298 1.00 36.88 513 ASN A N 1
ATOM 4179 C CA . ASN A 1 513 ? 34.018 66.109 -43.624 1.00 36.88 513 ASN A CA 1
ATOM 4180 C C . ASN A 1 513 ? 33.112 65.738 -44.799 1.00 36.88 513 ASN A C 1
ATOM 4182 O O . ASN A 1 513 ? 33.572 65.372 -45.878 1.00 36.88 513 ASN A O 1
ATOM 4186 N N . SER A 1 514 ? 31.812 65.850 -44.548 1.00 43.34 514 SER A N 1
ATOM 4187 C CA . SER A 1 514 ? 30.722 65.781 -45.512 1.00 43.34 514 SER A CA 1
ATOM 4188 C C . SER A 1 514 ? 30.618 67.068 -46.332 1.00 43.34 514 SER A C 1
ATOM 4190 O O . SER A 1 514 ? 30.626 68.151 -45.749 1.00 43.34 514 SER A O 1
ATOM 4192 N N . SER A 1 515 ? 30.370 66.961 -47.636 1.00 38.19 515 SER A N 1
ATOM 4193 C CA . SER A 1 515 ? 29.497 67.905 -48.344 1.00 38.19 515 SER A CA 1
ATOM 4194 C C . SER A 1 515 ? 28.953 67.266 -49.616 1.00 38.19 515 SER A C 1
ATOM 4196 O O . SER A 1 515 ? 29.689 66.637 -50.373 1.00 38.19 515 SER A O 1
ATOM 4198 N N . MET A 1 516 ? 27.649 67.432 -49.810 1.00 42.66 516 MET A N 1
ATOM 4199 C CA . MET A 1 516 ? 26.910 67.104 -51.024 1.00 42.66 516 MET A CA 1
ATOM 4200 C C . MET A 1 516 ? 27.306 68.028 -52.183 1.00 42.66 516 MET A C 1
ATOM 4202 O O . MET A 1 516 ? 27.644 69.180 -51.933 1.00 42.66 516 MET A O 1
ATOM 4206 N N . GLU A 1 517 ? 27.209 67.545 -53.426 1.00 36.03 517 GLU A N 1
ATOM 4207 C CA . GLU A 1 517 ? 26.210 67.987 -54.421 1.00 36.03 517 GLU A CA 1
ATOM 4208 C C . GLU A 1 517 ? 26.578 67.592 -55.868 1.00 36.03 517 GLU A C 1
ATOM 4210 O O . GLU A 1 517 ? 27.682 67.821 -56.342 1.00 36.03 517 GLU A O 1
ATOM 4215 N N . ASN A 1 518 ? 25.548 67.082 -56.553 1.00 36.91 518 ASN A N 1
ATOM 4216 C CA . ASN A 1 518 ? 25.157 67.328 -57.946 1.00 36.91 518 ASN A CA 1
ATOM 4217 C C . ASN A 1 518 ? 25.913 66.741 -59.166 1.00 36.91 518 ASN A C 1
ATOM 4219 O O . ASN A 1 518 ? 27.002 67.150 -59.540 1.00 36.91 518 ASN A O 1
ATOM 4223 N N . GLN A 1 519 ? 25.112 65.937 -59.887 1.00 38.56 519 GLN A N 1
ATOM 4224 C CA . GLN A 1 519 ? 24.762 66.026 -61.319 1.00 38.56 519 GLN A CA 1
ATOM 4225 C C . GLN A 1 519 ? 25.632 65.354 -62.403 1.00 38.56 519 GLN A C 1
ATOM 4227 O O . GLN A 1 519 ? 26.753 65.743 -62.688 1.00 38.56 519 GLN A O 1
ATOM 4232 N N . CYS A 1 520 ? 24.959 64.398 -63.066 1.00 38.25 520 CYS A N 1
ATOM 4233 C CA . CYS A 1 520 ? 24.805 64.171 -64.513 1.00 38.25 520 CYS A CA 1
ATOM 4234 C C . CYS A 1 520 ? 25.996 64.218 -65.488 1.00 38.25 520 CYS A C 1
ATOM 4236 O O . CYS A 1 520 ? 26.614 65.255 -65.680 1.00 38.25 520 CYS A O 1
ATOM 4238 N N . ALA A 1 521 ? 26.072 63.130 -66.277 1.00 38.97 521 ALA A N 1
ATOM 4239 C CA . ALA A 1 521 ? 26.140 63.038 -67.756 1.00 38.97 521 ALA A CA 1
ATOM 4240 C C . ALA A 1 521 ? 27.223 62.028 -68.192 1.00 38.97 521 ALA A C 1
ATOM 4242 O O . ALA A 1 521 ? 28.384 62.160 -67.834 1.00 38.97 521 ALA A O 1
ATOM 4243 N N . GLN A 1 522 ? 26.833 60.880 -68.760 1.00 43.06 522 GLN A N 1
ATOM 4244 C CA . GLN A 1 522 ? 26.849 60.611 -70.212 1.00 43.06 522 GLN A CA 1
ATOM 4245 C C . GLN A 1 522 ? 28.182 60.956 -70.902 1.00 43.06 522 GLN A C 1
ATOM 4247 O O . GLN A 1 522 ? 28.382 62.096 -71.307 1.00 43.06 522 GLN A O 1
ATOM 4252 N N . GLN A 1 523 ? 29.036 59.954 -71.125 1.00 37.50 523 GLN A N 1
ATOM 4253 C CA . GLN A 1 523 ? 29.210 59.244 -72.406 1.00 37.50 523 GLN A CA 1
ATOM 4254 C C . GLN A 1 523 ? 30.127 58.036 -72.217 1.00 37.50 523 GLN A C 1
ATOM 4256 O O . GLN A 1 523 ? 31.077 58.144 -71.410 1.00 37.50 523 GLN A O 1
#

pLDDT: mean 77.87, std 21.37, range [25.69, 98.5]

Solvent-accessible surface area (backbone atoms only — not comparable to full-atom values): 30552 Å² total; per-residue (Å²): 111,71,73,60,55,53,52,50,51,52,51,51,51,49,52,52,51,50,51,52,50,52,52,52,51,50,53,50,51,53,50,52,50,51,51,50,53,55,49,50,52,52,51,51,52,49,51,54,53,48,54,51,50,52,51,52,50,51,50,52,51,53,51,49,52,53,50,54,52,51,52,52,52,50,51,52,52,49,52,53,49,52,49,54,53,50,51,52,50,52,52,51,51,52,52,50,54,53,48,52,51,51,51,51,50,52,51,52,55,51,50,57,49,49,56,51,53,50,56,52,49,56,50,51,53,49,52,50,52,54,51,52,52,54,51,49,54,51,50,50,52,52,49,52,52,52,50,51,55,50,51,52,57,57,48,72,76,45,96,78,54,73,69,60,52,53,52,52,52,51,50,52,53,51,52,51,52,48,52,52,52,52,52,52,52,50,53,49,51,53,51,50,53,52,51,49,51,53,49,53,50,49,49,55,50,48,52,50,53,50,50,54,49,52,50,53,50,52,51,52,52,51,52,51,53,53,49,49,52,51,50,50,53,49,50,52,52,49,51,52,48,53,50,51,52,50,59,72,65,42,93,78,64,88,74,90,46,75,63,58,57,48,47,51,50,47,54,49,50,50,52,50,51,50,51,51,49,52,51,49,53,51,51,51,52,50,50,54,50,51,52,50,53,50,50,54,50,53,52,51,50,54,50,52,52,55,60,52,69,71,50,79,56,68,69,57,54,52,50,51,51,50,52,50,52,51,52,51,50,51,51,53,53,50,51,54,48,48,56,49,50,52,50,52,48,56,60,56,74,72,59,92,76,91,83,83,88,80,87,84,84,90,70,93,68,58,63,63,58,51,47,51,50,50,49,51,50,51,49,54,49,53,50,50,50,52,53,48,53,52,51,51,51,50,52,52,49,54,51,52,50,52,52,51,50,53,51,49,51,52,50,48,52,53,49,53,53,48,49,54,50,52,52,54,51,50,52,54,50,50,54,49,49,52,55,47,50,63,72,62,58,67,78,80,75,78,82,74,72,80,76,74,80,78,78,83,78,78,92,77,91,76,91,80,80,89,85,88,87,80,90,89,87,85,89,84,85,88,83,89,85,86,85,92,88,86,86,72,82,78,73,60,71,71,61,64,69,68,63,80,78,73,82,90,81,86,85,86,86,81,86,88,81,87,80,90,84,84,83,90,79,93,132

Radius of gyration: 78.76 Å; Cα contacts (8 Å, |Δi|>4): 16; chains: 1; bounding box: 158×101×254 Å

Organism: Scophthalmus maximus (NCBI:txid52904)